Protein AF-C9SQ24-F1 (afdb_monomer_lite)

Organism: Verticillium alfalfae (strain VaMs.102 / ATCC MYA-4576 / FGSC 10136) (NCBI:txid526221)

InterPro domains:
  IPR013342 Mandelate racemase, C-terminal domain [PF13378] (121-315)
  IPR013342 Mandelate racemase, C-terminal domain [SM00922] (96-192)
  IPR036849 Enolase-like, C-terminal domain superfamily [G3DSA:3.20.20.120] (77-313)
  IPR036849 Enolase-like, C-terminal domain superfamily [SSF51604] (78-319)
  IPR046945 L-rhamnonate dehydratase-like [PTHR13794] (78-324)

Sequence (406 aa):
MASGVRQFPTIKAVRSYVIDGVGAGGDYHNVKGGHWLIDSPISTPSSRWEKYRKSRTSWGINVLGSFFVEIEATDDTLIGGATKDRMDFYCTGPNPPAAKAMGFWGAKVALPYCPDEGHIGLKKNVEYLRAMPESVGPDFPLMVDCYMSLNVSYIIELAKACEDININWWEECLSPDDTDGFEQIKRAHPTKKFTTGEHEYSRYGFRKLVEGRNLDIIQPDVMWLGGLTELLKVSAMAAAYDIPVVPHASGPYSYHFVLSQPNTPFQEYLANSPDGKSVLPVFGDLFLDEPIPNKGFLTAADLDKPGFGLTLNPAARSKLISADRWLNPAPVAALTPAAPEVEAPKAVEAPKEEAAPAAAVAAPAEEAKTNGVNGTTTNGVNGVVHDITAKVQELTTGSAEPVATN

Secondary structure (DSSP, 8-state):
---SSPPPPPEEEEEEEEEPSSSBSS-TT---TT-HHHHS----GGGGSHHHHS-GGGGTTTSS--EEEEEEESS-------S-SEEEEEEESS-HHHHHHTT-S-EEEE----GGGHHHHHHHHHHHHHHHHHHH-TTS-EEEE-TT---HHHHHHHHHHTGGG--SEEES-S-GGGTTHHHHHHHH-TTS-EEE-TT--HHHHHHHHHGGG--SEE---TTTTT-HHHHHHHHHHHHTTT--B---S-HHHHHHHHTT-TT---EEEE--STTSSS---TTBTSBS-----TTSEEEGGGG-SSTTS-PBPGGGGGGEEETHHHHSPPPPPPPPPPPPP-PPPPPPPPPP----------------------------TTSSHHHHHHHHHTTS--PPPPPPP-

pLDDT: mean 84.01, std 23.17, range [25.58, 98.94]

Radius of gyration: 32.52 Å; chains: 1; bounding box: 87×79×116 Å

Foldseek 3Di:
DDPPDDDDWDWDDKFKFAFPAALFAQLLQRHDPLFCSFQNQAFEQCCLDVQCRRTVPSVPSCVRHHMDMDTDIPDFDDDADFPFFKFFEEEEDCDQLLRVVLAHQAYEYGQRAACSCPVVSLVVSLVSLVVVCVRVPLPHAYAYERHQGYALVSCLVSCVSNVVNPHQAYENRHHLVVLVSLVSNCVSVVPHAYEYACPAAFLVSLVSNLPPVSHQEYAHAQVPRPHPVRVVVSLVSNVVVLRAYEYDARFLSRVSVLRGGPRNRHYYDYQSDRRSNAWAASRGLQFDQGDISSNRMDGSVSCPDRDSNTHGDPVSVVSTHTPVCVVPPDDDDPPDPPDPDDDDDDDDDDDDDDDDDDDDDDDDDDDDDDDDDDDDDDDDPPPPVVVVVVVVVVVPDDDDDDDDDD

Structure (mmCIF, N/CA/C/O backbone):
data_AF-C9SQ24-F1
#
_entry.id   AF-C9SQ24-F1
#
loop_
_atom_site.group_PDB
_atom_site.id
_atom_site.type_symbol
_atom_site.label_atom_id
_atom_site.label_alt_id
_atom_site.label_comp_id
_atom_site.label_asym_id
_atom_site.label_entity_id
_atom_site.label_seq_id
_atom_site.pdbx_PDB_ins_code
_atom_site.Cartn_x
_atom_site.Cartn_y
_atom_site.Cartn_z
_atom_site.occupancy
_atom_site.B_iso_or_equiv
_atom_site.auth_seq_id
_atom_site.auth_comp_id
_atom_site.auth_asym_id
_atom_site.auth_atom_id
_atom_site.pdbx_PDB_model_num
ATOM 1 N N . MET A 1 1 ? 1.053 -26.965 -43.795 1.00 50.19 1 MET A N 1
ATOM 2 C CA . MET A 1 1 ? 1.870 -26.983 -42.560 1.00 50.19 1 MET A CA 1
ATOM 3 C C . MET A 1 1 ? 1.632 -25.646 -41.866 1.00 50.19 1 MET A C 1
ATOM 5 O O . MET A 1 1 ? 1.726 -24.638 -42.548 1.00 50.19 1 MET A O 1
ATOM 9 N N . ALA A 1 2 ? 1.155 -25.664 -40.617 1.00 55.28 2 ALA A N 1
ATOM 10 C CA . ALA A 1 2 ? 0.346 -24.631 -39.942 1.00 55.28 2 ALA A CA 1
ATOM 11 C C . ALA A 1 2 ? 0.687 -23.153 -40.258 1.00 55.28 2 ALA A C 1
ATOM 13 O O . ALA A 1 2 ? 1.636 -22.606 -39.713 1.00 55.28 2 ALA A O 1
ATOM 14 N N . SER A 1 3 ? -0.127 -22.490 -41.092 1.00 63.72 3 SER A N 1
ATOM 15 C CA . SER A 1 3 ? 0.044 -21.074 -41.478 1.00 63.72 3 SER A CA 1
ATOM 16 C C . SER A 1 3 ? -1.097 -20.162 -40.996 1.00 63.72 3 SER A C 1
ATOM 18 O O . SER A 1 3 ? -1.329 -19.112 -41.586 1.00 63.72 3 SER A O 1
ATOM 20 N N . GLY A 1 4 ? -1.853 -20.584 -39.974 1.00 75.94 4 GLY A N 1
ATOM 21 C CA . GLY A 1 4 ? -3.041 -19.866 -39.484 1.00 75.94 4 GLY A CA 1
ATOM 22 C C . GLY A 1 4 ? -2.932 -19.285 -38.071 1.00 75.94 4 GLY A C 1
ATOM 23 O O . GLY A 1 4 ? -3.873 -18.643 -37.621 1.00 75.94 4 GLY A O 1
ATOM 24 N N . VAL A 1 5 ? -1.825 -19.512 -37.356 1.00 81.81 5 VAL A N 1
ATOM 25 C CA . VAL A 1 5 ? -1.645 -19.051 -35.968 1.00 81.81 5 VAL A CA 1
ATOM 26 C C . VAL A 1 5 ? -0.550 -17.989 -35.934 1.00 81.81 5 VAL A C 1
ATOM 28 O O . VAL A 1 5 ? 0.504 -18.182 -36.542 1.00 81.81 5 VAL A O 1
ATOM 31 N N . ARG A 1 6 ? -0.799 -16.872 -35.234 1.00 78.50 6 ARG A N 1
ATOM 32 C CA . ARG A 1 6 ? 0.205 -15.825 -34.989 1.00 78.50 6 ARG A CA 1
ATOM 33 C C . ARG A 1 6 ? 1.441 -16.467 -34.352 1.00 78.50 6 ARG A C 1
ATOM 35 O O . ARG A 1 6 ? 1.323 -17.105 -33.309 1.00 78.50 6 ARG A O 1
ATOM 42 N N . GLN A 1 7 ? 2.607 -16.303 -34.973 1.00 81.00 7 GLN A N 1
ATOM 43 C CA . GLN A 1 7 ? 3.867 -16.677 -34.332 1.00 81.00 7 GLN A CA 1
ATOM 44 C C . GLN A 1 7 ? 4.103 -15.739 -33.150 1.00 81.00 7 GLN A C 1
ATOM 46 O O . GLN A 1 7 ? 3.989 -14.525 -33.302 1.00 81.00 7 GLN A O 1
ATOM 51 N N . PHE A 1 8 ? 4.359 -16.314 -31.978 1.00 80.88 8 PHE A N 1
ATOM 52 C CA . PHE A 1 8 ? 4.601 -15.570 -30.748 1.00 80.88 8 PHE A CA 1
ATOM 53 C C . PHE A 1 8 ? 6.106 -15.550 -30.466 1.00 80.88 8 PHE A C 1
ATOM 55 O O . PHE A 1 8 ? 6.767 -16.570 -30.696 1.00 80.88 8 PHE A O 1
ATOM 62 N N . PRO A 1 9 ? 6.661 -14.432 -29.982 1.00 81.12 9 PRO A N 1
ATOM 63 C CA . PRO A 1 9 ? 8.087 -14.320 -29.754 1.00 81.12 9 PRO A CA 1
ATOM 64 C C . PRO A 1 9 ? 8.554 -15.236 -28.622 1.00 81.12 9 PRO A C 1
ATOM 66 O O . PRO A 1 9 ? 7.845 -15.482 -27.646 1.00 81.12 9 PRO A O 1
ATOM 69 N N . THR A 1 10 ? 9.798 -15.697 -28.715 1.00 83.50 10 THR A N 1
ATOM 70 C CA . THR A 1 10 ? 10.504 -16.345 -27.605 1.00 83.50 10 THR A CA 1
ATOM 71 C C . THR A 1 10 ? 11.306 -15.327 -26.797 1.00 83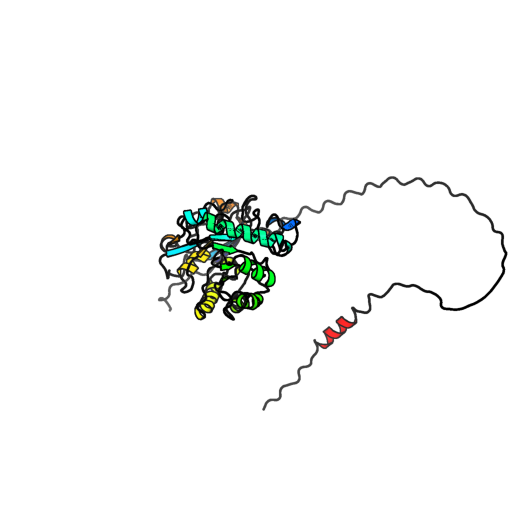.50 10 THR A C 1
ATOM 73 O O . THR A 1 10 ? 11.767 -14.320 -27.344 1.00 83.50 10 THR A O 1
ATOM 76 N N . ILE A 1 11 ? 11.527 -15.618 -25.511 1.00 86.00 11 ILE A N 1
ATOM 77 C CA . ILE A 1 11 ? 12.466 -14.870 -24.664 1.00 86.00 11 ILE A CA 1
ATOM 78 C C . ILE A 1 11 ? 13.880 -15.063 -25.215 1.00 86.00 11 ILE A C 1
ATOM 80 O O . ILE A 1 11 ? 14.323 -16.193 -25.422 1.00 86.00 11 ILE A O 1
ATOM 84 N N . LYS A 1 12 ? 14.581 -13.955 -25.445 1.00 83.00 12 LYS A N 1
ATOM 85 C CA . LYS A 1 12 ? 15.965 -13.929 -25.920 1.00 83.00 12 LYS A CA 1
ATOM 86 C C . LYS A 1 12 ? 16.955 -13.758 -24.772 1.00 83.00 12 LYS A C 1
ATOM 88 O O . LYS A 1 12 ? 17.992 -14.414 -24.767 1.00 83.00 12 LYS A O 1
ATOM 93 N N . ALA A 1 13 ? 16.653 -12.875 -23.821 1.00 83.75 13 ALA A N 1
ATOM 94 C CA . ALA A 1 13 ? 17.532 -12.578 -22.695 1.00 83.75 13 ALA A CA 1
ATOM 95 C C . ALA A 1 13 ? 16.751 -12.066 -21.480 1.00 83.75 13 ALA A C 1
ATOM 97 O O . ALA A 1 13 ? 15.683 -11.467 -21.620 1.00 83.75 13 ALA A O 1
ATOM 98 N N . VAL A 1 14 ? 17.337 -12.263 -20.298 1.00 89.19 14 VAL A N 1
ATOM 99 C CA . VAL A 1 14 ? 16.898 -11.664 -19.034 1.00 89.19 14 VAL A CA 1
ATOM 100 C C . VAL A 1 14 ? 18.089 -10.935 -18.430 1.00 89.19 14 VAL A C 1
ATOM 102 O O . VAL A 1 14 ? 19.184 -11.492 -18.365 1.00 89.19 14 VAL A O 1
ATOM 105 N N . ARG A 1 15 ? 17.885 -9.687 -18.013 1.00 89.38 15 ARG A N 1
ATOM 106 C CA . ARG A 1 15 ? 18.901 -8.853 -17.361 1.00 89.38 15 ARG A CA 1
ATOM 107 C C . ARG A 1 15 ? 18.354 -8.345 -16.041 1.00 89.38 15 ARG A C 1
ATOM 109 O O . ARG A 1 15 ? 17.161 -8.068 -15.937 1.00 89.38 15 ARG A O 1
ATOM 116 N N . SER A 1 16 ? 19.224 -8.212 -15.048 1.00 93.00 16 SER A N 1
ATOM 117 C CA . SER A 1 16 ? 18.855 -7.652 -13.752 1.00 93.00 16 SER A CA 1
ATOM 118 C C . SER A 1 16 ? 19.842 -6.581 -13.313 1.00 93.00 16 SER A C 1
ATOM 120 O O . SER A 1 16 ? 21.039 -6.642 -13.608 1.00 93.00 16 SER A O 1
ATOM 122 N N . TYR A 1 17 ? 19.302 -5.584 -12.627 1.00 92.75 17 TYR A N 1
ATOM 123 C CA . TYR A 1 17 ? 20.021 -4.408 -12.174 1.00 92.75 17 TYR A CA 1
ATOM 124 C C . TYR A 1 17 ? 19.615 -4.093 -10.742 1.00 92.75 17 TYR A C 1
ATOM 126 O O . TYR A 1 17 ? 18.440 -4.194 -10.408 1.00 92.75 17 TYR A O 1
ATOM 134 N N . VAL A 1 18 ? 20.559 -3.651 -9.921 1.00 96.00 18 VAL A N 1
ATOM 135 C CA . VAL A 1 18 ? 20.257 -2.946 -8.672 1.00 96.00 18 VAL A CA 1
ATOM 136 C C . VAL A 1 18 ? 20.185 -1.456 -8.986 1.00 96.00 18 VAL A C 1
ATOM 138 O O . VAL A 1 18 ? 20.986 -0.950 -9.775 1.00 96.00 18 VAL A O 1
ATOM 141 N N . ILE A 1 19 ? 19.218 -0.756 -8.406 1.00 94.69 19 ILE A N 1
ATOM 142 C CA . ILE A 1 19 ? 19.058 0.686 -8.592 1.00 94.69 19 ILE A CA 1
ATOM 143 C C . ILE A 1 19 ? 19.860 1.399 -7.504 1.00 94.69 19 ILE A C 1
ATOM 145 O O . ILE A 1 19 ? 19.602 1.218 -6.317 1.00 94.69 19 ILE A O 1
ATOM 149 N N . ASP A 1 20 ? 20.834 2.204 -7.919 1.00 93.94 20 ASP A N 1
ATOM 150 C CA . ASP A 1 20 ? 21.655 3.007 -7.018 1.00 93.94 20 ASP A CA 1
ATOM 151 C C . ASP A 1 20 ? 20.885 4.206 -6.442 1.00 93.94 20 ASP A C 1
ATOM 153 O O . ASP A 1 20 ? 20.058 4.833 -7.114 1.00 93.94 20 ASP A O 1
ATOM 157 N N . GLY A 1 21 ? 21.219 4.573 -5.207 1.00 93.12 21 GLY A N 1
ATOM 158 C CA . GLY A 1 21 ? 20.606 5.686 -4.487 1.00 93.12 21 GLY A CA 1
ATOM 159 C C . GLY A 1 21 ? 19.275 5.349 -3.804 1.00 93.12 21 GLY A C 1
ATOM 160 O O . GLY A 1 21 ? 19.031 4.224 -3.376 1.00 93.12 21 GLY A O 1
ATOM 161 N N . VAL A 1 22 ? 18.440 6.378 -3.628 1.00 95.94 22 VAL A N 1
ATOM 162 C CA . VAL A 1 22 ? 17.174 6.332 -2.875 1.00 95.94 22 VAL A CA 1
ATOM 163 C C . VAL A 1 22 ? 16.067 7.053 -3.643 1.00 95.94 22 VAL A C 1
ATOM 165 O O . VAL A 1 22 ? 16.350 7.937 -4.454 1.00 95.94 22 VAL A O 1
ATOM 168 N N . GLY A 1 23 ? 14.809 6.727 -3.347 1.00 93.94 23 GLY A N 1
ATOM 169 C CA . GLY A 1 23 ? 13.628 7.382 -3.912 1.00 93.94 23 GLY A CA 1
ATOM 170 C C . GLY A 1 23 ? 13.365 7.041 -5.378 1.00 93.94 23 GLY A C 1
ATOM 171 O O . GLY A 1 23 ? 12.733 7.837 -6.064 1.00 93.94 23 GLY A O 1
ATOM 172 N N . ALA A 1 24 ? 13.875 5.904 -5.860 1.00 94.50 24 ALA A N 1
ATOM 173 C CA . ALA A 1 24 ? 13.616 5.379 -7.196 1.00 94.50 24 ALA A CA 1
ATOM 174 C C . ALA A 1 24 ? 13.485 3.845 -7.168 1.00 94.50 24 ALA A C 1
ATOM 176 O O . ALA A 1 24 ? 14.257 3.147 -6.502 1.00 94.50 24 ALA A O 1
ATOM 177 N N . GLY A 1 25 ? 12.530 3.317 -7.935 1.00 95.50 25 GLY A N 1
ATOM 178 C CA . GLY A 1 25 ? 12.227 1.884 -8.000 1.00 95.50 25 GLY A CA 1
ATOM 179 C C . GLY A 1 25 ? 11.190 1.406 -6.984 1.00 95.50 25 GLY A C 1
ATOM 180 O O . GLY A 1 25 ? 10.468 2.209 -6.409 1.00 95.50 25 GLY A O 1
ATOM 181 N N . GLY A 1 26 ? 11.075 0.083 -6.841 1.00 95.75 26 GLY A N 1
ATOM 182 C CA . GLY A 1 26 ? 9.980 -0.570 -6.113 1.00 95.75 26 GLY A CA 1
ATOM 183 C C . GLY A 1 26 ? 10.116 -0.638 -4.587 1.00 95.75 26 GLY A C 1
ATOM 184 O O . GLY A 1 26 ? 9.156 -1.034 -3.936 1.00 95.75 26 GLY A O 1
ATOM 185 N N . ASP A 1 27 ? 11.263 -0.280 -4.001 1.00 98.06 27 ASP A N 1
ATOM 186 C CA . ASP A 1 27 ? 11.399 -0.177 -2.542 1.00 98.06 27 ASP A CA 1
ATOM 187 C C . ASP A 1 27 ? 10.879 1.183 -2.057 1.00 98.06 27 ASP A C 1
ATOM 189 O O . ASP A 1 27 ? 11.586 2.195 -2.089 1.00 98.06 27 ASP A O 1
ATOM 193 N N . TYR A 1 28 ? 9.632 1.188 -1.583 1.00 96.81 28 TYR A N 1
ATOM 194 C CA . TYR A 1 28 ? 8.946 2.376 -1.068 1.00 96.81 28 TYR A CA 1
ATOM 195 C C . TYR A 1 28 ? 9.664 3.027 0.120 1.00 96.81 28 TYR A C 1
ATOM 197 O O . TYR A 1 28 ? 9.505 4.221 0.371 1.00 96.81 28 TYR A O 1
ATOM 205 N N . HIS A 1 29 ? 10.425 2.246 0.886 1.00 98.12 29 HIS A N 1
ATOM 206 C CA . HIS A 1 29 ? 11.012 2.673 2.151 1.00 98.12 29 HIS A CA 1
ATOM 207 C C . HIS A 1 29 ? 12.462 3.127 1.996 1.00 98.12 29 HIS A C 1
ATOM 209 O O . HIS A 1 29 ? 12.985 3.824 2.870 1.00 98.12 29 HIS A O 1
ATOM 215 N N . ASN A 1 30 ? 13.112 2.792 0.879 1.00 97.94 30 ASN A N 1
ATOM 216 C CA . ASN A 1 30 ? 14.425 3.313 0.529 1.00 97.94 30 ASN A CA 1
ATOM 217 C C . ASN A 1 30 ? 14.335 4.743 -0.018 1.00 97.94 30 ASN A C 1
ATOM 219 O O . ASN A 1 30 ? 14.566 5.005 -1.198 1.00 97.94 30 ASN A O 1
ATOM 223 N N . VAL A 1 31 ? 13.994 5.682 0.865 1.00 97.38 31 VAL A N 1
ATOM 224 C CA . VAL A 1 31 ? 13.801 7.110 0.576 1.00 97.38 31 VAL A CA 1
ATOM 225 C C . VAL A 1 31 ? 14.775 7.983 1.367 1.00 97.38 31 VAL A C 1
ATOM 227 O O . VAL A 1 31 ? 15.448 7.542 2.298 1.00 97.38 31 VAL A O 1
ATOM 230 N N . LYS A 1 32 ? 14.875 9.261 0.990 1.00 97.31 32 LYS A N 1
ATOM 231 C CA . LYS A 1 32 ? 15.719 10.233 1.696 1.00 97.31 32 LYS A CA 1
ATOM 232 C C . LYS A 1 32 ? 15.184 10.500 3.112 1.00 97.31 32 LYS A C 1
ATOM 234 O O . LYS A 1 32 ? 13.977 10.625 3.302 1.00 97.31 32 LYS A O 1
ATOM 239 N N . GLY A 1 33 ? 16.093 10.686 4.073 1.00 97.19 33 GLY A N 1
ATOM 240 C CA . GLY A 1 33 ? 15.757 11.126 5.432 1.00 97.19 33 GLY A CA 1
ATOM 241 C C . GLY A 1 33 ? 14.917 12.412 5.464 1.00 97.19 33 GLY A C 1
ATOM 242 O O . GLY A 1 33 ? 15.066 13.297 4.615 1.00 97.19 33 GLY A O 1
ATOM 243 N N . GLY A 1 34 ? 14.037 12.502 6.456 1.00 96.94 34 GLY A N 1
ATOM 244 C CA . GLY A 1 34 ? 12.993 13.514 6.609 1.00 96.94 34 GLY A CA 1
ATOM 245 C C . GLY A 1 34 ? 11.651 13.130 5.977 1.00 96.94 34 GLY A C 1
ATOM 246 O O . GLY A 1 34 ? 10.680 13.863 6.143 1.00 96.94 34 GLY A O 1
ATOM 247 N N . HIS A 1 35 ? 11.575 12.004 5.263 1.00 98.44 35 HIS A N 1
ATOM 248 C CA . HIS A 1 35 ? 10.331 11.518 4.671 1.00 98.44 35 HIS A CA 1
ATOM 249 C C . HIS A 1 35 ? 9.452 10.827 5.722 1.00 98.44 35 HIS A C 1
ATOM 251 O O . HIS A 1 35 ? 9.935 9.999 6.498 1.00 98.44 35 HIS A O 1
ATOM 257 N N . TRP A 1 36 ? 8.142 11.106 5.718 1.00 98.56 36 TRP A N 1
ATOM 258 C CA . TRP A 1 36 ? 7.213 10.544 6.708 1.00 98.56 36 TRP A CA 1
ATOM 259 C C . TRP A 1 36 ? 7.219 9.006 6.762 1.00 98.56 36 TRP A C 1
ATOM 261 O O . TRP A 1 36 ? 7.174 8.452 7.856 1.00 98.56 36 TRP A O 1
ATOM 271 N N . LEU A 1 37 ? 7.359 8.332 5.612 1.00 97.50 37 LEU A N 1
ATOM 272 C CA . LEU A 1 37 ? 7.457 6.873 5.485 1.00 97.50 37 LEU A CA 1
ATOM 273 C C . LEU A 1 37 ? 8.505 6.230 6.391 1.00 97.50 37 LEU A C 1
ATOM 275 O O . LEU A 1 37 ? 8.353 5.057 6.721 1.00 97.50 37 LEU A O 1
ATOM 279 N N . ILE A 1 38 ? 9.557 6.962 6.768 1.00 98.06 38 ILE A N 1
ATOM 280 C CA . ILE A 1 38 ? 10.650 6.431 7.583 1.00 98.06 38 ILE A CA 1
ATOM 281 C C . ILE A 1 38 ? 10.886 7.191 8.884 1.00 98.06 38 ILE A C 1
ATOM 283 O O . ILE A 1 38 ? 11.288 6.546 9.843 1.00 98.06 38 ILE A O 1
ATOM 287 N N . ASP A 1 39 ? 10.629 8.501 8.942 1.00 97.50 39 ASP A N 1
ATOM 288 C CA . ASP A 1 39 ? 11.037 9.359 10.068 1.00 97.50 39 ASP A CA 1
ATOM 289 C C . ASP A 1 39 ? 9.864 10.002 10.828 1.00 97.50 39 ASP A C 1
ATOM 291 O O . ASP A 1 39 ? 10.079 10.791 11.753 1.00 97.50 39 ASP A O 1
ATOM 295 N N . SER A 1 40 ? 8.616 9.683 10.465 1.00 96.75 40 SER A N 1
ATOM 296 C CA . SER A 1 40 ? 7.456 10.027 11.297 1.00 96.75 40 SER A CA 1
ATOM 297 C C . SER A 1 40 ? 7.188 8.946 12.357 1.00 96.75 40 SER A C 1
ATOM 299 O O . SER A 1 40 ? 7.651 7.813 12.205 1.00 96.75 40 SER A O 1
ATOM 301 N N . PRO A 1 41 ? 6.459 9.262 13.447 1.00 97.25 41 PRO A N 1
ATOM 302 C CA . PRO A 1 41 ? 6.030 8.249 14.406 1.00 97.25 41 PRO A CA 1
ATOM 303 C C . PRO A 1 41 ? 5.136 7.204 13.728 1.00 97.25 41 PRO A C 1
ATOM 305 O O . PRO A 1 41 ? 4.005 7.505 13.356 1.00 97.25 41 PRO A O 1
ATOM 308 N N . ILE A 1 42 ? 5.660 5.988 13.574 1.00 98.56 42 ILE A N 1
ATOM 309 C CA . ILE A 1 42 ? 4.962 4.824 13.022 1.00 98.56 42 ILE A CA 1
ATOM 310 C C . ILE A 1 42 ? 5.231 3.645 13.960 1.00 98.56 42 ILE A C 1
ATOM 312 O O . ILE A 1 42 ? 6.379 3.327 14.286 1.00 98.56 42 ILE A O 1
ATOM 316 N N . SER A 1 43 ? 4.167 2.993 14.406 1.00 98.75 43 SER A N 1
ATOM 317 C CA . SER A 1 43 ? 4.230 1.763 15.178 1.00 98.75 43 SER A CA 1
ATOM 318 C C . SER A 1 43 ? 4.683 0.620 14.275 1.00 98.75 43 SER A C 1
ATOM 320 O O . SER A 1 43 ? 4.185 0.456 13.170 1.00 98.75 43 SER A O 1
ATOM 322 N N . THR A 1 44 ? 5.653 -0.166 14.737 1.00 98.75 44 THR A N 1
ATOM 323 C CA . THR A 1 44 ? 6.253 -1.281 13.991 1.00 98.75 44 THR A CA 1
ATOM 324 C C . THR A 1 44 ? 6.555 -2.440 14.943 1.00 98.75 44 THR A C 1
ATOM 326 O O . THR A 1 44 ? 6.641 -2.209 16.156 1.00 98.75 44 THR A O 1
ATOM 329 N N . PRO A 1 45 ? 6.828 -3.660 14.444 1.00 98.62 45 PRO A N 1
ATOM 330 C CA . PRO A 1 45 ? 7.295 -4.765 15.286 1.00 98.62 45 PRO A CA 1
ATOM 331 C C . PRO A 1 45 ? 8.576 -4.428 16.071 1.00 98.62 45 PRO A C 1
ATOM 333 O O . PRO A 1 45 ? 8.800 -4.928 17.174 1.00 98.62 45 PRO A O 1
ATOM 336 N N . SER A 1 46 ? 9.401 -3.523 15.533 1.00 98.38 46 SER A N 1
ATOM 337 C CA . SER A 1 46 ? 10.647 -3.065 16.153 1.00 98.38 46 SER A CA 1
ATOM 338 C C . SER A 1 46 ? 10.462 -1.929 17.165 1.00 98.38 46 SER A C 1
ATOM 340 O O . SER A 1 46 ? 11.390 -1.625 17.920 1.00 98.38 46 SER A O 1
ATOM 342 N N . SER A 1 47 ? 9.273 -1.322 17.253 1.00 98.31 47 SER A N 1
ATOM 343 C CA . SER A 1 47 ? 9.007 -0.169 18.128 1.00 98.31 47 SER A CA 1
ATOM 344 C C . SER A 1 47 ? 9.095 -0.501 19.623 1.00 98.31 47 SER A C 1
ATOM 346 O O . SER A 1 47 ? 9.249 0.400 20.453 1.00 98.31 47 SER A O 1
ATOM 348 N N . ARG A 1 48 ? 9.097 -1.787 19.990 1.00 97.50 48 ARG A N 1
ATOM 349 C CA . ARG A 1 48 ? 9.351 -2.237 21.367 1.00 97.50 48 ARG A CA 1
ATOM 350 C C . ARG A 1 48 ? 10.720 -1.844 21.908 1.00 97.50 48 ARG A C 1
ATOM 352 O O . ARG A 1 48 ? 10.881 -1.646 23.108 1.00 97.50 48 ARG A O 1
ATOM 359 N N . TRP A 1 49 ? 11.704 -1.681 21.028 1.00 98.00 49 TRP A N 1
ATOM 360 C CA . TRP A 1 49 ? 13.034 -1.226 21.401 1.00 98.00 49 TRP A CA 1
ATOM 361 C C . TRP A 1 49 ? 13.149 0.270 21.129 1.00 98.00 49 TRP A C 1
ATOM 363 O O . TRP A 1 49 ? 13.075 0.707 19.984 1.00 98.00 49 TRP A O 1
ATOM 373 N N . GLU A 1 50 ? 13.389 1.067 22.173 1.00 94.88 50 GLU A N 1
ATOM 374 C CA . GLU A 1 50 ? 13.437 2.535 22.074 1.00 94.88 50 GLU A CA 1
ATOM 375 C C . GLU A 1 50 ? 14.399 3.034 20.982 1.00 94.88 50 GLU A C 1
ATOM 377 O O . GLU A 1 50 ? 14.057 3.937 20.216 1.00 94.88 50 GLU A O 1
ATOM 382 N N . LYS A 1 51 ? 15.565 2.385 20.840 1.00 96.88 51 LYS A N 1
ATOM 383 C CA . LYS A 1 51 ? 16.558 2.704 19.799 1.00 96.88 51 LYS A CA 1
ATOM 384 C C . LYS A 1 51 ? 16.035 2.566 18.363 1.00 96.88 51 LYS A C 1
ATOM 386 O O . LYS A 1 51 ? 16.606 3.186 17.474 1.00 96.88 51 LYS A O 1
ATOM 391 N N . TYR A 1 52 ? 14.980 1.778 18.146 1.00 97.81 52 TYR A N 1
ATOM 392 C CA . TYR A 1 52 ? 14.415 1.488 16.828 1.00 97.81 52 TYR A CA 1
ATOM 393 C C . TYR A 1 52 ? 13.073 2.181 16.555 1.00 97.81 52 TYR A C 1
ATOM 395 O O . TYR A 1 52 ? 12.554 2.108 15.446 1.00 97.81 52 TYR A O 1
ATOM 403 N N . ARG A 1 53 ? 12.511 2.890 17.543 1.00 94.62 53 ARG A N 1
ATOM 404 C CA . ARG A 1 53 ? 11.170 3.490 17.446 1.00 94.62 53 ARG A CA 1
ATOM 405 C C . ARG A 1 53 ? 11.130 4.781 16.626 1.00 94.62 53 ARG A C 1
ATOM 407 O O . ARG A 1 53 ? 10.095 5.122 16.073 1.00 94.62 53 ARG A O 1
ATOM 414 N N . LYS A 1 54 ? 12.237 5.530 16.584 1.00 94.38 54 LYS A N 1
ATOM 415 C CA . LYS A 1 54 ? 12.267 6.873 15.975 1.00 94.38 54 LYS A CA 1
ATOM 416 C C . LYS A 1 54 ? 12.277 6.870 14.451 1.00 94.38 54 LYS A C 1
ATOM 418 O O . LYS A 1 54 ? 11.813 7.835 13.864 1.00 94.38 54 LYS A O 1
ATOM 423 N N . SER A 1 55 ? 12.870 5.850 13.835 1.00 97.50 55 SER A N 1
ATOM 424 C CA . SER A 1 55 ? 12.974 5.770 12.380 1.00 97.50 55 SER A CA 1
ATOM 425 C C . SER A 1 55 ? 12.956 4.325 11.921 1.00 97.50 55 SER A C 1
ATOM 427 O O . SER A 1 55 ? 13.646 3.484 12.501 1.00 97.50 55 SER A O 1
ATOM 429 N N . ARG A 1 56 ? 12.231 4.033 10.843 1.00 98.50 56 ARG A N 1
ATOM 430 C CA . ARG A 1 56 ? 12.151 2.678 10.280 1.00 98.50 56 ARG A CA 1
ATOM 431 C C . ARG A 1 56 ? 13.471 2.228 9.648 1.00 98.50 56 ARG A C 1
ATOM 433 O O . ARG A 1 56 ? 13.797 1.044 9.652 1.00 98.50 56 ARG A O 1
ATOM 440 N N . THR A 1 57 ? 14.300 3.175 9.207 1.00 98.12 57 THR A N 1
ATOM 441 C CA . THR A 1 57 ? 15.652 2.871 8.699 1.00 98.12 57 THR A CA 1
ATOM 442 C C . THR A 1 57 ? 16.599 2.383 9.794 1.00 98.12 57 THR A C 1
ATOM 444 O O . THR A 1 57 ? 17.526 1.630 9.512 1.00 98.12 57 THR A O 1
ATOM 447 N N . SER A 1 58 ? 16.348 2.730 11.062 1.00 98.00 58 SER A N 1
ATOM 448 C CA . SER A 1 58 ? 17.218 2.325 12.175 1.00 98.00 58 SER A CA 1
ATOM 449 C C . SER A 1 58 ? 17.250 0.810 12.412 1.00 98.00 58 SER A C 1
ATOM 451 O O . SER A 1 58 ? 18.240 0.299 12.937 1.00 98.00 58 SER A O 1
ATOM 453 N N . TRP A 1 59 ? 16.197 0.091 12.009 1.00 98.00 59 TRP A N 1
ATOM 454 C CA . TRP A 1 59 ? 16.126 -1.373 12.038 1.00 98.00 59 TRP A CA 1
ATOM 455 C C . TRP A 1 59 ? 16.264 -2.013 10.649 1.00 98.00 59 TRP A C 1
ATOM 457 O O . TRP A 1 59 ? 16.185 -3.233 10.533 1.00 98.00 59 TRP A O 1
ATOM 467 N N . GLY A 1 60 ? 16.540 -1.211 9.616 1.00 98.06 60 GLY A N 1
ATOM 468 C CA . GLY A 1 60 ? 16.894 -1.701 8.287 1.00 98.06 60 GLY A CA 1
ATOM 469 C C . GLY A 1 60 ? 15.718 -1.975 7.356 1.00 98.06 60 GLY A C 1
ATOM 470 O O . GLY A 1 60 ? 15.848 -2.834 6.493 1.00 98.06 60 GLY A O 1
ATOM 471 N N . ILE A 1 61 ? 14.595 -1.253 7.472 1.00 98.06 61 ILE A N 1
ATOM 472 C CA . ILE A 1 61 ? 13.475 -1.421 6.526 1.00 98.06 61 ILE A CA 1
ATOM 473 C C . ILE A 1 61 ? 13.890 -1.282 5.052 1.00 98.06 61 ILE A C 1
ATOM 475 O O . ILE A 1 61 ? 13.346 -1.947 4.182 1.00 98.06 61 ILE A O 1
ATOM 479 N N . ASN A 1 62 ? 14.877 -0.430 4.784 1.00 97.88 62 ASN A N 1
ATOM 480 C CA . ASN A 1 62 ? 15.380 -0.094 3.457 1.00 97.88 62 ASN A CA 1
ATOM 481 C C . ASN A 1 62 ? 16.665 -0.855 3.094 1.00 97.88 62 ASN A C 1
ATOM 483 O O . ASN A 1 62 ? 17.412 -0.424 2.219 1.00 97.88 62 ASN A O 1
ATOM 487 N N . VAL A 1 63 ? 16.987 -1.934 3.815 1.00 97.81 63 VAL A N 1
ATOM 488 C CA . VAL A 1 63 ? 18.271 -2.638 3.660 1.00 97.81 63 VAL A CA 1
ATOM 489 C C . VAL A 1 63 ? 18.435 -3.279 2.280 1.00 97.81 63 VAL A C 1
ATOM 491 O O . VAL A 1 63 ? 19.563 -3.477 1.833 1.00 97.81 63 VAL A O 1
ATOM 494 N N . LEU A 1 64 ? 17.326 -3.616 1.617 1.00 97.88 64 LEU A N 1
ATOM 495 C CA . LEU A 1 64 ? 17.334 -4.298 0.325 1.00 97.88 64 LEU A CA 1
ATOM 496 C C . LEU A 1 64 ? 17.553 -3.321 -0.834 1.00 97.88 64 LEU A C 1
ATOM 498 O O . LEU A 1 64 ? 18.364 -3.598 -1.719 1.00 97.88 64 LEU A O 1
ATOM 502 N N . GLY A 1 65 ? 16.847 -2.188 -0.823 1.00 96.50 65 GLY A N 1
ATOM 503 C CA . GLY A 1 65 ? 16.783 -1.286 -1.962 1.00 96.50 65 GLY A CA 1
ATOM 504 C C . GLY A 1 65 ? 15.962 -1.866 -3.117 1.00 96.50 65 GLY A C 1
ATOM 505 O O . GLY A 1 65 ? 15.282 -2.887 -3.000 1.00 96.50 65 GLY A O 1
ATOM 506 N N . SER A 1 66 ? 16.035 -1.200 -4.268 1.00 97.00 66 SER A N 1
ATOM 507 C CA . SER A 1 66 ? 15.263 -1.569 -5.456 1.00 97.00 66 SER A CA 1
ATOM 508 C C . SER A 1 66 ? 16.113 -2.353 -6.461 1.00 97.00 66 SER A C 1
ATOM 510 O O . SER A 1 66 ? 17.289 -2.050 -6.675 1.00 97.00 66 SER A O 1
ATOM 512 N N . PHE A 1 67 ? 15.494 -3.297 -7.171 1.00 94.88 67 PHE A N 1
ATOM 513 C CA . PHE A 1 67 ? 16.078 -3.942 -8.349 1.00 94.88 67 PHE A CA 1
ATOM 514 C C . PHE A 1 67 ? 15.131 -3.838 -9.551 1.00 94.88 67 PHE A C 1
ATOM 516 O O . PHE A 1 67 ? 13.926 -3.648 -9.399 1.00 94.88 67 PHE A O 1
ATOM 523 N N . PHE A 1 68 ? 15.683 -3.935 -10.756 1.00 92.75 68 PHE A N 1
ATOM 524 C CA . PHE A 1 68 ? 14.962 -3.846 -12.021 1.00 92.75 68 PHE A CA 1
ATOM 525 C C . PHE A 1 68 ? 15.294 -5.051 -12.898 1.00 92.75 68 PHE A C 1
ATOM 527 O O . PHE A 1 68 ? 16.457 -5.447 -12.998 1.00 92.75 68 PHE A O 1
ATOM 534 N N . VAL A 1 69 ? 14.278 -5.627 -13.541 1.00 91.50 69 VAL A N 1
ATOM 535 C CA . VAL A 1 69 ? 14.418 -6.783 -14.435 1.00 91.50 69 VAL A CA 1
ATOM 536 C C . VAL A 1 69 ? 13.958 -6.391 -15.832 1.00 91.50 69 VAL A C 1
ATOM 538 O O . VAL A 1 69 ? 12.825 -5.956 -16.016 1.00 91.50 69 VAL A O 1
ATOM 541 N N . GLU A 1 70 ? 14.824 -6.588 -16.825 1.00 86.25 70 GLU A N 1
ATOM 542 C CA . GLU A 1 70 ? 14.464 -6.486 -18.239 1.00 86.25 70 GLU A CA 1
ATOM 543 C C . GLU A 1 70 ? 14.338 -7.890 -18.838 1.00 86.25 70 GLU A C 1
ATOM 545 O O . GLU A 1 70 ? 15.255 -8.708 -18.725 1.00 86.25 70 GLU A O 1
ATOM 550 N N . ILE A 1 71 ? 13.226 -8.150 -19.525 1.00 83.06 71 ILE A N 1
ATOM 551 C CA . ILE A 1 71 ? 13.028 -9.350 -20.343 1.00 83.06 71 ILE A CA 1
ATOM 552 C C . ILE A 1 71 ? 12.924 -8.895 -21.797 1.00 83.06 71 ILE A C 1
ATOM 554 O O . ILE A 1 71 ? 12.032 -8.129 -22.149 1.00 83.06 71 ILE A O 1
ATOM 558 N N . GLU A 1 72 ? 13.841 -9.360 -22.643 1.00 76.94 72 GLU A N 1
ATOM 559 C CA . GLU A 1 72 ? 13.842 -9.065 -24.077 1.00 76.94 72 GLU A CA 1
ATOM 560 C C . GLU A 1 72 ? 13.205 -10.232 -24.834 1.00 76.94 72 GLU A C 1
ATOM 562 O O . GLU A 1 72 ? 13.711 -11.359 -24.802 1.00 76.94 72 GLU A O 1
ATOM 567 N N . ALA A 1 73 ? 12.092 -9.961 -25.509 1.00 74.19 73 ALA A N 1
ATOM 568 C CA . ALA A 1 73 ? 11.447 -10.885 -26.431 1.00 74.19 73 ALA A CA 1
ATOM 569 C C . ALA A 1 73 ? 11.950 -10.664 -27.871 1.00 74.19 73 ALA A C 1
ATOM 571 O O . ALA A 1 73 ? 12.739 -9.764 -28.151 1.00 74.19 73 ALA A O 1
ATOM 572 N N . THR A 1 74 ? 11.499 -11.510 -28.796 1.00 74.19 74 THR A N 1
ATOM 573 C CA . THR A 1 74 ? 11.741 -11.347 -30.242 1.00 74.19 74 THR A CA 1
ATOM 574 C C . THR A 1 74 ? 10.719 -10.430 -30.943 1.00 74.19 74 THR A C 1
ATOM 576 O O . THR A 1 74 ? 10.953 -10.087 -32.099 1.00 74.19 74 THR A O 1
ATOM 579 N N . ASP A 1 75 ? 9.643 -10.003 -30.258 1.00 65.50 75 ASP A N 1
ATOM 580 C CA . ASP A 1 75 ? 8.682 -8.955 -30.664 1.00 65.50 75 ASP A CA 1
ATOM 581 C C . ASP A 1 75 ? 7.938 -8.335 -29.446 1.00 65.50 75 ASP A C 1
ATOM 583 O O . ASP A 1 75 ? 8.108 -8.807 -28.319 1.00 65.50 75 ASP A O 1
ATOM 587 N N . ASP A 1 76 ? 7.127 -7.287 -29.669 1.00 46.97 76 ASP A N 1
ATOM 588 C CA . ASP A 1 76 ? 6.473 -6.450 -28.639 1.00 46.97 76 ASP A CA 1
ATOM 589 C C . ASP A 1 76 ? 4.967 -6.783 -28.415 1.00 46.97 76 ASP A C 1
ATOM 591 O O . ASP A 1 76 ? 4.092 -6.128 -28.989 1.00 46.97 76 ASP A O 1
ATOM 595 N N . THR A 1 77 ? 4.605 -7.767 -27.570 1.00 46.62 77 THR A N 1
ATOM 596 C CA . THR A 1 77 ? 3.181 -8.165 -27.356 1.00 46.62 77 THR A CA 1
ATOM 597 C C . THR A 1 77 ? 2.705 -8.169 -25.885 1.00 46.62 77 THR A C 1
ATOM 599 O O . THR A 1 77 ? 3.499 -8.387 -24.975 1.00 46.62 77 THR A O 1
ATOM 602 N N . LEU A 1 78 ? 1.393 -7.939 -25.648 1.00 50.56 78 LEU A N 1
ATOM 603 C CA . LEU A 1 78 ? 0.757 -7.632 -24.344 1.00 50.56 78 LEU A CA 1
ATOM 604 C C . LEU A 1 78 ? -0.619 -8.294 -24.117 1.00 50.56 78 LEU A C 1
ATOM 606 O O . LEU A 1 78 ? -1.233 -8.767 -25.074 1.00 50.56 78 LEU A O 1
ATOM 610 N N . ILE A 1 79 ? -1.115 -8.282 -22.864 1.00 44.09 79 ILE A N 1
ATOM 611 C CA . ILE A 1 79 ? -2.362 -8.934 -22.399 1.00 44.09 79 ILE A CA 1
ATOM 612 C C . ILE A 1 79 ? -3.262 -8.032 -21.523 1.00 44.09 79 ILE A C 1
ATOM 614 O O . ILE A 1 79 ? -2.759 -7.266 -20.709 1.00 44.09 79 ILE A O 1
ATOM 618 N N . GLY A 1 80 ? -4.585 -8.248 -21.617 1.00 44.88 80 GLY A N 1
ATOM 619 C CA . GLY A 1 80 ? -5.599 -7.892 -20.602 1.00 44.88 80 GLY A CA 1
ATOM 620 C C . GLY A 1 80 ? -6.357 -6.577 -20.839 1.00 44.88 80 GLY A C 1
ATOM 621 O O . GLY A 1 80 ? -5.766 -5.509 -20.785 1.00 44.88 80 GLY A O 1
ATOM 622 N N . GLY A 1 81 ? -7.671 -6.652 -21.091 1.00 52.50 81 GLY A N 1
ATOM 623 C CA . GLY A 1 81 ? -8.557 -5.482 -21.230 1.00 52.50 81 GLY A CA 1
ATOM 624 C C . GLY A 1 81 ? -9.079 -4.934 -19.891 1.00 52.50 81 GLY A C 1
ATOM 625 O O . GLY A 1 81 ? -8.859 -5.533 -18.840 1.00 52.50 81 GLY A O 1
ATOM 626 N N . ALA A 1 82 ? -9.800 -3.810 -19.931 1.00 57.38 82 ALA A N 1
ATOM 627 C CA . ALA A 1 82 ? -10.399 -3.159 -18.759 1.00 57.38 82 ALA A CA 1
ATOM 628 C C . ALA A 1 82 ? -11.838 -3.653 -18.483 1.00 57.38 82 ALA A C 1
ATOM 630 O O . ALA A 1 82 ? -12.599 -3.886 -19.421 1.00 57.38 82 ALA A O 1
ATOM 631 N N . THR A 1 83 ? -12.233 -3.792 -17.209 1.00 57.16 83 THR A N 1
ATOM 632 C CA . THR A 1 83 ? -13.616 -4.123 -16.781 1.00 57.16 83 THR A CA 1
ATOM 633 C C . THR A 1 83 ? -14.364 -2.952 -16.144 1.00 57.16 83 THR A C 1
ATOM 635 O O . THR A 1 83 ? -15.562 -3.056 -15.887 1.00 57.16 83 THR A O 1
ATOM 638 N N . LYS A 1 84 ? -13.681 -1.830 -15.910 1.00 77.19 84 LYS A N 1
ATOM 639 C CA . LYS A 1 84 ? -14.246 -0.556 -15.455 1.00 77.19 84 LYS A CA 1
ATOM 640 C C . LYS A 1 84 ? -13.501 0.601 -16.128 1.00 77.19 84 LYS A C 1
ATOM 642 O O . LYS A 1 84 ? -12.312 0.487 -16.411 1.00 77.19 84 LYS A O 1
ATOM 647 N N . ASP A 1 85 ? -14.197 1.711 -16.372 1.00 86.75 85 ASP A N 1
ATOM 648 C CA . ASP A 1 85 ? -13.632 2.871 -17.085 1.00 86.75 85 ASP A CA 1
ATOM 649 C C . ASP A 1 85 ? -12.867 3.832 -16.162 1.00 86.75 85 ASP A C 1
ATOM 651 O O . ASP A 1 85 ? -12.086 4.666 -16.626 1.00 86.75 85 ASP A O 1
ATOM 655 N N . ARG A 1 86 ? -13.095 3.722 -14.847 1.00 92.81 86 ARG A N 1
ATOM 656 C CA . ARG A 1 86 ? -12.531 4.576 -13.798 1.00 92.81 86 ARG A CA 1
ATOM 657 C C . ARG A 1 86 ? -12.150 3.747 -12.573 1.00 92.81 86 ARG A C 1
ATOM 659 O O . ARG A 1 86 ? -12.875 2.833 -12.185 1.00 92.81 86 ARG A O 1
ATOM 666 N N . MET A 1 87 ? -11.029 4.114 -11.964 1.00 95.19 87 MET A N 1
ATOM 667 C CA . MET A 1 87 ? -10.526 3.595 -10.698 1.00 95.19 87 MET A CA 1
ATOM 668 C C . MET A 1 87 ? -10.350 4.755 -9.724 1.00 95.19 87 MET A C 1
ATOM 670 O O . MET A 1 87 ? -9.556 5.663 -9.972 1.00 95.19 87 MET A O 1
ATOM 674 N N . ASP A 1 88 ? -11.101 4.719 -8.629 1.00 98.19 88 ASP A N 1
ATOM 675 C CA . ASP A 1 88 ? -11.001 5.690 -7.544 1.00 98.19 88 ASP A CA 1
ATOM 676 C C . ASP A 1 88 ? -9.946 5.259 -6.523 1.00 98.19 88 ASP A C 1
ATOM 678 O O . ASP A 1 88 ? -9.761 4.067 -6.264 1.00 98.19 88 ASP A O 1
ATOM 682 N N . PHE A 1 89 ? -9.262 6.241 -5.936 1.00 98.81 89 PHE A N 1
ATOM 683 C CA . PHE A 1 89 ? -8.170 6.017 -4.999 1.00 98.81 89 PHE A CA 1
ATOM 684 C C . PHE A 1 89 ? -8.494 6.559 -3.610 1.00 98.81 89 PHE A C 1
ATOM 686 O O . PHE A 1 89 ? -9.082 7.637 -3.470 1.00 98.81 89 PHE A O 1
ATOM 693 N N . TYR A 1 90 ? -8.030 5.850 -2.583 1.00 98.81 90 TYR A N 1
ATOM 694 C CA . TYR A 1 90 ? -7.761 6.457 -1.279 1.00 98.81 90 TYR A CA 1
ATOM 695 C C . TYR A 1 90 ? -6.264 6.758 -1.152 1.00 98.81 90 TYR A C 1
ATOM 697 O O . TYR A 1 90 ? -5.452 6.172 -1.866 1.00 98.81 90 TYR A O 1
ATOM 705 N N . CYS A 1 91 ? -5.895 7.683 -0.265 1.00 98.75 91 CYS A N 1
ATOM 706 C CA . CYS A 1 91 ? -4.501 8.091 -0.079 1.00 98.75 91 CYS A CA 1
ATOM 707 C C . CYS A 1 91 ? -3.974 7.689 1.302 1.00 98.75 91 CYS A C 1
ATOM 709 O O . CYS A 1 91 ? -4.565 8.041 2.323 1.00 98.75 91 CYS A O 1
ATOM 711 N N . THR A 1 92 ? -2.850 6.987 1.338 1.00 98.81 92 THR A N 1
ATOM 712 C CA . THR A 1 92 ? -2.149 6.594 2.560 1.00 98.81 92 THR A CA 1
ATOM 713 C C . THR A 1 92 ? -1.063 7.607 2.871 1.00 98.81 92 THR A C 1
ATOM 715 O O . THR A 1 92 ? -0.127 7.781 2.095 1.00 98.81 92 THR A O 1
ATOM 718 N N . GLY A 1 93 ? -1.176 8.297 4.002 1.00 98.25 93 GLY A N 1
ATOM 719 C CA . GLY A 1 93 ? -0.216 9.314 4.406 1.00 98.25 93 GLY A CA 1
ATOM 720 C C . GLY A 1 93 ? -0.642 10.096 5.647 1.00 98.25 93 GLY A C 1
ATOM 721 O O . GLY A 1 93 ? -1.765 9.966 6.133 1.00 98.25 93 GLY A O 1
ATOM 722 N N . PRO A 1 94 ? 0.239 10.962 6.171 1.00 97.56 94 PRO A N 1
ATOM 723 C CA . PRO A 1 94 ? 0.017 11.672 7.426 1.00 97.56 94 PRO A CA 1
ATOM 724 C C . PRO A 1 94 ? -0.957 12.853 7.302 1.00 97.56 94 PRO A C 1
ATOM 726 O O . PRO A 1 94 ? -1.224 13.519 8.302 1.00 97.56 94 PRO A O 1
ATOM 729 N N . ASN A 1 95 ? -1.456 13.170 6.098 1.00 97.75 95 ASN A N 1
ATOM 730 C CA . ASN A 1 95 ? -2.246 14.376 5.845 1.00 97.75 95 ASN A CA 1
ATOM 731 C C . ASN A 1 95 ? -3.616 14.091 5.187 1.00 97.75 95 ASN A C 1
ATOM 733 O O . ASN A 1 95 ? -3.807 14.370 3.999 1.00 97.75 95 ASN A O 1
ATOM 737 N N . PRO A 1 96 ? -4.607 13.594 5.953 1.00 97.75 96 PRO A N 1
ATOM 738 C CA . PRO A 1 96 ? -5.972 13.402 5.458 1.00 97.75 96 PRO A CA 1
ATOM 739 C C . PRO A 1 96 ? -6.616 14.649 4.816 1.00 97.75 96 PRO A C 1
ATOM 741 O O . PRO A 1 96 ? -7.283 14.494 3.791 1.00 97.75 96 PRO A O 1
ATOM 744 N N . PRO A 1 97 ? -6.407 15.889 5.316 1.00 98.06 97 PRO A N 1
ATOM 745 C CA . PRO A 1 97 ? -6.925 17.087 4.651 1.00 98.06 97 PRO A CA 1
ATOM 746 C C . PRO A 1 97 ? -6.389 17.280 3.231 1.00 98.06 97 PRO A C 1
ATOM 748 O O . PRO A 1 97 ? -7.160 17.622 2.334 1.00 98.06 97 PRO A O 1
ATOM 751 N N . ALA A 1 98 ? -5.094 17.031 3.005 1.00 98.12 98 ALA A N 1
ATOM 752 C CA . ALA A 1 98 ? -4.510 17.093 1.669 1.00 98.12 98 ALA A CA 1
ATOM 753 C C . ALA A 1 98 ? -5.099 16.011 0.755 1.00 98.12 98 ALA A C 1
ATOM 755 O O . ALA A 1 98 ? -5.493 16.320 -0.368 1.00 98.12 98 ALA A O 1
ATOM 756 N N . ALA A 1 99 ? -5.240 14.775 1.245 1.00 98.44 99 ALA A N 1
ATOM 757 C CA . ALA A 1 99 ? -5.896 13.697 0.503 1.00 98.44 99 ALA A CA 1
ATOM 758 C C . ALA A 1 99 ? -7.320 14.087 0.069 1.00 98.44 99 ALA A C 1
ATOM 760 O O . ALA A 1 99 ? -7.653 14.018 -1.115 1.00 98.44 99 ALA A O 1
ATOM 761 N N . LYS A 1 100 ? -8.135 14.592 1.005 1.00 98.31 100 LYS A N 1
ATOM 762 C CA . LYS A 1 100 ? -9.490 15.072 0.712 1.00 98.31 100 LYS A CA 1
ATOM 763 C C . LYS A 1 100 ? -9.487 16.193 -0.330 1.00 98.31 100 LYS A C 1
ATOM 765 O O . LYS A 1 100 ? -10.278 16.163 -1.270 1.00 98.31 100 LYS A O 1
ATOM 770 N N . ALA A 1 101 ? -8.595 17.174 -0.187 1.00 98.12 101 ALA A N 1
ATOM 771 C CA . ALA A 1 101 ? -8.490 18.304 -1.110 1.00 98.12 101 ALA A CA 1
ATOM 772 C C . ALA A 1 101 ? -8.055 17.886 -2.527 1.00 98.12 101 ALA A C 1
ATOM 774 O O . ALA A 1 101 ? -8.478 18.506 -3.501 1.00 98.12 101 ALA A O 1
ATOM 775 N N . MET A 1 102 ? -7.248 16.827 -2.649 1.00 98.31 102 MET A N 1
ATOM 776 C CA . MET A 1 102 ? -6.804 16.262 -3.929 1.00 98.31 102 MET A CA 1
ATOM 777 C C . MET A 1 102 ? -7.841 15.329 -4.581 1.00 98.31 102 MET A C 1
ATOM 779 O O . MET A 1 102 ? -7.611 14.845 -5.685 1.00 98.31 102 MET A O 1
ATOM 783 N N . GLY A 1 103 ? -8.993 15.102 -3.941 1.00 98.31 103 GLY A N 1
ATOM 784 C CA . GLY A 1 103 ? -10.106 14.335 -4.508 1.00 98.31 103 GLY A CA 1
ATOM 785 C C . GLY A 1 103 ? -10.064 12.832 -4.238 1.00 98.31 103 GLY A C 1
ATOM 786 O O . GLY A 1 103 ? -10.892 12.107 -4.786 1.00 98.31 103 GLY A O 1
ATOM 787 N N . PHE A 1 104 ? -9.139 12.353 -3.398 1.00 98.75 104 PHE A N 1
ATOM 788 C CA . PHE A 1 104 ? -9.163 10.968 -2.923 1.00 98.75 104 PHE A CA 1
ATOM 789 C C . PHE A 1 104 ? -10.432 10.722 -2.106 1.00 98.75 104 PHE A C 1
ATOM 791 O O . PHE A 1 104 ? -10.872 11.599 -1.360 1.00 98.75 104 PHE A O 1
ATOM 798 N N . TRP A 1 105 ? -11.023 9.532 -2.229 1.00 98.62 105 TRP A N 1
ATOM 799 C CA . TRP A 1 105 ? -12.306 9.246 -1.577 1.00 98.62 105 TRP A CA 1
ATOM 800 C C . TRP A 1 105 ? -12.171 9.016 -0.066 1.00 98.62 105 TRP A C 1
ATOM 802 O O . TRP A 1 105 ? -13.162 9.143 0.644 1.00 98.62 105 TRP A O 1
ATOM 812 N N . GLY A 1 106 ? -10.965 8.709 0.420 1.00 98.62 106 GLY A N 1
ATOM 813 C CA . GLY A 1 106 ? -10.640 8.489 1.829 1.00 98.62 106 GLY A CA 1
ATOM 814 C C . GLY A 1 106 ? -9.141 8.637 2.096 1.00 98.62 106 GLY A C 1
ATOM 815 O O . GLY A 1 106 ? -8.348 8.805 1.160 1.00 98.62 106 GLY A O 1
ATOM 816 N N . ALA A 1 107 ? -8.744 8.556 3.367 1.00 98.56 107 ALA A N 1
ATOM 817 C CA . ALA A 1 107 ? -7.339 8.573 3.766 1.00 98.56 107 ALA A CA 1
ATOM 818 C C . ALA A 1 107 ? -7.000 7.486 4.789 1.00 98.56 107 ALA A C 1
ATOM 820 O O . ALA A 1 107 ? -7.751 7.269 5.739 1.00 98.56 107 ALA A O 1
ATOM 821 N N . LYS A 1 108 ? -5.838 6.848 4.624 1.00 98.88 108 LYS A N 1
ATOM 822 C CA . LYS A 1 108 ? -5.266 5.915 5.600 1.00 98.88 108 LYS A CA 1
ATOM 823 C C . LYS A 1 108 ? -4.075 6.560 6.302 1.00 98.88 108 LYS A C 1
ATOM 825 O O . LYS A 1 108 ? -3.187 7.107 5.655 1.00 98.88 108 LYS A O 1
ATOM 830 N N . VAL A 1 109 ? -4.062 6.506 7.625 1.00 98.62 109 VAL A N 1
ATOM 831 C CA . VAL A 1 109 ? -3.021 7.085 8.486 1.00 98.62 109 VAL A CA 1
ATOM 832 C C . VAL A 1 109 ? -2.223 5.985 9.173 1.00 98.62 109 VAL A C 1
ATOM 834 O O . VAL A 1 109 ? -2.778 4.942 9.504 1.00 98.62 109 VAL A O 1
ATOM 837 N N . ALA A 1 110 ? -0.939 6.220 9.429 1.00 98.50 110 ALA A N 1
ATOM 838 C CA . ALA A 1 110 ? -0.113 5.283 10.182 1.00 98.50 110 ALA A CA 1
ATOM 839 C C . ALA A 1 110 ? -0.309 5.475 11.692 1.00 98.50 110 ALA A C 1
ATOM 841 O O . ALA A 1 110 ? -0.231 6.594 12.204 1.00 98.50 110 ALA A O 1
ATOM 842 N N . LEU A 1 111 ? -0.555 4.384 12.414 1.00 98.75 111 LEU A N 1
ATOM 843 C CA . LEU A 1 111 ? -0.689 4.384 13.863 1.00 98.75 111 LEU A CA 1
ATOM 844 C C . LEU A 1 111 ? 0.669 4.714 14.510 1.00 98.75 111 LEU A C 1
ATOM 846 O O . LEU A 1 111 ? 1.648 4.034 14.212 1.00 98.75 111 LEU A O 1
ATOM 850 N N . PRO A 1 112 ? 0.766 5.708 15.407 1.00 98.50 112 PRO A N 1
ATOM 851 C CA . PRO A 1 112 ? 2.067 6.192 15.868 1.00 98.50 112 PRO A CA 1
ATOM 852 C C . PRO A 1 112 ? 2.710 5.389 17.005 1.00 98.50 112 PRO A C 1
ATOM 854 O O . PRO A 1 112 ? 3.939 5.361 17.088 1.00 98.50 112 PRO A O 1
ATOM 857 N N . TYR A 1 113 ? 1.924 4.762 17.889 1.00 98.69 113 TYR A N 1
ATOM 858 C CA . TYR A 1 113 ? 2.438 4.138 19.119 1.00 98.69 113 TYR A CA 1
ATOM 859 C C . TYR A 1 113 ? 2.124 2.642 19.210 1.00 98.69 113 TYR A C 1
ATOM 861 O O . TYR A 1 113 ? 1.036 2.205 18.832 1.00 98.69 113 TYR A O 1
ATOM 869 N N . CYS A 1 114 ? 3.063 1.874 19.769 1.00 98.50 114 CYS A N 1
ATOM 870 C CA . CYS A 1 114 ? 2.996 0.408 19.852 1.00 98.50 114 CYS A CA 1
ATOM 871 C C . CYS A 1 114 ? 2.491 -0.106 21.218 1.00 98.50 114 CYS A C 1
ATOM 873 O O . CYS A 1 114 ? 2.445 0.658 22.190 1.00 98.50 114 CYS A O 1
ATOM 875 N N . PRO A 1 115 ? 2.155 -1.407 21.354 1.00 98.69 115 PRO A N 1
ATOM 876 C CA . PRO A 1 115 ? 1.665 -1.970 22.615 1.00 98.69 115 PRO A CA 1
ATOM 877 C C . PRO A 1 115 ? 2.647 -1.852 23.786 1.00 98.69 115 PRO A C 1
ATOM 879 O O . PRO A 1 115 ? 2.223 -1.655 24.923 1.00 98.69 115 PRO A O 1
ATOM 882 N N . ASP A 1 116 ? 3.955 -1.917 23.516 1.00 98.50 116 ASP A N 1
ATOM 883 C CA . ASP A 1 116 ? 5.017 -1.777 24.523 1.00 98.50 116 ASP A CA 1
ATOM 884 C C . ASP A 1 116 ? 5.088 -0.353 25.131 1.00 98.50 116 ASP A C 1
ATOM 886 O O . ASP A 1 116 ? 5.791 -0.120 26.114 1.00 98.50 116 ASP A O 1
ATOM 890 N N . GLU A 1 117 ? 4.323 0.610 24.603 1.00 98.12 117 GLU A N 1
ATOM 891 C CA . GLU A 1 117 ? 4.122 1.944 25.196 1.00 98.12 117 GLU A CA 1
ATOM 892 C C . GLU A 1 117 ? 2.919 2.003 26.161 1.00 98.12 117 GLU A C 1
ATOM 894 O O . GLU A 1 117 ? 2.609 3.056 26.733 1.00 98.12 117 GLU A O 1
ATOM 899 N N . GLY A 1 118 ? 2.253 0.862 26.372 1.00 98.06 118 GLY A N 1
ATOM 900 C CA . GLY A 1 118 ? 1.193 0.650 27.352 1.00 98.06 118 GLY A CA 1
ATOM 901 C C . GLY A 1 118 ? -0.021 1.564 27.168 1.00 98.06 118 GLY A C 1
ATOM 902 O O . GLY A 1 118 ? -0.283 2.108 26.092 1.00 98.06 118 GLY A O 1
ATOM 903 N N . HIS A 1 119 ? -0.765 1.783 28.255 1.00 98.50 119 HIS A N 1
ATOM 904 C CA . HIS A 1 119 ? -1.957 2.641 28.231 1.00 98.50 119 HIS A CA 1
ATOM 905 C C . HIS A 1 119 ? -1.643 4.113 27.915 1.00 98.50 119 HIS A C 1
ATOM 907 O O . HIS A 1 119 ? -2.531 4.845 27.483 1.00 98.50 119 HIS A O 1
ATOM 913 N N . ILE A 1 120 ? -0.400 4.567 28.120 1.00 98.38 120 ILE A N 1
ATOM 914 C CA . ILE A 1 120 ? 0.019 5.915 27.710 1.00 98.38 120 ILE A CA 1
ATOM 915 C C . ILE A 1 120 ? 0.065 5.991 26.182 1.00 98.38 120 ILE A C 1
ATOM 917 O O . ILE A 1 120 ? -0.525 6.905 25.612 1.00 98.38 120 ILE A O 1
ATOM 921 N N . GLY A 1 121 ? 0.707 5.021 25.521 1.00 98.50 121 GLY A N 1
ATOM 922 C CA . GLY A 1 121 ? 0.708 4.915 24.060 1.00 98.50 121 GLY A CA 1
ATOM 923 C C . GLY A 1 121 ? -0.703 4.777 23.489 1.00 98.50 121 GLY A C 1
ATOM 924 O O . GLY A 1 121 ? -1.052 5.483 22.548 1.00 98.50 121 GLY A O 1
ATOM 925 N N . LEU A 1 122 ? -1.554 3.958 24.120 1.00 98.81 122 LEU A N 1
ATOM 926 C CA . LEU A 1 122 ? -2.954 3.800 23.707 1.00 98.81 122 LEU A CA 1
ATOM 927 C C . LEU A 1 122 ? -3.722 5.122 23.755 1.00 98.81 122 LEU A C 1
ATOM 929 O O . LEU A 1 122 ? -4.362 5.488 22.775 1.00 98.81 122 LEU A O 1
ATOM 933 N N . LYS A 1 123 ? -3.634 5.874 24.859 1.00 98.69 123 LYS A N 1
ATOM 934 C CA . LYS A 1 123 ? -4.300 7.182 24.968 1.00 98.69 123 LYS A CA 1
ATOM 935 C C . LYS A 1 123 ? -3.821 8.154 23.895 1.00 98.69 123 LYS A C 1
ATOM 937 O O . LYS A 1 123 ? -4.651 8.810 23.278 1.00 98.69 123 LYS A O 1
ATOM 942 N N . LYS A 1 124 ? -2.515 8.188 23.618 1.00 98.62 124 LYS A N 1
ATOM 943 C CA . LYS A 1 124 ? -1.959 9.033 22.555 1.00 98.62 124 LYS A CA 1
ATOM 944 C C . LYS A 1 124 ? -2.419 8.608 21.159 1.00 98.62 124 LYS A C 1
ATOM 946 O O . LYS A 1 124 ? -2.691 9.474 20.337 1.00 98.62 124 LYS A O 1
ATOM 951 N N . ASN A 1 125 ? -2.544 7.306 20.891 1.00 98.69 125 ASN A N 1
ATOM 952 C CA . ASN A 1 125 ? -3.142 6.802 19.650 1.00 98.69 125 ASN A CA 1
ATOM 953 C C . ASN A 1 125 ? -4.598 7.269 19.517 1.00 98.69 125 ASN A C 1
ATOM 955 O O . ASN A 1 125 ? -4.990 7.774 18.471 1.00 98.69 125 ASN A O 1
ATOM 959 N N . VAL A 1 126 ? -5.391 7.154 20.583 1.00 98.38 126 VAL A N 1
ATOM 960 C CA . VAL A 1 126 ? -6.790 7.606 20.586 1.00 98.38 126 VAL A CA 1
ATOM 961 C C . VAL A 1 126 ? -6.884 9.119 20.361 1.00 98.38 126 VAL A C 1
ATOM 963 O O . VAL A 1 126 ? -7.690 9.558 19.549 1.00 98.38 126 VAL A O 1
ATOM 966 N N . GLU A 1 127 ? -6.056 9.920 21.037 1.00 97.62 127 GLU A N 1
ATOM 967 C CA . GLU A 1 127 ? -5.976 11.376 20.835 1.00 97.62 127 GLU A CA 1
ATOM 968 C C . GLU A 1 127 ? -5.594 11.728 19.391 1.00 97.62 127 GLU A C 1
ATOM 970 O O . GLU A 1 127 ? -6.247 12.562 18.765 1.00 97.62 127 GLU A O 1
ATOM 975 N N . TYR A 1 128 ? -4.584 11.048 18.841 1.00 97.62 128 TYR A N 1
ATOM 976 C CA . TYR A 1 128 ? -4.148 11.206 17.455 1.00 97.62 128 TYR A CA 1
ATOM 977 C C . TYR A 1 128 ? -5.282 10.926 16.460 1.00 97.62 128 TYR A C 1
ATOM 979 O O . TYR A 1 128 ? -5.528 11.736 15.568 1.00 97.62 128 TYR A O 1
ATOM 987 N N . LEU A 1 129 ? -6.010 9.821 16.639 1.00 97.06 129 LEU A N 1
ATOM 988 C CA . LEU A 1 129 ? -7.121 9.448 15.762 1.00 97.06 129 LEU A CA 1
ATOM 989 C C . LEU A 1 129 ? -8.333 10.380 15.930 1.00 97.06 129 LEU A C 1
ATOM 991 O O . LEU A 1 129 ? -8.980 10.715 14.941 1.00 97.06 129 LEU A O 1
ATOM 995 N N . ARG A 1 130 ? -8.626 10.857 17.150 1.00 95.50 130 ARG A N 1
ATOM 996 C CA . ARG A 1 130 ? -9.747 11.787 17.410 1.00 95.50 130 ARG A CA 1
ATOM 997 C C . ARG A 1 130 ? -9.550 13.153 16.764 1.00 95.50 130 ARG A C 1
ATOM 999 O O . ARG A 1 130 ? -10.530 13.781 16.381 1.00 95.50 130 ARG A O 1
ATOM 1006 N N . ALA A 1 131 ? -8.306 13.588 16.593 1.00 93.81 131 ALA A N 1
ATOM 1007 C CA . ALA A 1 131 ? -8.002 14.837 15.903 1.00 93.81 131 ALA A CA 1
ATOM 1008 C C . ALA A 1 131 ? -8.293 14.776 14.388 1.00 93.81 131 ALA A C 1
ATOM 1010 O O . ALA A 1 131 ? -8.374 15.811 13.726 1.00 93.81 131 A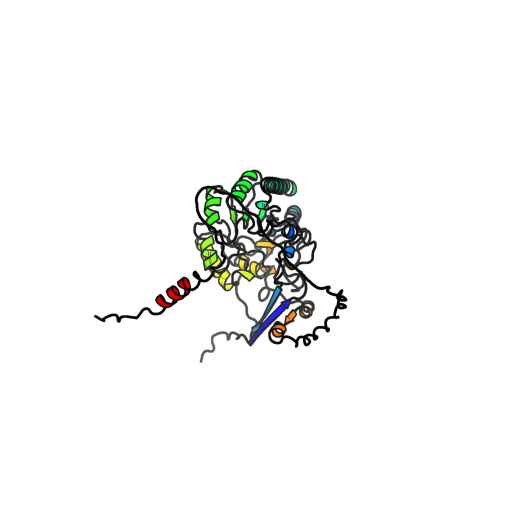LA A O 1
ATOM 1011 N N . MET A 1 132 ? -8.450 13.581 13.803 1.00 90.38 132 MET A N 1
ATOM 1012 C CA . MET A 1 132 ? -8.597 13.446 12.352 1.00 90.38 132 MET A CA 1
ATOM 1013 C C . MET A 1 132 ? -9.971 13.875 11.841 1.00 90.38 132 MET A C 1
ATOM 1015 O O . MET A 1 132 ? -9.980 14.730 10.952 1.00 90.38 132 MET A O 1
ATOM 1019 N N . PRO A 1 133 ? -11.118 13.393 12.372 1.00 89.25 133 PRO A N 1
ATOM 1020 C CA . PRO A 1 133 ? -12.430 13.865 11.928 1.00 89.25 133 PRO A CA 1
ATOM 1021 C C . PRO A 1 133 ? -12.613 15.380 12.061 1.00 89.25 133 PRO A C 1
ATOM 1023 O O . PRO A 1 133 ? -13.290 15.980 11.231 1.00 89.25 133 PRO A O 1
ATOM 1026 N N . GLU A 1 134 ? -11.967 16.029 13.038 1.00 89.69 134 GLU A N 1
ATOM 1027 C CA . GLU A 1 134 ? -11.968 17.497 13.154 1.00 89.69 134 GLU A CA 1
ATOM 1028 C C . GLU A 1 134 ? -11.346 18.177 11.921 1.00 89.69 134 GLU A C 1
ATOM 1030 O O . GLU A 1 134 ? -11.772 19.258 11.517 1.00 89.69 134 GLU A O 1
ATOM 1035 N N . SER A 1 135 ? -10.368 17.526 11.284 1.00 91.38 135 SER A N 1
ATOM 1036 C CA . SER A 1 135 ? -9.633 18.056 10.131 1.00 91.38 135 SER A CA 1
ATOM 1037 C C . SER A 1 135 ? -10.293 17.779 8.772 1.00 91.38 135 SER A C 1
ATOM 1039 O O . SER A 1 135 ? -10.076 18.532 7.821 1.00 91.38 135 SER A O 1
ATOM 1041 N N . VAL A 1 136 ? -11.103 16.718 8.659 1.00 95.25 136 VAL A N 1
ATOM 1042 C CA . VAL A 1 136 ? -11.712 16.275 7.386 1.00 95.25 136 VAL A CA 1
ATOM 1043 C C . VAL A 1 136 ? -13.239 16.205 7.406 1.00 95.25 136 VAL A C 1
ATOM 1045 O O . VAL A 1 136 ? -13.849 15.994 6.357 1.00 95.25 136 VAL A O 1
ATOM 1048 N N . GLY A 1 137 ? -13.878 16.456 8.545 1.00 92.88 137 GLY A N 1
ATOM 1049 C CA . GLY A 1 137 ? -15.316 16.289 8.747 1.00 92.88 137 GLY A CA 1
ATOM 1050 C C . GLY A 1 137 ? -15.719 14.833 9.037 1.00 92.88 137 GLY A C 1
ATOM 1051 O O . GLY A 1 137 ? -14.928 13.917 8.820 1.00 92.88 137 GLY A O 1
ATOM 1052 N N . PRO A 1 138 ? -16.959 14.610 9.508 1.00 92.06 138 PRO A N 1
ATOM 1053 C CA . PRO A 1 138 ? -17.408 13.310 10.020 1.00 92.06 138 PRO A CA 1
ATOM 1054 C C . PRO A 1 138 ? -17.636 12.242 8.938 1.00 92.06 138 PRO A C 1
ATOM 1056 O O . PRO A 1 138 ? -17.634 11.054 9.248 1.00 92.06 138 PRO A O 1
ATOM 1059 N N . ASP A 1 139 ? -17.831 12.654 7.682 1.00 94.75 139 ASP A N 1
ATOM 1060 C CA . ASP A 1 139 ? -18.202 11.749 6.585 1.00 94.75 139 ASP A CA 1
ATOM 1061 C C . ASP A 1 139 ? -17.009 11.290 5.739 1.00 94.75 139 ASP A C 1
ATOM 1063 O O . ASP A 1 139 ? -17.163 10.412 4.892 1.00 94.75 139 ASP A O 1
ATOM 1067 N N . PHE A 1 140 ? -15.829 11.901 5.909 1.00 97.88 140 PHE A N 1
ATOM 1068 C CA . PHE A 1 140 ? -14.655 11.525 5.125 1.00 97.88 140 PHE A CA 1
ATOM 1069 C C . PHE A 1 140 ? -14.060 10.220 5.676 1.00 97.88 140 PHE A C 1
ATOM 1071 O O . PHE A 1 140 ? -13.649 10.200 6.837 1.00 97.88 140 PHE A O 1
ATOM 1078 N N . PRO A 1 141 ? -13.988 9.137 4.882 1.00 98.44 141 PRO A N 1
ATOM 1079 C CA . PRO A 1 141 ? -13.478 7.854 5.345 1.00 98.44 141 PRO A CA 1
ATOM 1080 C C . PRO A 1 141 ? -12.028 7.937 5.822 1.00 98.44 141 PRO A C 1
ATOM 1082 O O . PRO A 1 141 ? -11.137 8.380 5.092 1.00 98.44 141 PRO A O 1
ATOM 1085 N N . LEU A 1 142 ? -11.813 7.466 7.048 1.00 98.25 142 LEU A N 1
ATOM 1086 C CA . LEU A 1 142 ? -10.507 7.365 7.687 1.00 98.25 142 LEU A CA 1
ATOM 1087 C C . LEU A 1 142 ? -10.191 5.906 7.992 1.00 98.25 142 LEU A C 1
ATOM 1089 O O . LEU A 1 142 ? -11.013 5.186 8.558 1.00 98.25 142 LEU A O 1
ATOM 1093 N N . MET A 1 143 ? -8.991 5.482 7.629 1.00 98.81 143 MET A N 1
ATOM 1094 C CA . MET A 1 143 ? -8.478 4.133 7.840 1.00 98.81 143 MET A CA 1
ATOM 1095 C C . MET A 1 143 ? -7.202 4.204 8.671 1.00 98.81 143 MET A C 1
ATOM 1097 O O . MET A 1 143 ? -6.510 5.223 8.648 1.00 98.81 143 MET A O 1
ATOM 1101 N N . VAL A 1 144 ? -6.879 3.137 9.399 1.00 98.88 144 VAL A N 1
ATOM 1102 C CA . VAL A 1 144 ? -5.711 3.113 10.291 1.00 98.88 144 VAL A CA 1
ATOM 1103 C C . VAL A 1 144 ? -4.805 1.946 9.946 1.00 98.88 144 VAL A C 1
ATOM 1105 O O . VAL A 1 144 ? -5.193 0.796 10.120 1.00 98.88 144 VAL A O 1
ATOM 1108 N N . ASP A 1 145 ? -3.595 2.258 9.502 1.00 98.94 145 ASP A N 1
ATOM 1109 C CA . ASP A 1 145 ? -2.515 1.314 9.245 1.00 98.94 145 ASP A CA 1
ATOM 1110 C C . ASP A 1 145 ? -1.712 1.055 10.519 1.00 98.94 145 ASP A C 1
ATOM 1112 O O . ASP A 1 145 ? -1.258 1.994 11.177 1.00 98.94 145 ASP A O 1
ATOM 1116 N N . CYS A 1 146 ? -1.561 -0.212 10.895 1.00 98.94 146 CYS A N 1
ATOM 1117 C CA . CYS A 1 146 ? -0.869 -0.607 12.115 1.00 98.94 146 CYS A CA 1
ATOM 1118 C C . CYS A 1 146 ? 0.480 -1.289 11.857 1.00 98.94 146 CYS A C 1
ATOM 1120 O O . CYS A 1 146 ? 1.130 -1.653 12.841 1.00 98.94 146 CYS A O 1
ATOM 1122 N N . TYR A 1 147 ? 0.882 -1.483 10.596 1.00 98.81 147 TYR A N 1
ATOM 1123 C CA . TYR A 1 147 ? 2.127 -2.125 10.162 1.00 98.81 147 TYR A CA 1
ATOM 1124 C C . TYR A 1 147 ? 2.567 -3.294 11.057 1.00 98.81 147 TYR A C 1
ATOM 1126 O O . TYR A 1 147 ? 3.595 -3.232 11.741 1.00 98.81 147 TYR A O 1
ATOM 1134 N N . MET A 1 148 ? 1.727 -4.329 11.131 1.00 98.69 148 MET A N 1
ATOM 1135 C CA . MET A 1 148 ? 1.933 -5.595 11.850 1.00 98.69 148 MET A CA 1
ATOM 1136 C C . MET A 1 148 ? 2.401 -5.472 13.316 1.00 98.69 148 MET A C 1
ATOM 1138 O O . MET A 1 148 ? 3.028 -6.376 13.870 1.00 98.69 148 MET A O 1
ATOM 1142 N N . SER A 1 149 ? 2.129 -4.338 13.969 1.00 98.81 149 SER A N 1
ATOM 1143 C CA . SER A 1 149 ? 2.792 -3.971 15.230 1.00 98.81 149 SER A CA 1
ATOM 1144 C C . SER A 1 149 ? 2.014 -4.297 16.503 1.00 98.81 149 SER A C 1
ATOM 1146 O O . SER A 1 149 ? 2.563 -4.163 17.603 1.00 98.81 149 SER A O 1
ATOM 1148 N N . LEU A 1 150 ? 0.737 -4.671 16.395 1.00 98.88 150 LEU A N 1
ATOM 1149 C CA . LEU A 1 150 ? -0.130 -4.871 17.553 1.00 98.88 150 LEU A CA 1
ATOM 1150 C C . LEU A 1 150 ? -0.264 -6.353 17.912 1.00 98.88 150 LEU A C 1
ATOM 1152 O O . LEU A 1 150 ? 0.308 -7.253 17.303 1.00 98.88 150 LEU A O 1
ATOM 1156 N N . ASN A 1 151 ? -1.034 -6.594 18.966 1.00 98.94 151 ASN A N 1
ATOM 1157 C CA . ASN A 1 151 ? -1.495 -7.911 19.375 1.00 98.94 151 ASN A CA 1
ATOM 1158 C C . ASN A 1 151 ? -3.013 -7.868 19.580 1.00 98.94 151 ASN A C 1
ATOM 1160 O O . ASN A 1 151 ? -3.588 -6.785 19.724 1.00 98.94 151 ASN A O 1
ATOM 1164 N N . VAL A 1 152 ? -3.642 -9.046 19.639 1.00 98.94 152 VAL A N 1
ATOM 1165 C CA . VAL A 1 152 ? -5.101 -9.217 19.753 1.00 98.94 152 VAL A CA 1
ATOM 1166 C C . VAL A 1 152 ? -5.701 -8.372 20.883 1.00 98.94 152 VAL A C 1
ATOM 1168 O O . VAL A 1 152 ? -6.659 -7.634 20.660 1.00 98.94 152 VAL A O 1
ATOM 1171 N N . SER A 1 153 ? -5.128 -8.424 22.088 1.00 98.88 153 SER A N 1
ATOM 1172 C CA . SER A 1 153 ? -5.654 -7.684 23.243 1.00 98.88 153 SER A CA 1
ATOM 1173 C C . SER A 1 153 ? -5.612 -6.170 23.029 1.00 98.88 153 SER A C 1
ATOM 1175 O O . SER A 1 153 ? -6.595 -5.480 23.302 1.00 98.88 153 SER A O 1
ATOM 1177 N N . TYR A 1 154 ? -4.495 -5.653 22.510 1.00 98.88 154 TYR A N 1
ATOM 1178 C CA . TYR A 1 154 ? -4.301 -4.218 22.314 1.00 98.88 154 TYR A CA 1
ATOM 1179 C C . TYR A 1 154 ? -5.225 -3.652 21.232 1.00 98.88 154 TYR A C 1
ATOM 1181 O O . TYR A 1 154 ? -5.850 -2.619 21.459 1.00 98.88 154 TYR A O 1
ATOM 1189 N N . ILE A 1 155 ? -5.368 -4.325 20.081 1.00 98.88 155 ILE A N 1
ATOM 1190 C CA . ILE A 1 155 ? -6.287 -3.854 19.030 1.00 98.88 155 ILE A CA 1
ATOM 1191 C C . ILE A 1 155 ? -7.749 -3.916 19.486 1.00 98.88 155 ILE A C 1
ATOM 1193 O O . ILE A 1 155 ? -8.524 -3.021 19.156 1.00 98.88 155 ILE A O 1
ATOM 1197 N N . ILE A 1 156 ? -8.134 -4.902 20.306 1.00 98.88 156 ILE A N 1
ATOM 1198 C CA . ILE A 1 156 ? -9.480 -4.951 20.896 1.00 98.88 156 ILE A CA 1
ATOM 1199 C C . ILE A 1 156 ? -9.730 -3.735 21.800 1.00 98.88 156 ILE A C 1
ATOM 1201 O O . ILE A 1 156 ? -10.797 -3.121 21.701 1.00 98.88 156 ILE A O 1
ATOM 1205 N N . GLU A 1 157 ? -8.774 -3.369 22.660 1.00 98.88 157 GLU A N 1
ATOM 1206 C CA . GLU A 1 157 ? -8.890 -2.196 23.540 1.00 98.88 157 GLU A CA 1
ATOM 1207 C C . GLU A 1 157 ? -8.891 -0.886 22.738 1.00 98.88 157 GLU A C 1
ATOM 1209 O O . GLU A 1 157 ? -9.756 -0.035 22.953 1.00 98.88 157 GLU A O 1
ATOM 1214 N N . LEU A 1 158 ? -7.981 -0.748 21.770 1.00 98.81 158 LEU A N 1
ATOM 1215 C CA . LEU A 1 158 ? -7.857 0.437 20.922 1.00 98.81 158 LEU A CA 1
ATOM 1216 C C . LEU A 1 158 ? -9.111 0.661 20.067 1.00 98.81 158 LEU A C 1
ATOM 1218 O O . LEU A 1 158 ? -9.687 1.747 20.096 1.00 98.81 158 LEU A O 1
ATOM 1222 N N . ALA A 1 159 ? -9.589 -0.370 19.364 1.00 98.50 159 ALA A N 1
ATOM 1223 C CA . ALA A 1 159 ? -10.782 -0.265 18.528 1.00 98.50 159 ALA A CA 1
ATOM 1224 C C . ALA A 1 159 ? -12.038 0.062 19.351 1.00 98.50 159 ALA A C 1
ATOM 1226 O O . ALA A 1 159 ? -12.918 0.769 18.863 1.00 98.50 159 ALA A O 1
ATOM 1227 N N . LYS A 1 160 ? -12.113 -0.406 20.607 1.00 98.56 160 LYS A N 1
ATOM 1228 C CA . LYS A 1 160 ? -13.170 -0.022 21.553 1.00 98.56 160 LYS A CA 1
ATOM 1229 C C . LYS A 1 160 ? -13.046 1.443 21.980 1.00 98.56 160 LYS A C 1
ATOM 1231 O O . LYS A 1 160 ? -14.042 2.152 22.057 1.00 98.56 160 LYS A O 1
ATOM 1236 N N . ALA A 1 161 ? -11.831 1.906 22.264 1.00 98.38 161 ALA A N 1
ATOM 1237 C CA . ALA A 1 161 ? -11.580 3.281 22.690 1.00 98.38 161 ALA A CA 1
ATOM 1238 C C . ALA A 1 161 ? -11.821 4.325 21.581 1.00 98.38 161 ALA A C 1
ATOM 1240 O O . ALA A 1 161 ? -11.982 5.503 21.902 1.00 98.38 161 ALA A O 1
ATOM 1241 N N . CYS A 1 162 ? -11.856 3.888 20.318 1.00 97.56 162 CYS A N 1
ATOM 1242 C CA . CYS A 1 162 ? -12.092 4.697 19.121 1.00 97.56 162 CYS A CA 1
ATOM 1243 C C . CYS A 1 162 ? -13.494 4.505 18.503 1.00 97.56 162 CYS A C 1
ATOM 1245 O O . CYS A 1 162 ? -13.692 4.847 17.337 1.00 97.56 162 CYS A O 1
ATOM 1247 N N . GLU A 1 163 ? -14.469 3.950 19.234 1.00 94.69 163 GLU A N 1
ATOM 1248 C CA . GLU A 1 163 ? -15.828 3.711 18.710 1.00 94.69 163 GLU A CA 1
ATOM 1249 C C . GLU A 1 163 ? -16.544 4.979 18.233 1.00 94.69 163 GLU A C 1
ATOM 1251 O O . GLU A 1 163 ? -17.385 4.913 17.341 1.00 94.69 163 GLU A O 1
ATOM 1256 N N . ASP A 1 164 ? -16.172 6.132 18.780 1.00 93.19 164 ASP A N 1
ATOM 1257 C CA . ASP A 1 164 ? -16.698 7.443 18.415 1.00 93.19 164 ASP A CA 1
ATOM 1258 C C . ASP A 1 164 ? -16.126 8.015 17.102 1.00 93.19 164 ASP A C 1
ATOM 1260 O O . ASP A 1 164 ? -16.682 8.969 16.568 1.00 93.19 164 ASP A O 1
ATOM 1264 N N . ILE A 1 165 ? -15.047 7.438 16.556 1.00 89.75 165 ILE A N 1
ATOM 1265 C CA . ILE A 1 165 ? -14.256 8.019 15.447 1.00 89.75 165 ILE A CA 1
ATOM 1266 C C . ILE A 1 165 ? -14.700 7.479 14.069 1.00 89.75 165 ILE A C 1
ATOM 1268 O O . ILE A 1 165 ? -14.199 7.915 13.040 1.00 89.75 165 ILE A O 1
ATOM 1272 N N . ASN A 1 166 ? -15.659 6.545 14.021 1.00 91.56 166 ASN A N 1
ATOM 1273 C CA . ASN A 1 166 ? -16.151 5.898 12.791 1.00 91.56 166 ASN A CA 1
ATOM 1274 C C . ASN A 1 166 ? -15.028 5.497 11.805 1.00 91.56 166 ASN A C 1
ATOM 1276 O O . ASN A 1 166 ? -15.096 5.767 10.605 1.00 91.56 166 ASN A O 1
ATOM 1280 N N . ILE A 1 167 ? -13.972 4.860 12.327 1.00 97.94 167 ILE A N 1
ATOM 1281 C CA . ILE A 1 167 ? -12.870 4.331 11.516 1.00 97.94 167 ILE A CA 1
ATOM 1282 C C . ILE A 1 167 ? -13.423 3.318 10.507 1.00 97.94 167 ILE A C 1
ATOM 1284 O O . ILE A 1 167 ? -14.090 2.351 10.881 1.00 97.94 167 ILE A O 1
ATOM 1288 N N . ASN A 1 168 ? -13.132 3.532 9.224 1.00 98.62 168 ASN A N 1
ATOM 1289 C CA . ASN A 1 168 ? -13.659 2.724 8.132 1.00 98.62 168 ASN A CA 1
ATOM 1290 C C . ASN A 1 168 ? -13.094 1.295 8.158 1.00 98.62 168 ASN A C 1
ATOM 1292 O O . ASN A 1 168 ? -13.874 0.344 8.040 1.00 98.62 168 ASN A O 1
ATOM 1296 N N . TRP A 1 169 ? -11.777 1.147 8.358 1.00 98.94 169 TRP A N 1
ATOM 1297 C CA . TRP A 1 169 ? -11.122 -0.131 8.658 1.00 98.94 169 TRP A CA 1
ATOM 1298 C C . TRP A 1 169 ? -9.820 0.035 9.451 1.00 98.94 169 TRP A C 1
ATOM 1300 O O . TRP A 1 169 ? -9.198 1.101 9.443 1.00 98.94 169 TRP A O 1
ATOM 1310 N N . TRP A 1 170 ? -9.414 -1.056 10.100 1.00 98.94 170 TRP A N 1
ATOM 1311 C CA . TRP A 1 170 ? -8.100 -1.228 10.717 1.00 98.94 170 TRP A CA 1
ATOM 1312 C C . TRP A 1 170 ? -7.265 -2.192 9.877 1.00 98.94 170 TRP A C 1
ATOM 1314 O O . TRP A 1 170 ? -7.736 -3.265 9.493 1.00 98.94 170 TRP A O 1
ATOM 1324 N N . GLU A 1 171 ? -6.045 -1.794 9.563 1.00 98.94 171 GLU A N 1
ATOM 1325 C CA . GLU A 1 171 ? -5.171 -2.490 8.631 1.00 98.94 171 GLU A CA 1
ATOM 1326 C C . GLU A 1 171 ? -3.937 -3.041 9.320 1.00 98.94 171 GLU A C 1
ATOM 1328 O O . GLU A 1 171 ? -3.343 -2.384 10.175 1.00 98.94 171 GLU A O 1
ATOM 1333 N N . GLU A 1 172 ? -3.616 -4.281 8.958 1.00 98.88 172 GLU A N 1
ATOM 1334 C CA . GLU A 1 172 ? -2.441 -5.031 9.383 1.00 98.88 172 GLU A CA 1
ATOM 1335 C C . GLU A 1 172 ? -2.159 -4.901 10.886 1.00 98.88 172 GLU A C 1
ATOM 1337 O O . GLU A 1 172 ? -1.072 -4.558 11.338 1.00 98.88 172 GLU A O 1
ATOM 1342 N N . CYS A 1 173 ? -3.194 -5.133 11.697 1.00 98.94 173 CYS A N 1
ATOM 1343 C CA . CYS A 1 173 ? -3.089 -4.991 13.147 1.00 98.94 173 CYS A CA 1
ATOM 1344 C C . CYS A 1 173 ? -2.116 -5.997 13.764 1.00 98.94 173 CYS A C 1
ATOM 1346 O O . CYS A 1 173 ? -1.439 -5.669 14.732 1.00 98.94 173 CYS A O 1
ATOM 1348 N N . LEU A 1 174 ? -2.074 -7.219 13.240 1.00 98.94 174 LEU A N 1
ATOM 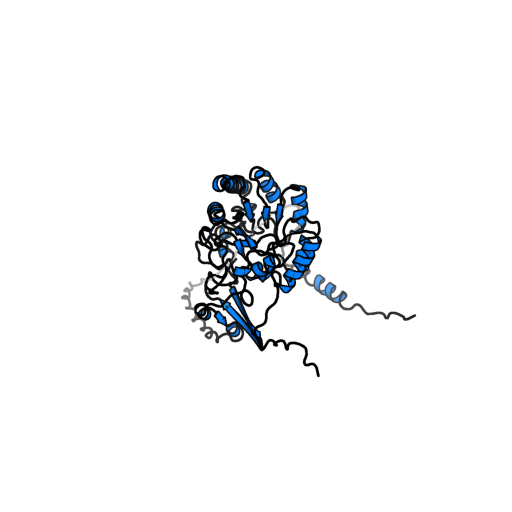1349 C CA . LEU A 1 174 ? -1.291 -8.324 13.786 1.00 98.94 174 LEU A CA 1
ATOM 1350 C C . LEU A 1 174 ? -0.092 -8.637 12.892 1.00 98.94 174 LEU A C 1
ATOM 1352 O O . LEU A 1 174 ? -0.083 -8.280 11.716 1.00 98.94 174 LEU A O 1
ATOM 1356 N N . SER A 1 175 ? 0.884 -9.355 13.452 1.00 98.88 175 SER A N 1
ATOM 1357 C CA . SER A 1 175 ? 1.909 -10.037 12.654 1.00 98.88 175 SER A CA 1
ATOM 1358 C C . SER A 1 175 ? 1.254 -10.907 11.570 1.00 98.88 175 SER A C 1
ATOM 1360 O O . SER A 1 175 ? 0.252 -11.560 11.883 1.00 98.88 175 SER A O 1
ATOM 1362 N N . PRO A 1 176 ? 1.818 -11.004 10.349 1.00 98.81 176 PRO A N 1
ATOM 1363 C CA . PRO A 1 176 ? 1.337 -11.934 9.321 1.00 98.81 176 PRO A CA 1
ATOM 1364 C C . PRO A 1 176 ? 1.287 -13.391 9.807 1.00 98.81 176 PRO A C 1
ATOM 1366 O O . PRO A 1 176 ? 0.455 -14.173 9.354 1.00 98.81 176 PRO A O 1
ATOM 1369 N N . ASP A 1 177 ? 2.120 -13.734 10.795 1.00 98.81 177 ASP A N 1
ATOM 1370 C CA . ASP A 1 177 ? 2.152 -15.059 11.423 1.00 98.81 177 ASP A CA 1
ATOM 1371 C C . ASP A 1 177 ? 0.927 -15.372 12.309 1.00 98.81 177 ASP A C 1
ATOM 1373 O O . ASP A 1 177 ? 0.716 -16.531 12.660 1.00 98.81 177 ASP A O 1
ATOM 1377 N N . ASP A 1 178 ? 0.129 -14.372 12.703 1.00 98.81 178 ASP A N 1
ATOM 1378 C CA . ASP A 1 178 ? -1.027 -14.527 13.605 1.00 98.81 178 ASP A CA 1
ATOM 1379 C C . ASP A 1 178 ? -2.341 -14.095 12.933 1.00 98.81 178 ASP A C 1
ATOM 1381 O O . ASP A 1 178 ? -3.171 -13.383 13.503 1.00 98.81 178 ASP A O 1
ATOM 1385 N N . THR A 1 179 ? -2.557 -14.526 11.689 1.00 98.75 179 THR A N 1
ATOM 1386 C CA . THR A 1 179 ? -3.835 -14.282 10.997 1.00 98.75 179 THR A CA 1
ATOM 1387 C C . THR A 1 179 ? -5.013 -15.010 11.656 1.00 98.75 179 THR A C 1
ATOM 1389 O O . THR A 1 179 ? -6.140 -14.511 11.617 1.00 98.75 179 THR A O 1
ATOM 1392 N N . ASP A 1 180 ? -4.763 -16.116 12.362 1.00 98.81 180 ASP A N 1
ATOM 1393 C CA . ASP A 1 180 ? -5.764 -16.804 13.191 1.00 98.81 180 ASP A CA 1
ATOM 1394 C C . ASP A 1 180 ? -6.310 -15.887 14.314 1.00 98.81 180 ASP A C 1
ATOM 1396 O O . ASP A 1 180 ? -7.483 -15.972 14.695 1.00 98.81 180 ASP A O 1
ATOM 1400 N N . GLY A 1 181 ? -5.506 -14.934 14.803 1.00 98.88 181 GLY A N 1
ATOM 1401 C CA . GLY A 1 181 ? -5.911 -13.932 15.789 1.00 98.88 181 GLY A CA 1
ATOM 1402 C C . GLY A 1 181 ? -7.093 -13.053 15.355 1.00 98.88 181 GLY A C 1
ATOM 1403 O O . GLY A 1 181 ? -7.846 -12.575 16.214 1.00 98.88 181 GLY A O 1
ATOM 1404 N N . PHE A 1 182 ? -7.342 -12.889 14.048 1.00 98.94 182 PHE A N 1
ATOM 1405 C CA . PHE A 1 182 ? -8.490 -12.120 13.552 1.00 98.94 182 PHE A CA 1
ATOM 1406 C C . PHE A 1 182 ? -9.843 -12.736 13.930 1.00 98.94 182 PHE A C 1
ATOM 1408 O O . PHE A 1 182 ? -10.810 -11.989 14.081 1.00 98.94 182 PHE A O 1
ATOM 1415 N N . GLU A 1 183 ? -9.932 -14.046 14.188 1.00 98.88 183 GLU A N 1
ATOM 1416 C CA . GLU A 1 183 ? -11.160 -14.655 14.724 1.00 98.88 183 GLU A CA 1
ATOM 1417 C C . GLU A 1 183 ? -11.508 -14.073 16.107 1.00 98.88 183 GLU A C 1
ATOM 1419 O O . GLU A 1 183 ? -12.661 -13.748 16.406 1.00 98.88 183 GLU A O 1
ATOM 1424 N N . GLN A 1 184 ? -10.498 -13.879 16.959 1.00 98.88 184 GLN A N 1
ATOM 1425 C CA . GLN A 1 184 ? -10.683 -13.301 18.291 1.00 98.88 184 GLN A CA 1
ATOM 1426 C C . GLN A 1 184 ? -11.070 -11.822 18.208 1.00 98.88 184 GLN A C 1
ATOM 1428 O O . GLN A 1 184 ? -11.946 -11.369 18.950 1.00 98.88 184 GLN A O 1
ATOM 1433 N N . ILE A 1 185 ? -10.452 -11.087 17.278 1.00 98.88 185 ILE A N 1
ATOM 1434 C CA . ILE A 1 185 ? -10.762 -9.679 17.016 1.00 98.88 185 ILE A CA 1
ATOM 1435 C C . ILE A 1 185 ? -12.204 -9.538 16.521 1.00 98.88 185 ILE A C 1
ATOM 1437 O O . ILE A 1 185 ? -12.962 -8.746 17.081 1.00 98.88 185 ILE A O 1
ATOM 1441 N N . LYS A 1 186 ? -12.622 -10.336 15.530 1.00 98.75 186 LYS A N 1
ATOM 1442 C CA . LYS A 1 186 ? -13.995 -10.327 15.004 1.00 98.75 186 LYS A CA 1
ATOM 1443 C C . LYS A 1 186 ? -15.022 -10.753 16.045 1.00 98.75 186 LYS A C 1
ATOM 1445 O O . LYS A 1 186 ? -16.109 -10.188 16.073 1.00 98.75 186 LYS A O 1
ATOM 1450 N N . ARG A 1 187 ? -14.686 -11.669 16.959 1.00 98.81 187 ARG A N 1
ATOM 1451 C CA . ARG A 1 187 ? -15.560 -12.005 18.095 1.00 98.81 187 ARG A CA 1
ATOM 1452 C C . ARG A 1 187 ? -15.797 -10.810 19.025 1.00 98.81 187 ARG A C 1
ATOM 1454 O O . ARG A 1 187 ? -16.900 -10.662 19.542 1.00 98.81 187 ARG A O 1
ATOM 1461 N N . ALA A 1 188 ? -14.787 -9.968 19.244 1.00 98.75 188 ALA A N 1
ATOM 1462 C CA . ALA A 1 188 ? -14.914 -8.767 20.071 1.00 98.75 188 ALA A CA 1
ATOM 1463 C C . ALA A 1 188 ? -15.565 -7.588 19.325 1.00 98.75 188 ALA A C 1
ATOM 1465 O O . ALA A 1 188 ? -16.338 -6.839 19.920 1.00 98.75 188 ALA A O 1
ATOM 1466 N N . HIS A 1 189 ? -15.273 -7.435 18.031 1.00 98.69 189 HIS A N 1
ATOM 1467 C CA . HIS A 1 189 ? -15.695 -6.312 17.188 1.00 98.69 189 HIS A CA 1
ATOM 1468 C C . HIS A 1 189 ? -16.298 -6.784 15.852 1.00 98.69 189 HIS A C 1
ATOM 1470 O O . HIS A 1 189 ? -15.757 -6.471 14.789 1.00 98.69 189 HIS A O 1
ATOM 1476 N N . PRO A 1 190 ? -17.437 -7.502 15.862 1.00 98.50 190 PRO A N 1
ATOM 1477 C CA . PRO A 1 190 ? -17.987 -8.138 14.658 1.00 98.50 190 PRO A CA 1
ATOM 1478 C C . PRO A 1 190 ? -18.481 -7.145 13.599 1.00 98.50 190 PRO A C 1
ATOM 1480 O O . PRO A 1 190 ? -18.636 -7.506 12.438 1.00 98.50 190 PRO A O 1
ATOM 1483 N N . THR A 1 191 ? -18.735 -5.893 13.986 1.00 98.38 191 THR A N 1
ATOM 1484 C CA . THR A 1 191 ? -19.235 -4.830 13.102 1.00 98.38 191 THR A CA 1
ATOM 1485 C C . THR A 1 191 ? -18.135 -3.941 12.523 1.00 98.38 191 THR A C 1
ATOM 1487 O O . THR A 1 191 ? -18.425 -3.095 11.678 1.00 98.38 191 THR A O 1
ATOM 1490 N N . LYS A 1 192 ? -16.883 -4.093 12.975 1.00 98.56 192 LYS A N 1
ATOM 1491 C CA . LYS A 1 192 ? -15.743 -3.301 12.494 1.00 98.56 192 LYS A CA 1
ATOM 1492 C C . LYS A 1 192 ? -15.023 -4.044 11.372 1.00 98.56 192 LYS A C 1
ATOM 1494 O O . LYS A 1 192 ? -14.987 -5.279 11.364 1.00 98.56 192 LYS A O 1
ATOM 1499 N N . LYS A 1 193 ? -14.445 -3.287 10.436 1.00 98.88 193 LYS A N 1
ATOM 1500 C CA . LYS A 1 193 ? -13.679 -3.858 9.325 1.00 98.88 193 LYS A CA 1
ATOM 1501 C C . LYS A 1 193 ? -12.209 -4.022 9.692 1.00 98.88 193 LYS A C 1
ATOM 1503 O O . LYS A 1 193 ? -11.616 -3.107 10.267 1.00 98.88 193 LYS A O 1
ATOM 1508 N N . PHE A 1 194 ? -11.643 -5.161 9.321 1.00 98.94 194 PHE A N 1
ATOM 1509 C CA . PHE A 1 194 ? -10.242 -5.516 9.492 1.00 98.94 194 PHE A CA 1
ATOM 1510 C C . PHE A 1 194 ? -9.677 -6.027 8.170 1.00 98.94 194 PHE A C 1
ATOM 1512 O O . PHE A 1 194 ? -10.353 -6.738 7.425 1.00 98.94 194 PHE A O 1
ATOM 1519 N N . THR A 1 195 ? -8.446 -5.630 7.875 1.00 98.94 195 THR A N 1
ATOM 1520 C CA . THR A 1 195 ? -7.793 -5.852 6.579 1.00 98.94 195 THR A CA 1
ATOM 1521 C C . THR A 1 195 ? -6.318 -6.192 6.801 1.00 98.94 195 THR A C 1
ATOM 1523 O O . THR A 1 195 ? -5.750 -5.809 7.827 1.00 98.94 195 THR A O 1
ATOM 1526 N N . THR A 1 196 ? -5.718 -6.982 5.912 1.00 98.94 196 THR A N 1
ATOM 1527 C CA . THR A 1 196 ? -4.290 -7.353 5.953 1.00 98.94 196 THR A CA 1
ATOM 1528 C C . THR A 1 196 ? -3.884 -8.021 4.633 1.00 98.94 196 THR A C 1
ATOM 1530 O O . THR A 1 196 ? -4.732 -8.302 3.776 1.00 98.94 196 THR A O 1
ATOM 1533 N N . GLY A 1 197 ? -2.597 -8.324 4.479 1.00 98.88 197 GLY A N 1
ATOM 1534 C CA . GLY A 1 197 ? -2.091 -9.205 3.432 1.00 98.88 197 GLY A CA 1
ATOM 1535 C C . GLY A 1 197 ? -0.908 -8.658 2.647 1.00 98.88 197 GLY A C 1
ATOM 1536 O O . GLY A 1 197 ? -0.412 -9.382 1.794 1.00 98.88 197 GLY A O 1
ATOM 1537 N N . GLU A 1 198 ? -0.429 -7.438 2.905 1.00 98.75 198 GLU A N 1
ATOM 1538 C CA . GLU A 1 198 ? 0.724 -6.910 2.161 1.00 98.75 198 GLU A CA 1
ATOM 1539 C C . GLU A 1 198 ? 1.965 -7.795 2.373 1.00 98.75 198 GLU A C 1
ATOM 1541 O O . GLU A 1 198 ? 2.635 -8.141 1.404 1.00 98.75 198 GLU A O 1
ATOM 1546 N N . HIS A 1 199 ? 2.182 -8.295 3.595 1.00 98.88 199 HIS A N 1
ATOM 1547 C CA . HIS A 1 199 ? 3.258 -9.234 3.932 1.00 98.88 199 HIS A CA 1
ATOM 1548 C C . HIS A 1 199 ? 2.839 -10.721 3.884 1.00 98.88 199 HIS A C 1
ATOM 1550 O O . HIS A 1 199 ? 3.452 -11.550 4.558 1.00 98.88 199 HIS A O 1
ATOM 1556 N N . GLU A 1 200 ? 1.808 -11.079 3.111 1.00 98.94 200 GLU A N 1
ATOM 1557 C CA . GLU A 1 200 ? 1.426 -12.474 2.842 1.00 98.94 200 GLU A CA 1
ATOM 1558 C C . GLU A 1 200 ? 1.759 -12.866 1.391 1.00 98.94 200 GLU A C 1
ATOM 1560 O O . GLU A 1 200 ? 1.764 -12.040 0.475 1.00 98.94 200 GLU A O 1
ATOM 1565 N N . TYR A 1 201 ? 2.039 -14.150 1.153 1.00 98.88 201 TYR A N 1
ATOM 1566 C CA . TYR A 1 201 ? 2.596 -14.635 -0.107 1.00 98.88 201 TYR A CA 1
ATOM 1567 C C . TYR A 1 201 ? 1.867 -15.867 -0.638 1.00 98.88 201 TYR A C 1
ATOM 1569 O O . TYR A 1 201 ? 1.457 -16.767 0.098 1.00 98.88 201 TYR A O 1
ATOM 1577 N N . SER A 1 202 ? 1.822 -15.978 -1.969 1.00 98.81 202 SER A N 1
ATOM 1578 C CA . SER A 1 202 ? 1.226 -17.084 -2.730 1.00 98.81 202 SER A CA 1
ATOM 1579 C C . SER A 1 202 ? -0.274 -17.308 -2.496 1.00 98.81 202 SER A C 1
ATOM 1581 O O . SER A 1 202 ? -0.859 -16.919 -1.490 1.00 98.81 202 SER A O 1
ATOM 1583 N N . ARG A 1 203 ? -0.928 -18.053 -3.393 1.00 98.81 203 ARG A N 1
ATOM 1584 C CA . ARG A 1 203 ? -2.331 -18.453 -3.179 1.00 98.81 203 ARG A CA 1
ATOM 1585 C C . ARG A 1 203 ? -2.566 -19.282 -1.911 1.00 98.81 203 ARG A C 1
ATOM 1587 O O . ARG A 1 203 ? -3.700 -19.350 -1.451 1.00 98.81 203 ARG A O 1
ATOM 1594 N N . TYR A 1 204 ? -1.538 -19.948 -1.381 1.00 98.88 204 TYR A N 1
ATOM 1595 C CA . TYR A 1 204 ? -1.675 -20.797 -0.197 1.00 98.88 204 TYR A CA 1
ATOM 1596 C C . TYR A 1 204 ? -1.750 -19.975 1.088 1.00 98.88 204 TYR A C 1
ATOM 1598 O O . TYR A 1 204 ? -2.581 -20.295 1.933 1.00 98.88 204 TYR A O 1
ATOM 1606 N N . GLY A 1 205 ? -0.953 -18.906 1.191 1.00 98.88 205 GLY A N 1
ATOM 1607 C CA . GLY A 1 205 ? -1.044 -17.937 2.282 1.00 98.88 205 GLY A CA 1
ATOM 1608 C C . GLY A 1 205 ? -2.387 -17.215 2.244 1.00 98.88 205 GLY A C 1
ATOM 1609 O O . GLY A 1 205 ? -3.211 -17.364 3.142 1.00 98.88 205 GLY A O 1
ATOM 1610 N N . PHE A 1 206 ? -2.723 -16.591 1.110 1.00 98.94 206 PHE A N 1
ATOM 1611 C CA . PHE A 1 206 ? -4.006 -15.885 0.961 1.00 98.94 206 PHE A CA 1
ATOM 1612 C C . PHE A 1 206 ? -5.247 -16.761 1.153 1.00 98.94 206 PHE A C 1
ATOM 1614 O O . PHE A 1 206 ? -6.304 -16.251 1.523 1.00 98.94 206 PHE A O 1
ATOM 1621 N N . ARG A 1 207 ? -5.156 -18.080 0.937 1.00 98.94 207 ARG A N 1
ATOM 1622 C CA . ARG A 1 207 ? -6.265 -18.991 1.241 1.00 98.94 207 ARG A CA 1
ATOM 1623 C C . ARG A 1 207 ? -6.627 -18.928 2.725 1.00 98.94 207 ARG A C 1
ATOM 1625 O O . ARG A 1 207 ? -7.812 -18.932 3.042 1.00 98.94 207 ARG A O 1
ATOM 1632 N N . LYS A 1 208 ? -5.635 -18.837 3.615 1.00 98.88 208 LYS A N 1
ATOM 1633 C CA . LYS A 1 208 ? -5.843 -18.728 5.065 1.00 98.88 208 LYS A CA 1
ATOM 1634 C C . LYS A 1 208 ? -6.588 -17.451 5.447 1.00 98.88 208 LYS A C 1
ATOM 1636 O O . LYS A 1 208 ? -7.460 -17.513 6.302 1.00 98.88 208 LYS A O 1
ATOM 1641 N N . LEU A 1 209 ? -6.321 -16.340 4.759 1.00 98.88 209 LEU A N 1
ATOM 1642 C CA . LEU A 1 209 ? -7.003 -15.060 4.991 1.00 98.88 209 LEU A CA 1
ATOM 1643 C C . LEU A 1 209 ? -8.472 -15.079 4.522 1.00 98.88 209 LEU A C 1
ATOM 1645 O O . LEU A 1 209 ? -9.312 -14.384 5.090 1.00 98.88 209 LEU A O 1
ATOM 1649 N N . VAL A 1 210 ? -8.792 -15.866 3.487 1.00 98.88 210 VAL A N 1
ATOM 1650 C CA . VAL A 1 210 ? -10.165 -16.026 2.966 1.00 98.88 210 VAL A CA 1
ATOM 1651 C C . VAL A 1 210 ? -10.988 -16.995 3.825 1.00 98.88 210 VAL A C 1
ATOM 1653 O O . VAL A 1 210 ? -12.190 -16.789 4.020 1.00 98.88 210 VAL A O 1
ATOM 1656 N N . GLU A 1 211 ? -10.361 -18.054 4.345 1.00 98.81 211 GLU A N 1
ATOM 1657 C CA . GLU A 1 211 ? -11.001 -19.020 5.243 1.00 98.81 211 GLU A CA 1
ATOM 1658 C C . GLU A 1 211 ? -11.616 -18.312 6.469 1.00 98.81 211 GLU A C 1
ATOM 1660 O O . GLU A 1 211 ? -11.020 -17.441 7.092 1.00 98.81 211 GLU A O 1
ATOM 1665 N N . GLY A 1 212 ? -12.866 -18.647 6.804 1.00 98.44 212 GLY A N 1
ATOM 1666 C CA . GLY A 1 212 ? -13.586 -18.040 7.933 1.00 98.44 212 GLY A CA 1
ATOM 1667 C C . GLY A 1 212 ? -14.115 -16.617 7.701 1.00 98.44 212 GLY A C 1
ATOM 1668 O O . GLY A 1 212 ? -14.979 -16.188 8.461 1.00 98.44 212 GLY A O 1
ATOM 1669 N N . ARG A 1 213 ? -13.685 -15.913 6.638 1.00 98.81 213 ARG A N 1
ATOM 1670 C CA . ARG A 1 213 ? -14.145 -14.551 6.275 1.00 98.81 213 ARG A CA 1
ATOM 1671 C C . ARG A 1 213 ? -13.993 -13.537 7.423 1.00 98.81 213 ARG A C 1
ATOM 1673 O O . ARG A 1 213 ? -14.835 -12.660 7.606 1.00 98.81 213 ARG A O 1
ATOM 1680 N N . ASN A 1 214 ? -12.918 -13.666 8.204 1.00 98.88 214 ASN A N 1
ATOM 1681 C CA . ASN A 1 214 ? -12.613 -12.761 9.320 1.00 98.88 214 ASN A CA 1
ATOM 1682 C C . ASN A 1 214 ? -11.945 -11.446 8.877 1.00 98.88 214 ASN A C 1
ATOM 1684 O O . ASN A 1 214 ? -11.771 -10.542 9.693 1.00 98.88 214 ASN A O 1
ATOM 1688 N N . LEU A 1 215 ? -11.598 -11.333 7.595 1.00 98.94 215 LEU A N 1
ATOM 1689 C CA . LEU A 1 215 ? -11.023 -10.149 6.967 1.00 98.94 215 LEU A CA 1
ATOM 1690 C C . LEU A 1 215 ? -11.975 -9.630 5.892 1.00 98.94 215 LEU A C 1
ATOM 1692 O O . LEU A 1 215 ? -12.481 -10.399 5.074 1.00 98.94 215 LEU A O 1
ATOM 1696 N N . ASP A 1 216 ? -12.226 -8.325 5.907 1.00 98.94 216 ASP A N 1
ATOM 1697 C CA . ASP A 1 216 ? -13.192 -7.677 5.018 1.00 98.94 216 ASP A CA 1
ATOM 1698 C C . ASP A 1 216 ? -12.580 -7.329 3.659 1.00 98.94 216 ASP A C 1
ATOM 1700 O O . ASP A 1 216 ? -13.310 -7.192 2.684 1.00 98.94 216 ASP A O 1
ATOM 1704 N N . ILE A 1 217 ? -11.255 -7.164 3.601 1.00 98.94 217 ILE A N 1
ATOM 1705 C CA . ILE A 1 217 ? -10.459 -6.895 2.397 1.00 98.94 217 ILE A CA 1
ATOM 1706 C C . ILE A 1 217 ? -9.111 -7.605 2.569 1.00 98.94 217 ILE A C 1
ATOM 1708 O O . ILE A 1 217 ? -8.541 -7.578 3.662 1.00 98.94 217 ILE A O 1
ATOM 1712 N N . ILE A 1 218 ? -8.594 -8.208 1.495 1.00 98.94 218 ILE A N 1
ATOM 1713 C CA . ILE A 1 218 ? -7.211 -8.709 1.438 1.00 98.94 218 ILE A CA 1
ATOM 1714 C C . ILE A 1 218 ? -6.348 -7.816 0.539 1.00 98.94 218 ILE A C 1
ATOM 1716 O O . ILE A 1 218 ? -6.812 -7.359 -0.511 1.00 98.94 218 ILE A O 1
ATOM 1720 N N . GLN A 1 219 ? -5.103 -7.564 0.954 1.00 98.94 219 GLN A N 1
ATOM 1721 C CA . GLN A 1 219 ? -4.282 -6.469 0.411 1.00 98.94 219 GLN A CA 1
ATOM 1722 C C . GLN A 1 219 ? -2.889 -6.905 -0.077 1.00 98.94 219 GLN A C 1
ATOM 1724 O O . GLN A 1 219 ? -1.880 -6.397 0.396 1.00 98.94 219 GLN A O 1
ATOM 1729 N N . PRO A 1 220 ? -2.797 -7.850 -1.027 1.00 98.94 220 PRO A N 1
ATOM 1730 C CA . PRO A 1 220 ? -1.510 -8.289 -1.567 1.00 98.94 220 PRO A CA 1
ATOM 1731 C C . PRO A 1 220 ? -0.723 -7.155 -2.229 1.00 98.94 220 PRO A C 1
ATOM 1733 O O . PRO A 1 220 ? -1.287 -6.419 -3.036 1.00 98.94 220 PRO A O 1
ATOM 1736 N N . ASP A 1 221 ? 0.592 -7.095 -2.028 1.00 98.88 221 ASP A N 1
ATOM 1737 C CA . ASP A 1 221 ? 1.471 -6.338 -2.927 1.00 98.88 221 ASP A CA 1
ATOM 1738 C C . ASP A 1 221 ? 1.830 -7.200 -4.150 1.00 98.88 221 ASP A C 1
ATOM 1740 O O . ASP A 1 221 ? 2.371 -8.302 -4.014 1.00 98.88 221 ASP A O 1
ATOM 1744 N N . VAL A 1 222 ? 1.543 -6.709 -5.364 1.00 98.38 222 VAL A N 1
ATOM 1745 C CA . VAL A 1 222 ? 1.757 -7.466 -6.616 1.00 98.38 222 VAL A CA 1
ATOM 1746 C C . VAL A 1 222 ? 3.231 -7.777 -6.889 1.00 98.38 222 VAL A C 1
ATOM 1748 O O . VAL A 1 222 ? 3.533 -8.794 -7.519 1.00 98.38 222 VAL A O 1
ATOM 1751 N N . MET A 1 223 ? 4.148 -6.934 -6.413 1.00 98.44 223 MET A N 1
ATOM 1752 C CA . MET A 1 223 ? 5.590 -7.129 -6.547 1.00 98.44 223 MET A CA 1
ATOM 1753 C C . MET A 1 223 ? 6.133 -8.125 -5.518 1.00 98.44 223 MET A C 1
ATOM 1755 O O . MET A 1 223 ? 7.249 -8.612 -5.696 1.00 98.44 223 MET A O 1
ATOM 1759 N N . TRP A 1 224 ? 5.367 -8.453 -4.471 1.00 98.81 224 TRP A N 1
ATOM 1760 C CA . TRP A 1 224 ? 5.832 -9.294 -3.364 1.00 98.81 224 TRP A CA 1
ATOM 1761 C C . TRP A 1 224 ? 5.181 -10.677 -3.350 1.00 98.81 224 TRP A C 1
ATOM 1763 O O . TRP A 1 224 ? 5.893 -11.678 -3.279 1.00 98.81 224 TRP A O 1
ATOM 1773 N N . LEU A 1 225 ? 3.852 -10.780 -3.496 1.00 98.81 225 LEU A N 1
ATOM 1774 C CA . LEU A 1 225 ? 3.139 -12.047 -3.257 1.00 98.81 225 LEU A CA 1
ATOM 1775 C C . LEU A 1 225 ? 3.512 -13.200 -4.211 1.00 98.81 225 LEU A C 1
ATOM 1777 O O . LEU A 1 225 ? 3.160 -14.353 -3.950 1.00 98.81 225 LEU A O 1
ATOM 1781 N N . GLY A 1 226 ? 4.113 -12.884 -5.365 1.00 98.44 226 GLY A N 1
ATOM 1782 C CA . GLY A 1 226 ? 4.376 -13.834 -6.454 1.00 98.44 226 GLY A CA 1
ATOM 1783 C C . GLY A 1 226 ? 4.034 -13.338 -7.866 1.00 98.44 226 GLY A C 1
ATOM 1784 O O . GLY A 1 226 ? 4.075 -14.130 -8.810 1.00 98.44 226 GLY A O 1
ATOM 1785 N N . GLY A 1 227 ? 3.696 -12.055 -8.040 1.00 97.06 227 GLY A N 1
ATOM 1786 C CA . GLY A 1 227 ? 3.426 -11.446 -9.346 1.00 97.06 227 GLY A CA 1
ATOM 1787 C C . GLY A 1 227 ? 1.969 -11.543 -9.812 1.00 97.06 227 GLY A C 1
ATOM 1788 O O . GLY A 1 227 ? 1.135 -12.239 -9.229 1.00 97.06 227 GLY A O 1
ATOM 1789 N N . LEU A 1 228 ? 1.667 -10.871 -10.930 1.00 95.50 228 LEU A N 1
ATOM 1790 C CA . LEU A 1 228 ? 0.313 -10.777 -11.496 1.00 95.50 228 LEU A CA 1
ATOM 1791 C C . LEU A 1 228 ? -0.320 -12.153 -11.775 1.00 95.50 228 LEU A C 1
ATOM 1793 O O . LEU A 1 228 ? -1.499 -12.368 -11.504 1.00 95.50 228 LEU A O 1
ATOM 1797 N N . THR A 1 229 ? 0.470 -13.113 -12.261 1.00 96.12 229 THR A N 1
ATOM 1798 C CA . THR A 1 229 ? 0.015 -14.488 -12.527 1.00 96.12 229 THR A CA 1
ATOM 1799 C C . THR A 1 229 ? -0.523 -15.183 -11.276 1.00 96.12 229 THR A C 1
ATOM 1801 O O . THR A 1 229 ? -1.440 -16.005 -11.370 1.00 96.12 229 THR A O 1
ATOM 1804 N N . GLU A 1 230 ? 0.055 -14.913 -10.107 1.00 98.75 230 GLU A N 1
ATOM 1805 C CA . GLU A 1 230 ? -0.410 -15.485 -8.844 1.00 98.75 230 GLU A CA 1
ATOM 1806 C C . GLU A 1 230 ? -1.552 -14.662 -8.244 1.00 98.75 230 GLU A C 1
ATOM 1808 O O . GLU A 1 230 ? -2.540 -15.240 -7.789 1.00 98.75 230 GLU A O 1
ATOM 1813 N N . LEU A 1 231 ? -1.488 -13.333 -8.365 1.00 98.75 231 LEU A N 1
ATOM 1814 C CA . LEU A 1 231 ? -2.540 -12.419 -7.926 1.00 98.75 231 LEU A CA 1
ATOM 1815 C C . LEU A 1 231 ? -3.893 -12.689 -8.599 1.00 98.75 231 LEU A C 1
ATOM 1817 O O . LEU A 1 231 ? -4.922 -12.674 -7.926 1.00 98.75 231 LEU A O 1
ATOM 1821 N N . LEU A 1 232 ? -3.906 -13.030 -9.892 1.00 98.00 232 LEU A N 1
ATOM 1822 C CA . LEU A 1 232 ? -5.128 -13.445 -10.593 1.00 98.00 232 LEU A CA 1
ATOM 1823 C C . LEU A 1 232 ? -5.799 -14.661 -9.927 1.00 98.00 232 LEU A C 1
ATOM 1825 O O . LEU A 1 232 ? -7.023 -14.726 -9.849 1.00 98.00 232 LEU A O 1
ATOM 1829 N N . LYS A 1 233 ? -5.017 -15.616 -9.402 1.00 98.69 233 LYS A N 1
ATOM 1830 C CA . LYS A 1 233 ? -5.563 -16.791 -8.699 1.00 98.69 233 LYS A CA 1
ATOM 1831 C C . LYS A 1 233 ? -6.065 -16.430 -7.306 1.00 98.69 233 LYS A C 1
ATOM 1833 O O . LYS A 1 233 ? -7.123 -16.910 -6.906 1.00 98.69 233 LYS A O 1
ATOM 1838 N N . VAL A 1 234 ? -5.325 -15.583 -6.588 1.00 98.88 234 VAL A N 1
ATOM 1839 C CA . VAL A 1 234 ? -5.741 -15.052 -5.280 1.00 98.88 234 VAL A CA 1
ATOM 1840 C C . VAL A 1 234 ? -7.075 -14.320 -5.404 1.00 98.88 234 VAL A C 1
ATOM 1842 O O . VAL A 1 234 ? -8.001 -14.598 -4.645 1.00 98.88 234 VAL A O 1
ATOM 1845 N N . SER A 1 235 ? -7.216 -13.453 -6.406 1.00 98.62 235 SER A N 1
ATOM 1846 C CA . SER A 1 235 ? -8.459 -12.717 -6.637 1.00 98.62 235 SER A CA 1
ATOM 1847 C C . SER A 1 235 ? -9.606 -13.601 -7.081 1.00 98.62 235 SER A C 1
ATOM 1849 O O . SER A 1 235 ? -10.691 -13.441 -6.531 1.00 98.62 235 SER A O 1
ATOM 1851 N N . ALA A 1 236 ? -9.382 -14.581 -7.959 1.00 98.62 236 ALA A N 1
ATOM 1852 C CA . ALA A 1 236 ? -10.419 -15.550 -8.312 1.00 98.62 236 ALA A CA 1
ATOM 1853 C C . ALA A 1 236 ? -10.928 -16.330 -7.085 1.00 98.62 236 ALA A C 1
ATOM 1855 O O . ALA A 1 236 ? -12.131 -16.542 -6.939 1.00 98.62 236 ALA A O 1
ATOM 1856 N N . MET A 1 237 ? -10.028 -16.722 -6.177 1.00 98.88 237 MET A N 1
ATOM 1857 C CA . MET A 1 237 ? -10.396 -17.381 -4.923 1.00 98.88 237 MET A CA 1
ATOM 1858 C C . MET A 1 237 ? -11.194 -16.452 -4.000 1.00 98.88 237 MET A C 1
ATOM 1860 O O . MET A 1 237 ? -12.237 -16.861 -3.501 1.00 98.88 237 MET A O 1
ATOM 1864 N N . ALA A 1 238 ? -10.749 -15.211 -3.795 1.00 98.88 238 ALA A N 1
ATOM 1865 C CA . ALA A 1 238 ? -11.459 -14.235 -2.967 1.00 98.88 238 ALA A CA 1
ATOM 1866 C C . ALA A 1 238 ? -12.827 -13.845 -3.556 1.00 98.88 238 ALA A C 1
ATOM 1868 O O . ALA A 1 238 ? -13.803 -13.703 -2.820 1.00 98.88 238 ALA A O 1
ATOM 1869 N N . ALA A 1 239 ? -12.925 -13.753 -4.886 1.00 98.69 239 ALA A N 1
ATOM 1870 C CA . ALA A 1 239 ? -14.160 -13.446 -5.601 1.00 98.69 239 ALA A CA 1
ATOM 1871 C C . ALA A 1 239 ? -15.238 -14.512 -5.371 1.00 98.69 239 ALA A C 1
ATOM 1873 O O . ALA A 1 239 ? -16.409 -14.171 -5.268 1.00 98.69 239 ALA A O 1
ATOM 1874 N N . ALA A 1 240 ? -14.859 -15.785 -5.210 1.00 98.81 240 ALA A N 1
ATOM 1875 C CA . ALA A 1 240 ? -15.803 -16.854 -4.871 1.00 98.81 240 ALA A CA 1
ATOM 1876 C C . ALA A 1 240 ? -16.445 -16.698 -3.474 1.00 98.81 240 ALA A C 1
ATOM 1878 O O . ALA A 1 240 ? -17.424 -17.379 -3.175 1.00 98.81 240 ALA A O 1
ATOM 1879 N N . TYR A 1 241 ? -15.900 -15.818 -2.627 1.00 98.88 241 TYR A N 1
ATOM 1880 C CA . TYR A 1 241 ? -16.402 -15.492 -1.288 1.00 98.88 241 TYR A CA 1
ATOM 1881 C C . TYR A 1 241 ? -16.891 -14.039 -1.173 1.00 98.88 241 TYR A C 1
ATOM 1883 O O . TYR A 1 241 ? -17.147 -13.566 -0.060 1.00 98.88 241 TYR A O 1
ATOM 1891 N N . ASP A 1 242 ? -17.001 -13.334 -2.304 1.00 98.81 242 ASP A N 1
ATOM 1892 C CA . ASP A 1 242 ? -17.326 -11.907 -2.384 1.00 98.81 242 ASP A CA 1
ATOM 1893 C C . ASP A 1 242 ? -16.384 -11.020 -1.550 1.00 98.81 242 ASP A C 1
ATOM 1895 O O . ASP A 1 242 ? -16.784 -9.963 -1.063 1.00 98.81 242 ASP A O 1
ATOM 1899 N N . ILE A 1 243 ? -15.131 -11.450 -1.358 1.00 98.88 243 ILE A N 1
ATOM 1900 C CA . ILE A 1 243 ? -14.123 -10.681 -0.624 1.00 98.88 243 ILE A CA 1
ATOM 1901 C C . ILE A 1 243 ? -13.392 -9.760 -1.609 1.00 98.88 243 ILE A C 1
ATOM 1903 O O . ILE A 1 243 ? -12.813 -10.249 -2.592 1.00 98.88 243 ILE A O 1
ATOM 1907 N N . PRO A 1 244 ? -13.392 -8.437 -1.370 1.00 98.88 244 PRO A N 1
ATOM 1908 C CA . PRO A 1 244 ? -12.602 -7.497 -2.140 1.00 98.88 244 PRO A CA 1
ATOM 1909 C C . PRO A 1 244 ? -11.096 -7.746 -2.033 1.00 98.88 244 PRO A C 1
ATOM 1911 O O . PRO A 1 244 ? -10.563 -8.030 -0.959 1.00 98.88 244 PRO A O 1
ATOM 1914 N N . VAL A 1 245 ? -10.406 -7.558 -3.154 1.00 98.94 245 VAL A N 1
ATOM 1915 C CA . VAL A 1 245 ? -8.946 -7.475 -3.223 1.00 98.94 245 VAL A CA 1
ATOM 1916 C C . VAL A 1 245 ? -8.584 -6.030 -3.519 1.00 98.94 245 VAL A C 1
ATOM 1918 O O . VAL A 1 245 ? -9.004 -5.486 -4.538 1.00 98.94 245 VAL A O 1
ATOM 1921 N N . VAL A 1 246 ? -7.808 -5.405 -2.642 1.00 98.94 246 VAL A N 1
ATOM 1922 C CA . VAL A 1 246 ? -7.314 -4.036 -2.836 1.00 98.94 246 VAL A CA 1
ATOM 1923 C C . VAL A 1 246 ? -5.808 -4.084 -2.633 1.00 98.94 246 VAL A C 1
ATOM 1925 O O . VAL A 1 246 ? -5.368 -4.064 -1.489 1.00 98.94 246 VAL A O 1
ATOM 1928 N N . PRO A 1 247 ? -5.021 -4.250 -3.709 1.00 98.88 247 PRO A N 1
ATOM 1929 C CA . PRO A 1 247 ? -3.582 -4.407 -3.584 1.00 98.88 247 PRO A CA 1
ATOM 1930 C C . PRO A 1 247 ? -2.927 -3.244 -2.837 1.00 98.88 247 PRO A C 1
ATOM 1932 O O . PRO A 1 247 ? -3.304 -2.088 -3.054 1.00 98.88 247 PRO A O 1
ATOM 1935 N N . HIS A 1 248 ? -1.914 -3.561 -2.029 1.00 98.88 248 HIS A N 1
ATOM 1936 C CA . HIS A 1 248 ? -0.990 -2.560 -1.495 1.00 98.88 248 HIS A CA 1
ATOM 1937 C C . HIS A 1 248 ? -0.377 -1.751 -2.655 1.00 98.88 248 HIS A C 1
ATOM 1939 O O . HIS A 1 248 ? -0.221 -2.269 -3.766 1.00 98.88 248 HIS A O 1
ATOM 1945 N N . ALA A 1 249 ? -0.107 -0.463 -2.439 1.00 97.69 249 ALA A N 1
ATOM 1946 C CA . ALA A 1 249 ? 0.173 0.522 -3.488 1.00 97.69 249 ALA A CA 1
ATOM 1947 C C . ALA A 1 249 ? 1.397 0.227 -4.386 1.00 97.69 249 ALA A C 1
ATOM 1949 O O . ALA A 1 249 ? 2.464 0.813 -4.223 1.00 97.69 249 ALA A O 1
ATOM 1950 N N . SER A 1 250 ? 1.212 -0.579 -5.436 1.00 98.50 250 SER A N 1
ATOM 1951 C CA . SER A 1 250 ? 2.285 -0.999 -6.352 1.00 98.50 250 SER A CA 1
ATOM 1952 C C . SER A 1 250 ? 2.274 -0.301 -7.720 1.00 98.50 250 SER A C 1
ATOM 1954 O O . SER A 1 250 ? 2.600 -0.919 -8.739 1.00 98.50 250 SER A O 1
ATOM 1956 N N . GLY A 1 251 ? 1.852 0.963 -7.792 1.00 97.81 251 GLY A N 1
ATOM 1957 C CA . GLY A 1 251 ? 1.855 1.727 -9.047 1.00 97.81 251 GLY A CA 1
ATOM 1958 C C . GLY A 1 251 ? 1.066 1.044 -10.184 1.00 97.81 251 GLY A C 1
ATOM 1959 O O . GLY A 1 251 ? 0.158 0.243 -9.923 1.00 97.81 251 GLY A O 1
ATOM 1960 N N . PRO A 1 252 ? 1.429 1.279 -11.460 1.00 96.56 252 PRO A N 1
ATOM 1961 C CA . PRO A 1 252 ? 0.770 0.659 -12.614 1.00 96.56 252 PRO A CA 1
ATOM 1962 C C . PRO A 1 252 ? 0.617 -0.865 -12.568 1.00 96.56 252 PRO A C 1
ATOM 1964 O O . PRO A 1 252 ? -0.353 -1.386 -13.119 1.00 96.56 252 PRO A O 1
ATOM 1967 N N . TYR A 1 253 ? 1.494 -1.588 -11.862 1.00 96.12 253 TYR A N 1
ATOM 1968 C CA . TYR A 1 253 ? 1.351 -3.038 -11.693 1.00 96.12 253 TYR A CA 1
ATOM 1969 C C . TYR A 1 253 ? 0.033 -3.414 -10.999 1.00 96.12 253 TYR A C 1
ATOM 1971 O O . TYR A 1 253 ? -0.629 -4.373 -11.397 1.00 96.12 253 TYR A O 1
ATOM 1979 N N . SER A 1 254 ? -0.374 -2.631 -9.998 1.00 97.94 254 SER A N 1
ATOM 1980 C CA . SER A 1 254 ? -1.668 -2.775 -9.324 1.00 97.94 254 SER A CA 1
ATOM 1981 C C . SER A 1 254 ? -2.818 -2.139 -10.115 1.00 97.94 254 SER A C 1
ATOM 1983 O O . SER A 1 254 ? -3.914 -2.693 -10.146 1.00 97.94 254 SER A O 1
ATOM 1985 N N . TYR A 1 255 ? -2.579 -1.033 -10.831 1.00 96.56 255 TYR A N 1
ATOM 1986 C CA . TYR A 1 255 ? -3.634 -0.281 -11.526 1.00 96.56 255 TYR A CA 1
ATOM 1987 C C . TYR A 1 255 ? -4.301 -1.097 -12.639 1.00 96.56 255 TYR A C 1
ATOM 1989 O O . TYR A 1 255 ? -5.528 -1.200 -12.689 1.00 96.56 255 TYR A O 1
ATOM 1997 N N . HIS A 1 256 ? -3.496 -1.733 -13.500 1.00 95.06 256 HIS A N 1
ATOM 1998 C CA . HIS A 1 256 ? -4.008 -2.607 -14.563 1.00 95.06 256 HIS A CA 1
ATOM 1999 C C . HIS A 1 256 ? -4.802 -3.792 -13.991 1.00 95.06 256 HIS A C 1
ATOM 2001 O O . HIS A 1 256 ? -5.815 -4.221 -14.552 1.00 95.06 256 HIS A O 1
ATOM 2007 N N . PHE A 1 257 ? -4.366 -4.318 -12.847 1.00 95.75 257 PHE A N 1
ATOM 2008 C CA . PHE A 1 257 ? -5.063 -5.397 -12.164 1.00 95.75 257 PHE A CA 1
ATOM 2009 C C . PHE A 1 257 ? -6.407 -4.926 -11.587 1.00 95.75 257 PHE A C 1
ATOM 2011 O O . PHE A 1 257 ? -7.448 -5.509 -11.889 1.00 95.75 257 PHE A O 1
ATOM 2018 N N . VAL A 1 258 ? -6.429 -3.831 -10.826 1.00 96.88 258 VAL A N 1
ATOM 2019 C CA . VAL A 1 258 ? -7.658 -3.320 -10.206 1.00 96.88 258 VAL A CA 1
ATOM 2020 C C . VAL A 1 258 ? -8.695 -2.913 -11.251 1.00 96.88 258 VAL A C 1
ATOM 2022 O O . VAL A 1 258 ? -9.879 -3.198 -11.062 1.00 96.88 258 VAL A O 1
ATOM 2025 N N . LEU A 1 259 ? -8.286 -2.342 -12.387 1.00 92.50 259 LEU A N 1
ATOM 2026 C CA . LEU A 1 259 ? -9.209 -2.027 -13.481 1.00 92.50 259 LEU A CA 1
ATOM 2027 C C . LEU A 1 259 ? -9.811 -3.256 -14.172 1.00 92.50 259 LEU A C 1
ATOM 2029 O O . LEU A 1 259 ? -10.804 -3.095 -14.874 1.00 92.50 259 LEU A O 1
ATOM 2033 N N . SER A 1 260 ? -9.246 -4.455 -14.008 1.00 90.62 260 SER A N 1
ATOM 2034 C CA . SER A 1 260 ? -9.659 -5.650 -14.758 1.00 90.62 260 SER A CA 1
ATOM 2035 C C . SER A 1 260 ? -10.437 -6.685 -13.942 1.00 90.62 260 SER A C 1
ATOM 2037 O O . SER A 1 260 ? -11.154 -7.486 -14.538 1.00 90.62 260 SER A O 1
ATOM 2039 N N . GLN A 1 261 ? -10.392 -6.675 -12.606 1.00 94.81 261 GLN A N 1
ATOM 2040 C CA . GLN A 1 261 ? -11.077 -7.704 -11.805 1.00 94.81 261 GLN A CA 1
ATOM 2041 C C . GLN A 1 261 ? -12.485 -7.291 -11.317 1.00 94.81 261 GLN A C 1
ATOM 2043 O O . GLN A 1 261 ? -12.774 -6.099 -11.156 1.00 94.81 261 GLN A O 1
ATOM 2048 N N . PRO A 1 262 ? -13.385 -8.265 -11.058 1.00 94.19 262 PRO A N 1
ATOM 2049 C CA . PRO A 1 262 ? -14.742 -7.991 -10.575 1.00 94.19 262 PRO A CA 1
ATOM 2050 C C . PRO A 1 262 ? -14.805 -7.616 -9.086 1.00 94.19 262 PRO A C 1
ATOM 2052 O O . PRO A 1 262 ? -15.723 -6.911 -8.681 1.00 94.19 262 PRO A O 1
ATOM 2055 N N . ASN A 1 263 ? -13.842 -8.058 -8.271 1.00 98.25 263 ASN A N 1
ATOM 2056 C CA . ASN A 1 263 ? -13.798 -7.830 -6.821 1.00 98.25 263 ASN A CA 1
ATOM 2057 C C . ASN A 1 263 ? -12.702 -6.837 -6.397 1.00 98.25 263 ASN A C 1
ATOM 2059 O O . ASN A 1 263 ? -12.200 -6.908 -5.282 1.00 98.25 263 ASN A O 1
ATOM 2063 N N . THR A 1 264 ? -12.316 -5.913 -7.274 1.00 98.19 264 THR A N 1
ATOM 2064 C CA . THR A 1 264 ? -11.324 -4.860 -6.998 1.00 98.19 264 THR A CA 1
ATOM 2065 C C . THR A 1 264 ? -12.004 -3.484 -7.083 1.00 98.19 264 THR A C 1
ATOM 2067 O O . THR A 1 264 ? -12.078 -2.889 -8.165 1.00 98.19 264 THR A O 1
ATOM 2070 N N . PRO A 1 265 ? -12.600 -2.995 -5.979 1.00 98.00 265 PRO A N 1
ATOM 2071 C CA . PRO A 1 265 ? -13.512 -1.847 -6.015 1.00 98.00 265 PRO A CA 1
ATOM 2072 C C . PRO A 1 265 ? -12.810 -0.488 -6.151 1.00 98.00 265 PRO A C 1
ATOM 2074 O O . PRO A 1 265 ? -13.385 0.439 -6.713 1.00 98.00 265 PRO A O 1
ATOM 2077 N N . PHE A 1 266 ? -11.591 -0.360 -5.631 1.00 98.75 266 PHE A N 1
ATOM 2078 C CA . PHE A 1 266 ? -10.798 0.870 -5.597 1.00 98.75 266 PHE A CA 1
ATOM 2079 C C . PHE A 1 266 ? -9.314 0.519 -5.437 1.00 98.75 266 PHE A C 1
ATOM 2081 O O . PHE A 1 266 ? -8.973 -0.657 -5.300 1.00 98.75 266 PHE A O 1
ATOM 2088 N N . GLN A 1 267 ? -8.447 1.532 -5.451 1.00 98.75 267 GLN A N 1
ATOM 2089 C CA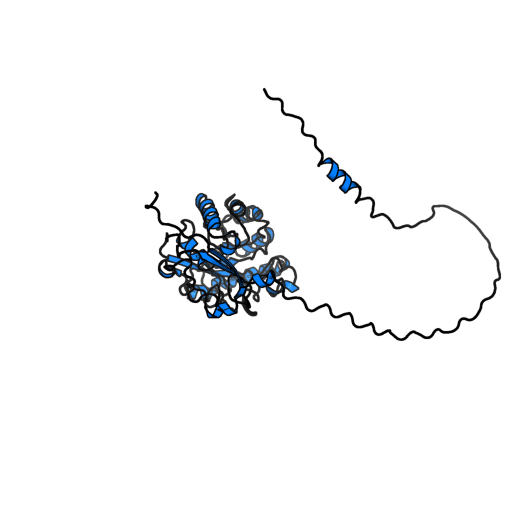 . GLN A 1 267 ? -6.998 1.374 -5.336 1.00 98.75 267 GLN A CA 1
ATOM 2090 C C . GLN A 1 267 ? -6.396 2.231 -4.215 1.00 98.75 267 GLN A C 1
ATOM 2092 O O . GLN A 1 267 ? -6.907 3.298 -3.876 1.00 98.75 267 GLN A O 1
ATOM 2097 N N . GLU A 1 268 ? -5.286 1.768 -3.646 1.00 98.88 268 GLU A N 1
ATOM 2098 C CA . GLU A 1 268 ? -4.447 2.561 -2.752 1.00 98.88 268 GLU A CA 1
ATOM 2099 C C . GLU A 1 268 ? -3.471 3.465 -3.517 1.00 98.88 268 GLU A C 1
ATOM 2101 O O . GLU A 1 268 ? -2.834 3.048 -4.490 1.00 98.88 268 GLU A O 1
ATOM 2106 N N . TYR A 1 269 ? -3.286 4.687 -3.021 1.00 98.81 269 TYR A N 1
ATOM 2107 C CA . TYR A 1 269 ? -2.125 5.509 -3.331 1.00 98.81 269 TYR A CA 1
ATOM 2108 C C . TYR A 1 269 ? -1.283 5.775 -2.085 1.00 98.81 269 TYR A C 1
ATOM 2110 O O . TYR A 1 269 ? -1.769 6.405 -1.148 1.00 98.81 269 TYR A O 1
ATOM 2118 N N . LEU A 1 270 ? -0.012 5.376 -2.077 1.00 98.44 270 LEU A N 1
ATOM 2119 C CA . LEU A 1 270 ? 0.909 5.717 -0.994 1.00 98.44 270 LEU A CA 1
ATOM 2120 C C . LEU A 1 270 ? 1.502 7.109 -1.235 1.00 98.44 270 LEU A C 1
ATOM 2122 O O . LEU A 1 270 ? 2.241 7.318 -2.196 1.00 98.44 270 LEU A O 1
ATOM 2126 N N . ALA A 1 271 ? 1.180 8.076 -0.372 1.00 97.81 271 ALA A N 1
ATOM 2127 C CA . ALA A 1 271 ? 1.679 9.440 -0.483 1.00 97.81 271 ALA A CA 1
ATOM 2128 C C . ALA A 1 271 ? 3.205 9.452 -0.364 1.00 97.81 271 ALA A C 1
ATOM 2130 O O . ALA A 1 271 ? 3.778 9.315 0.709 1.00 97.81 271 ALA A O 1
ATOM 2131 N N . ASN A 1 272 ? 3.881 9.659 -1.474 1.00 94.56 272 ASN A N 1
ATOM 2132 C CA . ASN A 1 272 ? 5.334 9.618 -1.582 1.00 94.56 272 ASN A CA 1
ATOM 2133 C C . ASN A 1 272 ? 5.963 11.018 -1.668 1.00 94.56 272 ASN A C 1
ATOM 2135 O O . ASN A 1 272 ? 7.149 11.163 -1.964 1.00 94.56 272 ASN A O 1
ATOM 2139 N N . SER A 1 273 ? 5.182 12.072 -1.407 1.00 97.81 273 SER A N 1
ATOM 2140 C CA . SER A 1 273 ? 5.762 13.354 -1.024 1.00 97.81 273 SER A CA 1
ATOM 2141 C C . SER A 1 273 ? 6.272 13.263 0.422 1.00 97.81 273 SER A C 1
ATOM 2143 O O . SER A 1 273 ? 5.590 12.680 1.272 1.00 97.81 273 SER A O 1
ATOM 2145 N N . PRO A 1 274 ? 7.432 13.862 0.755 1.00 98.00 274 PRO A N 1
ATOM 2146 C CA . PRO A 1 274 ? 8.008 13.753 2.097 1.00 98.00 274 PRO A CA 1
ATOM 2147 C C . PRO A 1 274 ? 7.075 14.165 3.241 1.00 98.00 274 PRO A C 1
ATOM 2149 O O . PRO A 1 274 ? 7.160 13.599 4.329 1.00 98.00 274 PRO A O 1
ATOM 2152 N N . ASP A 1 275 ? 6.174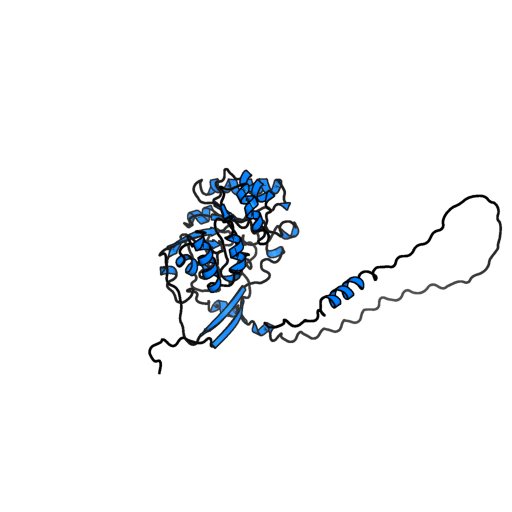 15.117 2.991 1.00 97.81 275 ASP A N 1
ATOM 2153 C CA . ASP A 1 275 ? 5.196 15.646 3.946 1.00 97.81 275 ASP A CA 1
ATOM 2154 C C . ASP A 1 275 ? 3.775 15.070 3.788 1.00 97.81 275 ASP A C 1
ATOM 2156 O O . ASP A 1 275 ? 2.875 15.449 4.542 1.00 97.81 275 ASP A O 1
ATOM 2160 N N . GLY A 1 276 ? 3.560 14.187 2.808 1.00 97.69 276 GLY A N 1
ATOM 2161 C CA . GLY A 1 276 ? 2.264 13.590 2.492 1.00 97.69 276 GLY A CA 1
ATOM 2162 C C . GLY A 1 276 ? 1.211 14.557 1.939 1.00 97.69 276 GLY A C 1
ATOM 2163 O O . GLY A 1 276 ? 0.022 14.272 2.061 1.00 97.69 276 GLY A O 1
ATOM 2164 N N . LYS A 1 277 ? 1.601 15.719 1.395 1.00 97.94 277 LYS A N 1
ATOM 2165 C CA . LYS A 1 277 ? 0.672 16.754 0.897 1.00 97.94 277 LYS A CA 1
ATOM 2166 C C . LYS A 1 277 ? 0.533 16.831 -0.621 1.00 97.94 277 LYS A C 1
ATOM 2168 O O . LYS A 1 277 ? -0.278 17.621 -1.101 1.00 97.94 277 LYS A O 1
ATOM 2173 N N . SER A 1 278 ? 1.309 16.060 -1.375 1.00 97.69 278 SER A N 1
ATOM 2174 C CA . SER A 1 278 ? 1.218 16.012 -2.834 1.00 97.69 278 SER A CA 1
ATOM 2175 C C . SER A 1 278 ? 1.387 14.594 -3.370 1.00 97.69 278 SER A C 1
ATOM 2177 O O . SER A 1 278 ? 1.790 13.676 -2.656 1.00 97.69 278 SER A O 1
ATOM 2179 N N . VAL A 1 279 ? 1.043 14.424 -4.644 1.00 97.12 279 VAL A N 1
ATOM 2180 C CA . VAL A 1 279 ? 1.104 13.153 -5.363 1.00 97.12 279 VAL A CA 1
ATOM 2181 C C . VAL A 1 279 ? 2.336 13.182 -6.280 1.00 97.12 279 VAL A C 1
ATOM 2183 O O . VAL A 1 279 ? 2.432 14.057 -7.139 1.00 97.12 279 VAL A O 1
ATOM 2186 N N . LEU A 1 280 ? 3.308 12.286 -6.079 1.00 98.06 280 LEU A N 1
ATOM 2187 C CA . LEU A 1 280 ? 4.539 12.168 -6.887 1.00 98.06 280 LEU A CA 1
ATOM 2188 C C . LEU A 1 280 ? 4.640 10.749 -7.476 1.00 98.06 280 LEU A C 1
ATOM 2190 O O . LEU A 1 280 ? 4.032 9.864 -6.907 1.00 98.06 280 LEU A O 1
ATOM 2194 N N . PRO A 1 281 ? 5.412 10.441 -8.531 1.00 98.06 281 PRO A N 1
ATOM 2195 C CA . PRO A 1 281 ? 5.487 9.069 -9.071 1.00 98.06 281 PRO A CA 1
ATOM 2196 C C . PRO A 1 281 ? 5.931 8.033 -8.024 1.00 98.06 281 PRO A C 1
ATOM 2198 O O . PRO A 1 281 ? 6.966 8.239 -7.387 1.00 98.06 281 PRO A O 1
ATOM 2201 N N . VAL A 1 282 ? 5.187 6.936 -7.843 1.00 97.31 282 VAL A N 1
ATOM 2202 C CA . VAL A 1 282 ? 5.462 5.880 -6.848 1.00 97.31 282 VAL A CA 1
ATOM 2203 C C . VAL A 1 282 ? 6.889 5.357 -6.997 1.00 97.31 282 VAL A C 1
ATOM 2205 O O . VAL A 1 282 ? 7.584 5.186 -5.999 1.00 97.31 282 VAL A O 1
ATOM 2208 N N . PHE A 1 283 ? 7.364 5.192 -8.235 1.00 97.81 283 PHE A N 1
ATOM 2209 C CA . PHE A 1 283 ? 8.707 4.681 -8.524 1.00 97.81 283 PHE A CA 1
ATOM 2210 C C . PHE A 1 283 ? 9.760 5.777 -8.740 1.00 97.81 283 PHE A C 1
ATOM 2212 O O . PHE A 1 283 ? 10.856 5.503 -9.247 1.00 97.81 283 PHE A O 1
ATOM 2219 N N . GLY A 1 284 ? 9.451 7.013 -8.340 1.00 97.31 284 GLY A N 1
ATOM 2220 C CA . GLY A 1 284 ? 10.357 8.152 -8.396 1.00 97.31 284 GLY A CA 1
ATOM 2221 C C . GLY A 1 284 ? 10.758 8.527 -9.817 1.00 97.31 284 GLY A C 1
ATOM 2222 O O . GLY A 1 284 ? 9.922 8.629 -10.710 1.00 97.31 284 GLY A O 1
ATOM 2223 N N . ASP A 1 285 ? 12.054 8.745 -10.038 1.00 96.44 285 ASP A N 1
ATOM 2224 C CA . ASP A 1 285 ? 12.586 9.127 -11.351 1.00 96.44 285 ASP A CA 1
ATOM 2225 C C . ASP A 1 285 ? 13.001 7.938 -12.236 1.00 96.44 285 ASP A C 1
ATOM 2227 O O . ASP A 1 285 ? 13.638 8.147 -13.275 1.00 96.44 285 ASP A O 1
ATOM 2231 N N . LEU A 1 286 ? 12.630 6.704 -11.858 1.00 95.50 286 LEU A N 1
ATOM 2232 C CA . LEU A 1 286 ? 12.933 5.502 -12.640 1.00 95.50 286 LEU A CA 1
ATOM 2233 C C . LEU A 1 286 ? 12.216 5.505 -13.997 1.00 95.50 286 LEU A C 1
ATOM 2235 O O . LEU A 1 286 ? 12.808 5.103 -14.998 1.00 95.50 286 LEU A O 1
ATOM 2239 N N . PHE A 1 287 ? 10.974 5.985 -14.050 1.00 96.06 287 PHE A N 1
ATOM 2240 C CA . PHE A 1 287 ? 10.160 6.032 -15.266 1.00 96.06 287 PHE A CA 1
ATOM 2241 C C . PHE A 1 287 ? 9.780 7.472 -15.629 1.00 96.06 287 PHE A C 1
ATOM 2243 O O . PHE A 1 287 ? 9.731 8.346 -14.768 1.00 96.06 287 PHE A O 1
ATOM 2250 N N . LEU A 1 288 ? 9.540 7.737 -16.916 1.00 94.81 288 LEU A N 1
ATOM 2251 C CA . LEU A 1 288 ? 9.207 9.085 -17.408 1.00 94.81 288 LEU A CA 1
ATOM 2252 C C . LEU A 1 288 ? 7.725 9.436 -17.282 1.00 94.81 288 LEU A C 1
ATOM 2254 O O . LEU A 1 288 ? 7.366 10.610 -17.247 1.00 94.81 288 LEU A O 1
ATOM 2258 N N . ASP A 1 289 ? 6.871 8.424 -17.322 1.00 93.31 289 ASP A N 1
ATOM 2259 C CA . ASP A 1 289 ? 5.483 8.567 -17.741 1.00 93.31 289 ASP A CA 1
ATOM 2260 C C . ASP A 1 289 ? 4.520 7.730 -16.897 1.00 93.31 289 ASP A C 1
ATOM 2262 O O . ASP A 1 289 ? 3.469 7.308 -17.384 1.00 93.31 289 ASP A O 1
ATOM 2266 N N . GLU A 1 290 ? 4.881 7.528 -15.626 1.00 97.56 290 GLU A N 1
ATOM 2267 C CA . GLU A 1 290 ? 4.019 6.900 -14.632 1.00 97.56 290 GLU A CA 1
ATOM 2268 C C . GLU A 1 290 ? 2.713 7.707 -14.463 1.00 97.56 290 GLU A C 1
ATOM 2270 O O . GLU A 1 290 ? 2.768 8.909 -14.182 1.00 97.56 290 GLU A O 1
ATOM 2275 N N . PRO A 1 291 ? 1.532 7.083 -14.634 1.00 97.06 291 PRO A N 1
ATOM 2276 C CA . PRO A 1 291 ? 0.253 7.744 -14.407 1.00 97.06 291 PRO A CA 1
ATOM 2277 C C . PRO A 1 291 ? 0.008 7.954 -12.906 1.00 97.06 291 PRO A C 1
ATOM 2279 O O . PRO A 1 291 ? 0.144 7.034 -12.101 1.00 97.06 291 PRO A O 1
ATOM 2282 N N . ILE A 1 292 ? -0.393 9.172 -12.533 1.00 97.56 292 ILE A N 1
ATOM 2283 C CA . ILE A 1 292 ? -0.530 9.607 -11.135 1.00 97.56 292 ILE A CA 1
ATOM 2284 C C . ILE A 1 292 ? -1.951 10.144 -10.884 1.00 97.56 292 ILE A C 1
ATOM 2286 O O . ILE A 1 292 ? -2.409 11.009 -11.641 1.00 97.56 292 ILE A O 1
ATOM 2290 N N . PRO A 1 293 ? -2.645 9.725 -9.806 1.00 97.75 293 PRO A N 1
ATOM 2291 C CA . PRO A 1 293 ? -4.015 10.138 -9.498 1.00 97.75 293 PRO A CA 1
ATOM 2292 C C . PRO A 1 293 ? -4.072 11.534 -8.852 1.00 97.75 293 PRO A C 1
ATOM 2294 O O . PRO A 1 293 ? -4.554 11.706 -7.736 1.00 97.75 293 PRO A O 1
ATOM 2297 N N . ASN A 1 294 ? -3.637 12.576 -9.568 1.00 94.94 294 ASN A N 1
ATOM 2298 C CA . ASN A 1 294 ? -3.651 13.971 -9.084 1.00 94.94 294 ASN A CA 1
ATOM 2299 C C . ASN A 1 294 ? -5.049 14.498 -8.697 1.00 94.94 294 ASN A C 1
ATOM 2301 O O . ASN A 1 294 ? -5.162 15.560 -8.089 1.00 94.94 294 ASN A O 1
ATOM 2305 N N . LYS A 1 295 ? -6.109 13.790 -9.105 1.00 97.31 295 LYS A N 1
ATOM 2306 C CA . LYS A 1 295 ? -7.516 14.104 -8.817 1.00 97.31 295 LYS A CA 1
ATOM 2307 C C . LYS A 1 295 ? -8.208 13.007 -7.994 1.00 97.31 295 LYS A C 1
ATOM 2309 O O . LYS A 1 295 ? -9.434 12.933 -8.005 1.00 97.31 295 LYS A O 1
ATOM 2314 N N . GLY A 1 296 ? -7.436 12.113 -7.371 1.00 98.06 296 GLY A N 1
ATOM 2315 C CA . GLY A 1 296 ? -7.945 10.970 -6.609 1.00 98.06 296 GLY A CA 1
ATOM 2316 C C . GLY A 1 296 ? -8.519 9.828 -7.453 1.00 98.06 296 GLY A C 1
ATOM 2317 O O . GLY A 1 296 ? -9.120 8.911 -6.903 1.00 98.06 296 GLY A O 1
ATOM 2318 N N . PHE A 1 297 ? -8.351 9.863 -8.777 1.00 98.56 297 PHE A N 1
ATOM 2319 C CA . PHE A 1 297 ? -8.762 8.792 -9.685 1.00 98.56 297 PHE A CA 1
ATOM 2320 C C . PHE A 1 297 ? -7.840 8.693 -10.906 1.00 98.56 297 PHE A C 1
ATOM 2322 O O . PHE A 1 297 ? -7.155 9.659 -11.252 1.00 98.56 297 PHE A O 1
ATOM 2329 N N . LEU A 1 298 ? -7.880 7.536 -11.568 1.00 98.00 298 LEU A N 1
ATOM 2330 C CA . LEU A 1 298 ? -7.393 7.308 -12.933 1.00 98.00 298 LEU A CA 1
ATOM 2331 C C . LEU A 1 298 ? -8.507 6.673 -13.773 1.00 98.00 298 LEU A C 1
ATOM 2333 O O . LEU A 1 298 ? -9.466 6.105 -13.244 1.00 98.00 298 LEU A O 1
ATOM 2337 N N . THR A 1 299 ? -8.385 6.765 -15.088 1.00 96.12 299 THR A N 1
ATOM 2338 C CA . THR A 1 299 ? -9.293 6.167 -16.069 1.00 96.12 299 THR A CA 1
ATOM 2339 C C . THR A 1 299 ? -8.586 5.103 -16.898 1.00 96.12 299 THR A C 1
ATOM 2341 O O . THR A 1 299 ? -7.358 5.050 -16.941 1.00 96.12 29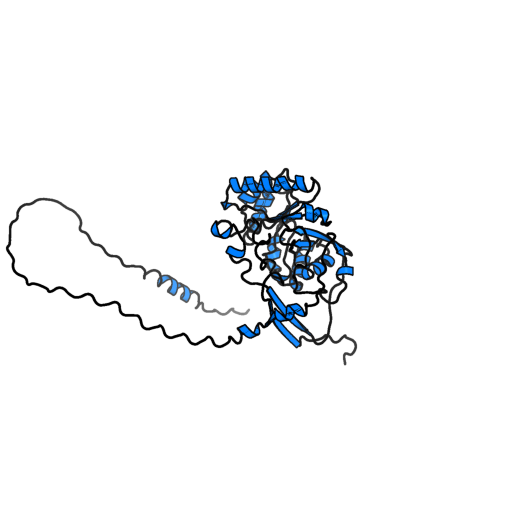9 THR A O 1
ATOM 2344 N N . ALA A 1 300 ? -9.352 4.270 -17.603 1.00 90.44 300 ALA A N 1
ATOM 2345 C CA . ALA A 1 300 ? -8.786 3.302 -18.543 1.00 90.44 300 ALA A CA 1
ATOM 2346 C C . ALA A 1 300 ? -7.916 3.976 -19.624 1.00 90.44 300 ALA A C 1
ATOM 2348 O O . ALA A 1 300 ? -6.898 3.418 -20.020 1.00 90.44 300 ALA A O 1
ATOM 2349 N N . ALA A 1 301 ? -8.264 5.200 -20.041 1.00 92.00 301 ALA A N 1
ATOM 2350 C CA . ALA A 1 301 ? -7.489 5.972 -21.011 1.00 92.00 301 ALA A CA 1
ATOM 2351 C C . ALA A 1 301 ? -6.101 6.380 -20.484 1.00 92.00 301 ALA A C 1
ATOM 2353 O O . ALA A 1 301 ? -5.154 6.464 -21.260 1.00 92.00 301 ALA A O 1
ATOM 2354 N N . ASP A 1 302 ? -5.955 6.586 -19.171 1.00 94.69 302 ASP A N 1
ATOM 2355 C CA . ASP A 1 302 ? -4.658 6.906 -18.561 1.00 94.69 302 ASP A CA 1
ATOM 2356 C C . ASP A 1 302 ? -3.693 5.705 -18.589 1.00 94.69 302 ASP A C 1
ATOM 2358 O O . ASP A 1 302 ? -2.483 5.885 -18.446 1.00 94.69 302 ASP A O 1
ATOM 2362 N N . LEU A 1 303 ? -4.221 4.489 -18.791 1.00 90.75 303 LEU A N 1
ATOM 2363 C CA . LEU A 1 303 ? -3.462 3.239 -18.886 1.00 90.75 303 LEU A CA 1
ATOM 2364 C C . LEU A 1 303 ? -3.414 2.667 -20.315 1.00 90.75 303 LEU A C 1
ATOM 2366 O O . LEU A 1 303 ? -2.943 1.545 -20.504 1.00 90.75 303 LEU A O 1
ATOM 2370 N N . ASP A 1 304 ? -3.888 3.410 -21.323 1.00 88.06 304 ASP A N 1
ATOM 2371 C CA . ASP A 1 304 ? -3.929 2.966 -22.724 1.00 88.06 304 ASP A CA 1
ATOM 2372 C C . ASP A 1 304 ? -2.554 3.104 -23.396 1.00 88.06 304 ASP A C 1
ATOM 2374 O O . ASP A 1 304 ? -2.319 3.896 -24.312 1.00 88.06 304 ASP A O 1
ATOM 2378 N N . LYS A 1 305 ? -1.593 2.351 -22.863 1.00 87.31 305 LYS A N 1
ATOM 2379 C CA . LYS A 1 305 ? -0.235 2.236 -23.379 1.00 87.31 305 LYS A CA 1
ATOM 2380 C C . LYS A 1 305 ? 0.205 0.780 -23.390 1.00 87.31 305 LYS A C 1
ATOM 2382 O O . LYS A 1 305 ? -0.274 -0.027 -22.595 1.00 87.31 305 LYS A O 1
ATOM 2387 N N . PRO A 1 306 ? 1.184 0.440 -24.240 1.00 82.81 306 PRO A N 1
ATOM 2388 C CA . PRO A 1 306 ? 1.786 -0.872 -24.205 1.00 82.81 306 PRO A CA 1
ATOM 2389 C C . PRO A 1 306 ? 2.337 -1.253 -22.809 1.00 82.81 306 PRO A C 1
ATOM 2391 O O . PRO A 1 306 ? 3.122 -0.520 -22.213 1.00 82.81 306 PRO A O 1
ATOM 2394 N N . GLY A 1 307 ? 1.974 -2.430 -22.297 1.00 85.19 307 GLY A N 1
ATOM 2395 C CA . GLY A 1 307 ? 2.530 -3.030 -21.093 1.00 85.19 307 GLY A CA 1
ATOM 2396 C C . GLY A 1 307 ? 1.874 -2.484 -19.857 1.00 85.19 307 GLY A C 1
ATOM 2397 O O . GLY A 1 307 ? 0.661 -2.329 -19.805 1.00 85.19 307 GLY A O 1
ATOM 2398 N N . PHE A 1 308 ? 2.714 -2.190 -18.876 1.00 89.94 308 PHE A N 1
ATOM 2399 C CA . PHE A 1 308 ? 2.330 -1.379 -17.730 1.00 89.94 308 PHE A CA 1
ATOM 2400 C C . PHE A 1 308 ? 2.427 0.126 -18.034 1.00 89.94 308 PHE A C 1
ATOM 2402 O O . PHE A 1 308 ? 2.352 0.933 -17.115 1.00 89.94 308 PHE A O 1
ATOM 2409 N N . GLY A 1 309 ? 2.651 0.513 -19.299 1.00 89.81 309 GLY A N 1
ATOM 2410 C CA . GLY A 1 309 ? 2.699 1.913 -19.722 1.00 89.81 309 GLY A CA 1
ATOM 2411 C C . GLY A 1 309 ? 3.860 2.723 -19.143 1.00 89.81 309 GLY A C 1
ATOM 2412 O O . GLY A 1 309 ? 3.758 3.944 -19.077 1.00 89.81 309 GLY A O 1
ATOM 2413 N N . LEU A 1 310 ? 4.933 2.046 -18.718 1.00 91.81 310 LEU A N 1
ATOM 2414 C CA . LEU A 1 310 ? 6.098 2.634 -18.059 1.00 91.81 310 LEU A CA 1
ATOM 2415 C C . LEU A 1 310 ? 7.327 2.605 -18.968 1.00 91.81 310 LEU A C 1
ATOM 2417 O O . LEU A 1 310 ? 7.846 1.544 -19.317 1.00 91.81 310 LEU A O 1
ATOM 2421 N N . THR A 1 311 ? 7.832 3.787 -19.297 1.00 91.12 311 THR A N 1
ATOM 2422 C CA . THR A 1 311 ? 9.047 3.990 -20.082 1.00 91.12 311 THR A CA 1
ATOM 2423 C C . THR A 1 311 ? 10.214 4.282 -19.149 1.00 91.12 311 THR A C 1
ATOM 2425 O O . THR A 1 311 ? 10.222 5.303 -18.457 1.00 91.12 311 THR A O 1
ATOM 2428 N N . LEU A 1 312 ? 11.227 3.406 -19.140 1.00 91.25 312 LEU A N 1
ATOM 2429 C CA . LEU A 1 312 ? 12.447 3.611 -18.354 1.00 91.25 312 LEU A CA 1
ATOM 2430 C C . LEU A 1 312 ? 13.093 4.953 -18.718 1.00 91.25 312 LEU A C 1
ATOM 2432 O O . LEU A 1 312 ? 13.389 5.219 -19.885 1.00 91.25 312 LEU A O 1
ATOM 2436 N N . ASN A 1 313 ? 13.354 5.778 -17.708 1.00 92.69 313 ASN A N 1
ATOM 2437 C CA . ASN A 1 313 ? 14.010 7.062 -17.874 1.00 92.69 313 ASN A CA 1
ATOM 2438 C C . ASN A 1 313 ? 15.455 6.862 -18.369 1.00 92.69 313 ASN A C 1
ATOM 2440 O O . ASN A 1 313 ? 16.257 6.235 -17.672 1.00 92.69 313 ASN A O 1
ATOM 2444 N N . PRO A 1 314 ? 15.846 7.417 -19.535 1.00 92.94 314 PRO A N 1
ATOM 2445 C CA . PRO A 1 314 ? 17.219 7.324 -20.024 1.00 92.94 314 PRO A CA 1
ATOM 2446 C C . PRO A 1 314 ? 18.251 7.850 -19.020 1.00 92.94 314 PRO A C 1
ATOM 2448 O O . PRO A 1 314 ? 19.340 7.289 -18.923 1.00 92.94 314 PRO A O 1
ATOM 2451 N N . ALA A 1 315 ? 17.900 8.873 -18.232 1.00 94.12 315 ALA A N 1
ATOM 2452 C CA . ALA A 1 315 ? 18.763 9.399 -17.177 1.00 94.12 315 ALA A CA 1
ATOM 2453 C C . ALA A 1 315 ? 18.898 8.436 -15.984 1.00 94.12 315 ALA A C 1
ATOM 2455 O O . ALA A 1 315 ? 19.929 8.434 -15.318 1.00 94.12 315 ALA A O 1
ATOM 2456 N N . ALA A 1 316 ? 17.906 7.576 -15.731 1.00 91.94 316 ALA A N 1
ATOM 2457 C CA . ALA A 1 316 ? 17.986 6.561 -14.682 1.00 91.94 316 ALA A CA 1
ATOM 2458 C C . ALA A 1 316 ? 18.911 5.394 -15.061 1.00 91.94 316 ALA A C 1
ATOM 2460 O O . ALA A 1 316 ? 19.396 4.698 -14.171 1.00 91.94 316 ALA A O 1
ATOM 2461 N N . ARG A 1 317 ? 19.241 5.199 -16.352 1.00 90.06 317 ARG A N 1
ATOM 2462 C CA . ARG A 1 317 ? 20.158 4.124 -16.781 1.00 90.06 317 ARG A CA 1
ATOM 2463 C C . ARG A 1 317 ? 21.538 4.215 -16.131 1.00 90.06 317 ARG A C 1
ATOM 2465 O O . ARG A 1 317 ? 22.137 3.177 -15.880 1.00 90.06 317 ARG A O 1
ATOM 2472 N N . SER A 1 318 ? 22.030 5.414 -15.807 1.00 93.50 318 SER A N 1
ATOM 2473 C CA . SER A 1 318 ? 23.308 5.565 -15.095 1.00 93.50 318 SER A CA 1
ATOM 2474 C C . SER A 1 318 ? 23.255 5.094 -13.638 1.00 93.50 318 SER A C 1
ATOM 2476 O O . SER A 1 318 ? 24.308 4.891 -13.043 1.00 93.50 318 SER A O 1
ATOM 2478 N N . LYS A 1 319 ? 22.055 4.925 -13.067 1.00 93.19 319 LYS A N 1
ATOM 2479 C CA . LYS A 1 319 ? 21.831 4.374 -11.722 1.00 93.19 319 LYS A CA 1
ATOM 2480 C C . LYS A 1 319 ? 21.625 2.854 -11.734 1.00 93.19 319 LYS A C 1
ATOM 2482 O O . LYS A 1 319 ? 21.553 2.251 -10.672 1.00 93.19 319 LYS A O 1
ATOM 2487 N N . LEU A 1 320 ? 21.503 2.225 -12.907 1.00 92.81 320 LEU A N 1
ATOM 2488 C CA . LEU A 1 320 ? 21.292 0.781 -13.026 1.00 92.81 320 LEU A CA 1
ATOM 2489 C C . LEU A 1 320 ? 22.628 0.036 -12.950 1.00 92.81 320 LEU A C 1
ATOM 2491 O O . LEU A 1 320 ? 23.361 -0.080 -13.933 1.00 92.81 320 LEU A O 1
ATOM 2495 N N . ILE A 1 321 ? 22.938 -0.499 -11.773 1.00 93.69 321 ILE A N 1
ATOM 2496 C CA . ILE A 1 321 ? 24.128 -1.315 -11.534 1.00 93.69 321 ILE A CA 1
ATOM 2497 C C . ILE A 1 321 ? 23.830 -2.743 -11.998 1.00 93.69 321 ILE A C 1
ATOM 2499 O O . ILE A 1 321 ? 22.992 -3.414 -11.401 1.00 93.69 321 ILE A O 1
ATOM 2503 N N . SER A 1 322 ? 24.517 -3.229 -13.039 1.00 93.31 322 SER A N 1
ATOM 2504 C CA . SER A 1 322 ? 24.339 -4.616 -13.506 1.00 93.31 322 SER A CA 1
ATOM 2505 C C . SER A 1 322 ? 24.617 -5.624 -12.388 1.00 93.31 322 SER A C 1
ATOM 2507 O O . SER A 1 322 ? 25.664 -5.561 -11.729 1.00 93.31 322 SER A O 1
ATOM 2509 N N . ALA A 1 323 ? 23.712 -6.594 -12.232 1.00 90.94 323 ALA A N 1
ATOM 2510 C CA . ALA A 1 323 ? 23.864 -7.705 -11.298 1.00 90.94 323 ALA A CA 1
ATOM 2511 C C . ALA A 1 323 ? 25.079 -8.607 -11.612 1.00 90.94 323 ALA A C 1
ATOM 2513 O O . ALA A 1 323 ? 25.573 -9.314 -10.732 1.00 90.94 323 ALA A O 1
ATOM 2514 N N . ASP A 1 324 ? 25.639 -8.533 -12.826 1.00 88.19 324 ASP A N 1
ATOM 2515 C CA . ASP A 1 324 ? 26.843 -9.285 -13.214 1.00 88.19 324 ASP A CA 1
ATOM 2516 C C . ASP A 1 324 ? 28.049 -8.973 -12.314 1.00 88.19 324 ASP A C 1
ATOM 2518 O O . ASP A 1 324 ? 28.953 -9.798 -12.150 1.00 88.19 324 ASP A O 1
ATOM 2522 N N . ARG A 1 325 ? 28.055 -7.794 -11.677 1.00 84.94 325 ARG A N 1
ATOM 2523 C CA . ARG A 1 325 ? 29.104 -7.380 -10.739 1.00 84.94 325 ARG A CA 1
ATOM 2524 C C . ARG A 1 325 ? 29.225 -8.312 -9.526 1.00 84.94 325 ARG A C 1
ATOM 2526 O O . ARG A 1 325 ? 30.306 -8.410 -8.953 1.00 84.94 325 ARG A O 1
ATOM 2533 N N . TRP A 1 326 ? 28.149 -9.000 -9.142 1.00 82.38 326 TRP A N 1
ATOM 2534 C CA . TRP A 1 326 ? 28.156 -9.957 -8.029 1.00 82.38 326 TRP A CA 1
ATOM 2535 C C . TRP A 1 326 ? 28.610 -11.358 -8.446 1.00 82.38 326 TRP A C 1
ATOM 2537 O O . TRP A 1 326 ? 29.047 -12.132 -7.599 1.00 82.38 326 TRP A O 1
ATOM 2547 N N . LEU A 1 327 ? 28.558 -11.670 -9.743 1.00 79.81 327 LEU A N 1
ATOM 2548 C CA . LEU A 1 327 ? 29.076 -12.924 -10.294 1.00 79.81 327 LEU A CA 1
ATOM 2549 C C . LEU A 1 327 ? 30.582 -12.840 -10.591 1.00 79.81 327 LEU A C 1
ATOM 2551 O O . LEU A 1 327 ? 31.261 -13.862 -10.589 1.00 79.81 327 LEU A O 1
ATOM 2555 N N . ASN A 1 328 ? 31.109 -11.627 -10.790 1.00 73.31 328 ASN A N 1
ATOM 2556 C CA . ASN A 1 328 ? 32.534 -11.340 -10.962 1.00 73.31 328 ASN A CA 1
ATOM 2557 C C . ASN A 1 328 ? 32.981 -10.235 -9.989 1.00 73.31 328 ASN A C 1
ATOM 2559 O O . ASN A 1 328 ? 33.155 -9.085 -10.410 1.00 73.31 328 ASN A O 1
ATOM 2563 N N . PRO A 1 329 ? 33.164 -10.541 -8.690 1.00 64.12 329 PRO A N 1
ATOM 2564 C CA . PRO A 1 329 ? 33.678 -9.552 -7.756 1.00 64.12 329 PRO A CA 1
ATOM 2565 C C . PRO A 1 329 ? 35.055 -9.085 -8.242 1.00 64.12 329 PRO A C 1
ATOM 2567 O O . PRO A 1 329 ? 35.937 -9.900 -8.518 1.00 64.12 329 PRO A O 1
ATOM 2570 N N . ALA A 1 330 ? 35.248 -7.769 -8.368 1.00 62.50 330 ALA A N 1
ATOM 2571 C CA . ALA A 1 330 ? 36.577 -7.216 -8.615 1.00 62.50 330 ALA A CA 1
ATOM 2572 C C . ALA A 1 330 ? 37.542 -7.762 -7.543 1.00 62.50 330 ALA A C 1
ATOM 2574 O O . ALA A 1 330 ? 37.134 -7.852 -6.380 1.00 62.50 330 ALA A O 1
ATOM 2575 N N . PRO A 1 331 ? 38.784 -8.148 -7.893 1.00 69.50 331 PRO A N 1
ATOM 2576 C CA . PRO A 1 331 ? 39.712 -8.705 -6.919 1.00 69.50 331 PRO A CA 1
ATOM 2577 C C . PRO A 1 331 ? 39.861 -7.738 -5.743 1.00 69.50 331 PRO A C 1
ATOM 2579 O O . PRO A 1 331 ? 40.220 -6.572 -5.918 1.00 69.50 331 PRO A O 1
ATOM 2582 N N . VAL A 1 332 ? 39.535 -8.228 -4.547 1.00 63.44 332 VAL A N 1
ATOM 2583 C CA . VAL A 1 332 ? 39.728 -7.496 -3.295 1.00 63.44 332 VAL A CA 1
ATOM 2584 C C . VAL A 1 332 ? 41.224 -7.216 -3.177 1.00 63.44 332 VAL A C 1
ATOM 2586 O O . VAL A 1 332 ? 42.034 -8.115 -3.416 1.00 63.44 332 VAL A O 1
ATOM 2589 N N . ALA A 1 333 ? 41.602 -5.977 -2.849 1.00 60.69 333 ALA A N 1
ATOM 2590 C CA . ALA A 1 333 ? 42.988 -5.656 -2.528 1.00 60.69 333 ALA A CA 1
ATOM 2591 C C . ALA A 1 333 ? 43.526 -6.705 -1.541 1.00 60.69 333 ALA A C 1
ATOM 2593 O O . ALA A 1 333 ? 42.839 -7.046 -0.575 1.00 60.69 333 ALA A O 1
ATOM 2594 N N . ALA A 1 334 ? 44.713 -7.255 -1.819 1.00 60.50 334 ALA A N 1
ATOM 2595 C CA . ALA A 1 334 ? 45.334 -8.239 -0.942 1.00 60.50 334 ALA A CA 1
ATOM 2596 C C . ALA A 1 334 ? 45.357 -7.697 0.493 1.00 60.50 334 ALA A C 1
ATOM 2598 O O . ALA A 1 334 ? 45.666 -6.520 0.695 1.00 60.50 334 ALA A O 1
ATOM 2599 N N . LEU A 1 335 ? 45.015 -8.546 1.469 1.00 58.06 335 LEU A N 1
ATOM 2600 C CA . LEU A 1 335 ? 45.102 -8.202 2.886 1.00 58.06 335 LEU A CA 1
ATOM 2601 C C . LEU A 1 335 ? 46.483 -7.599 3.154 1.00 58.06 335 LEU A C 1
ATOM 2603 O O . LEU A 1 335 ? 47.503 -8.256 2.935 1.00 58.06 335 LEU A O 1
ATOM 2607 N N . THR A 1 336 ? 46.518 -6.345 3.598 1.00 59.41 336 THR A N 1
ATOM 2608 C CA . THR A 1 336 ? 47.752 -5.725 4.069 1.00 59.41 336 THR A CA 1
ATOM 2609 C C . THR A 1 336 ? 48.265 -6.583 5.227 1.00 59.41 336 THR A C 1
ATOM 2611 O O . THR A 1 336 ? 47.493 -6.835 6.158 1.00 59.41 336 THR A O 1
ATOM 2614 N N . PRO A 1 337 ? 49.521 -7.068 5.200 1.00 58.91 337 PRO A N 1
ATOM 2615 C CA . PRO A 1 337 ? 50.081 -7.779 6.339 1.00 58.91 337 PRO A CA 1
ATOM 2616 C C . PRO A 1 337 ? 49.938 -6.909 7.586 1.00 58.91 337 PRO A C 1
ATOM 2618 O O . PRO A 1 337 ? 50.174 -5.698 7.518 1.00 58.91 337 PRO A O 1
ATOM 2621 N N . ALA A 1 338 ? 49.533 -7.513 8.704 1.00 51.25 338 ALA A N 1
ATOM 2622 C CA . ALA A 1 338 ? 49.478 -6.816 9.980 1.00 51.25 338 ALA A CA 1
ATOM 2623 C C . ALA A 1 338 ? 50.829 -6.127 10.229 1.00 51.25 338 ALA A C 1
ATOM 2625 O O . ALA A 1 338 ? 51.885 -6.751 10.086 1.00 51.25 338 ALA A O 1
ATOM 2626 N N . ALA A 1 339 ? 50.792 -4.833 10.552 1.00 56.66 339 ALA A N 1
ATOM 2627 C CA . ALA A 1 339 ? 51.989 -4.124 10.978 1.00 56.66 339 ALA A CA 1
ATOM 2628 C C . ALA A 1 339 ? 52.576 -4.861 12.198 1.00 56.66 339 ALA A C 1
ATOM 2630 O O . ALA A 1 339 ? 51.799 -5.278 13.061 1.00 56.66 339 ALA A O 1
ATOM 2631 N N . PRO A 1 340 ? 53.904 -5.057 12.273 1.00 48.84 340 PRO A N 1
ATOM 2632 C CA . PRO A 1 340 ? 54.510 -5.730 13.412 1.00 48.84 340 PRO A CA 1
ATOM 2633 C C . PRO A 1 340 ? 54.141 -4.984 14.697 1.00 48.84 340 PRO A C 1
ATOM 2635 O O . PRO A 1 340 ? 54.255 -3.757 14.763 1.00 48.84 340 PRO A O 1
ATOM 2638 N N . GLU A 1 341 ? 53.664 -5.731 15.695 1.00 44.62 341 GLU A N 1
ATOM 2639 C CA . GLU A 1 341 ? 53.384 -5.207 17.027 1.00 44.62 341 GLU A CA 1
ATOM 2640 C C . GLU A 1 341 ? 54.629 -4.494 17.559 1.00 44.62 341 GLU A C 1
ATOM 2642 O O . GLU A 1 341 ? 55.730 -5.048 17.587 1.00 44.62 341 GLU A O 1
ATOM 2647 N N . VAL A 1 342 ? 54.460 -3.238 17.967 1.00 46.66 342 VAL A N 1
ATOM 2648 C CA . VAL A 1 342 ? 55.496 -2.506 18.689 1.00 46.66 342 VAL A CA 1
ATOM 2649 C C . VAL A 1 342 ? 55.602 -3.149 20.071 1.00 46.66 342 VAL A C 1
ATOM 2651 O O . VAL A 1 342 ? 54.702 -2.991 20.895 1.00 46.66 342 VAL A O 1
ATOM 2654 N N . GLU A 1 343 ? 56.678 -3.903 20.311 1.00 40.25 343 GLU A N 1
ATOM 2655 C CA . GLU A 1 343 ? 57.000 -4.475 21.623 1.00 40.25 343 GLU A CA 1
ATOM 2656 C C . GLU A 1 343 ? 57.003 -3.368 22.692 1.00 40.25 343 GLU A C 1
ATOM 2658 O O . GLU A 1 343 ? 57.773 -2.405 22.623 1.00 40.25 343 GLU A O 1
ATOM 2663 N N . ALA A 1 344 ? 56.148 -3.513 23.706 1.00 40.78 344 ALA A N 1
ATOM 2664 C CA . ALA A 1 344 ? 56.211 -2.696 24.910 1.00 40.78 344 ALA A CA 1
ATOM 2665 C C . ALA A 1 344 ? 57.534 -2.972 25.661 1.00 40.78 344 ALA A C 1
ATOM 2667 O O . ALA A 1 344 ? 57.970 -4.126 25.729 1.00 40.78 344 ALA A O 1
ATOM 2668 N N . PRO A 1 345 ? 58.190 -1.954 26.249 1.00 40.44 345 PRO A N 1
ATOM 2669 C CA . PRO A 1 345 ? 59.483 -2.139 26.900 1.00 40.44 345 PRO A CA 1
ATOM 2670 C C . PRO A 1 345 ? 59.365 -3.069 28.117 1.00 40.44 345 PRO A C 1
ATOM 2672 O O . PRO A 1 345 ? 58.525 -2.872 28.996 1.00 40.44 345 PRO A O 1
ATOM 2675 N N . LYS A 1 346 ? 60.233 -4.089 28.160 1.00 38.41 346 LYS A N 1
ATOM 2676 C CA . LYS A 1 346 ? 60.328 -5.075 29.247 1.00 38.41 346 LYS A CA 1
ATOM 2677 C C . LYS A 1 346 ? 60.661 -4.400 30.582 1.00 38.41 346 LYS A C 1
ATOM 2679 O O . LYS A 1 346 ? 61.607 -3.619 30.672 1.00 38.41 346 LYS A O 1
ATOM 2684 N N . ALA A 1 347 ? 59.899 -4.746 31.618 1.00 39.28 347 ALA A N 1
ATOM 2685 C CA . ALA A 1 347 ? 60.162 -4.354 32.998 1.00 39.28 347 ALA A CA 1
ATOM 2686 C C . ALA A 1 347 ? 61.486 -4.959 33.502 1.00 39.28 347 ALA A C 1
ATOM 2688 O O . ALA A 1 347 ? 61.797 -6.118 33.232 1.00 39.28 347 ALA A O 1
ATOM 2689 N N . VAL A 1 348 ? 62.255 -4.155 34.234 1.00 38.72 348 VAL A N 1
ATOM 2690 C CA . VAL A 1 348 ? 63.527 -4.531 34.865 1.00 38.72 348 VAL A CA 1
ATOM 2691 C C . VAL A 1 348 ? 63.239 -5.369 36.119 1.00 38.72 348 VAL A C 1
ATOM 2693 O O . VAL A 1 348 ? 62.509 -4.920 37.001 1.00 38.72 348 VAL A O 1
ATOM 2696 N N . GLU A 1 349 ? 63.798 -6.580 36.196 1.00 37.25 349 GLU A N 1
ATOM 2697 C CA . GLU A 1 349 ? 63.725 -7.460 37.373 1.00 37.25 349 GLU A CA 1
ATOM 2698 C C . GLU A 1 349 ? 64.525 -6.892 38.558 1.00 37.25 349 GLU A C 1
ATOM 2700 O O . GLU A 1 349 ? 65.682 -6.495 38.411 1.00 37.25 349 GLU A O 1
ATOM 2705 N N . ALA A 1 350 ? 63.921 -6.905 39.749 1.00 34.78 350 ALA A N 1
ATOM 2706 C CA . ALA A 1 350 ? 64.607 -6.660 41.017 1.00 34.78 350 ALA A CA 1
ATOM 2707 C C . ALA A 1 350 ? 65.202 -7.974 41.583 1.00 34.78 350 ALA A C 1
ATOM 2709 O O . ALA A 1 350 ? 64.617 -9.039 41.364 1.00 34.78 350 ALA A O 1
ATOM 2710 N N . PRO A 1 351 ? 66.336 -7.941 42.313 1.00 36.72 351 PRO A N 1
ATOM 2711 C CA . PRO A 1 351 ? 67.071 -9.149 42.689 1.00 36.72 351 PRO A CA 1
ATOM 2712 C C . PRO A 1 351 ? 66.405 -9.924 43.836 1.00 36.72 351 PRO A C 1
ATOM 2714 O O . PRO A 1 351 ? 65.832 -9.335 44.751 1.00 36.72 351 PRO A O 1
ATOM 2717 N N . LYS A 1 352 ? 66.536 -11.256 43.794 1.00 35.75 352 LYS A N 1
ATOM 2718 C CA . LYS A 1 352 ? 66.146 -12.198 44.857 1.00 35.75 352 LYS A CA 1
ATOM 2719 C C . LYS A 1 352 ? 67.210 -12.254 45.957 1.00 35.75 352 LYS A C 1
ATOM 2721 O O . LYS A 1 352 ? 68.393 -12.315 45.636 1.00 35.75 352 LYS A O 1
ATOM 2726 N N . GLU A 1 353 ? 66.780 -12.357 47.213 1.00 35.16 353 GLU A N 1
ATOM 2727 C CA . GLU A 1 353 ? 67.643 -12.674 48.359 1.00 35.16 353 GLU A CA 1
ATOM 2728 C C . GLU A 1 353 ? 67.126 -13.920 49.111 1.00 35.16 353 GLU A C 1
ATOM 2730 O O . GLU A 1 353 ? 65.933 -14.233 49.080 1.00 35.16 353 GLU A O 1
ATOM 2735 N N . GLU A 1 354 ? 68.074 -14.673 49.675 1.00 32.34 354 GLU A N 1
ATOM 2736 C CA . GLU A 1 354 ? 68.049 -16.096 50.053 1.00 32.34 354 GLU A CA 1
ATOM 2737 C C . GLU A 1 354 ? 67.283 -16.466 51.344 1.00 32.34 354 GLU A C 1
ATOM 2739 O O . GLU A 1 354 ? 66.921 -15.631 52.168 1.00 32.34 354 GLU A O 1
ATOM 2744 N N . ALA A 1 355 ? 67.056 -17.775 51.519 1.00 35.38 355 ALA A N 1
ATOM 2745 C CA . ALA A 1 355 ? 66.279 -18.408 52.589 1.00 35.38 355 ALA A CA 1
ATOM 2746 C C . ALA A 1 355 ? 67.128 -18.981 53.746 1.00 35.38 355 ALA A C 1
ATOM 2748 O O . ALA A 1 355 ? 68.252 -19.410 53.500 1.00 35.38 355 ALA A O 1
ATOM 2749 N N . ALA A 1 356 ? 66.521 -19.104 54.949 1.00 31.86 356 ALA A N 1
ATOM 2750 C CA . ALA A 1 356 ? 66.581 -20.228 55.933 1.00 31.86 356 ALA A CA 1
ATOM 2751 C C . ALA A 1 356 ? 66.334 -19.752 57.398 1.00 31.86 356 ALA A C 1
ATOM 2753 O O . ALA A 1 356 ? 66.560 -18.576 57.672 1.00 31.86 356 ALA A O 1
ATOM 2754 N N . PRO A 1 357 ? 66.058 -20.623 58.407 1.00 38.88 357 PRO A N 1
ATOM 2755 C CA . PRO A 1 357 ? 65.290 -21.882 58.452 1.00 38.88 357 PRO A CA 1
ATOM 2756 C C . PRO A 1 357 ? 64.299 -21.975 59.666 1.00 38.88 357 PRO A C 1
ATOM 2758 O O . PRO A 1 357 ? 64.047 -21.010 60.380 1.00 38.88 357 PRO A O 1
ATOM 2761 N N . ALA A 1 358 ? 63.717 -23.168 59.863 1.00 36.19 358 ALA A N 1
ATOM 2762 C CA . ALA A 1 358 ? 62.582 -23.548 60.722 1.00 36.19 358 ALA A CA 1
ATOM 2763 C C . ALA A 1 358 ? 62.791 -23.592 62.261 1.00 36.19 358 ALA A C 1
ATOM 2765 O O . ALA A 1 358 ? 63.896 -23.832 62.738 1.00 36.19 358 ALA A O 1
ATOM 2766 N N . ALA A 1 359 ? 61.681 -23.535 63.021 1.00 31.02 359 ALA A N 1
ATOM 2767 C CA . ALA A 1 359 ? 61.536 -24.099 64.377 1.00 31.02 359 ALA A CA 1
ATOM 2768 C C . ALA A 1 359 ? 60.059 -24.432 64.702 1.00 31.02 359 ALA A C 1
ATOM 2770 O O . ALA A 1 359 ? 59.140 -23.890 64.093 1.00 31.02 359 ALA A O 1
ATOM 2771 N N . ALA A 1 360 ? 59.845 -25.362 65.635 1.00 27.72 360 ALA A N 1
ATOM 2772 C CA . ALA A 1 360 ? 58.678 -26.237 65.727 1.00 27.72 360 ALA A CA 1
ATOM 2773 C C . ALA A 1 360 ? 57.907 -26.170 67.076 1.00 27.72 360 ALA A C 1
ATOM 2775 O O . ALA A 1 360 ? 58.458 -25.740 68.081 1.00 27.72 360 ALA A O 1
ATOM 2776 N N . VAL A 1 361 ? 56.682 -26.733 67.057 1.00 29.34 361 VAL A N 1
ATOM 2777 C CA . VAL A 1 361 ? 55.877 -27.376 68.139 1.00 29.34 361 VAL A CA 1
ATOM 2778 C C . VAL A 1 361 ? 55.189 -26.521 69.227 1.00 29.34 361 VAL A C 1
ATOM 2780 O O . VAL A 1 361 ? 55.856 -25.927 70.063 1.00 29.34 361 VAL A O 1
ATOM 2783 N N . ALA A 1 362 ? 53.846 -26.631 69.317 1.00 29.69 362 ALA A N 1
ATOM 2784 C CA . ALA A 1 362 ? 53.098 -27.086 70.516 1.00 29.69 362 ALA A CA 1
ATOM 2785 C C . ALA A 1 362 ? 51.572 -27.240 70.256 1.00 29.69 362 ALA A C 1
ATOM 2787 O O . ALA A 1 362 ? 50.921 -26.324 69.766 1.00 29.69 362 ALA A O 1
ATOM 2788 N N . ALA A 1 363 ? 51.020 -28.401 70.630 1.00 27.59 363 ALA A N 1
ATOM 2789 C CA . ALA A 1 363 ? 49.599 -28.701 70.921 1.00 27.59 363 ALA A CA 1
ATOM 2790 C C . ALA A 1 363 ? 49.479 -28.929 72.461 1.00 27.59 363 ALA A C 1
ATOM 2792 O O . ALA A 1 363 ? 50.556 -29.018 73.064 1.00 27.59 363 ALA A O 1
ATOM 2793 N N . PRO A 1 364 ? 48.310 -29.059 73.156 1.00 42.84 364 PRO A N 1
ATOM 2794 C CA . PRO A 1 364 ? 47.016 -29.689 72.776 1.00 42.84 364 PRO A CA 1
ATOM 2795 C C . PRO A 1 364 ? 45.770 -28.850 73.248 1.00 42.84 364 PRO A C 1
ATOM 2797 O O . PRO A 1 364 ? 45.958 -27.699 73.618 1.00 42.84 364 PRO A O 1
ATOM 2800 N N . ALA A 1 365 ? 44.478 -29.232 73.247 1.00 29.42 365 ALA A N 1
ATOM 2801 C CA . ALA A 1 365 ? 43.778 -30.520 73.327 1.00 29.42 365 ALA A CA 1
ATOM 2802 C C . ALA A 1 365 ? 42.307 -30.473 72.806 1.00 29.42 365 ALA A C 1
ATOM 2804 O O . ALA A 1 365 ? 41.708 -29.406 72.700 1.00 29.42 365 ALA A O 1
ATOM 2805 N N . GLU A 1 366 ? 41.810 -31.687 72.518 1.00 29.95 366 GLU A N 1
ATOM 2806 C CA . GLU A 1 366 ? 40.461 -32.289 72.325 1.00 29.95 366 GLU A CA 1
ATOM 2807 C C . GLU A 1 366 ? 39.208 -31.586 72.932 1.00 29.95 366 GLU A C 1
ATOM 2809 O O . GLU A 1 366 ? 39.329 -30.816 73.873 1.00 29.95 366 GLU A O 1
ATOM 2814 N N . GLU A 1 367 ? 37.947 -31.798 72.500 1.00 28.83 367 GLU A N 1
ATOM 2815 C CA . GLU A 1 367 ? 37.301 -33.012 71.957 1.00 28.83 367 GLU A CA 1
ATOM 2816 C C . GLU A 1 367 ? 35.903 -32.747 71.308 1.00 28.83 367 GLU A C 1
ATOM 2818 O O . GLU A 1 367 ? 35.174 -31.861 71.746 1.00 28.83 367 GLU A O 1
ATOM 2823 N N . ALA A 1 368 ? 35.520 -33.635 70.365 1.00 27.89 368 ALA A N 1
ATOM 2824 C CA . ALA A 1 368 ? 34.166 -34.123 69.987 1.00 27.89 368 ALA A CA 1
ATOM 2825 C C . ALA A 1 368 ? 33.109 -33.160 69.366 1.00 27.89 368 ALA A C 1
ATOM 2827 O O . ALA A 1 368 ? 32.824 -32.104 69.900 1.00 27.89 368 ALA A O 1
ATOM 2828 N N . LYS A 1 369 ? 32.341 -33.477 68.304 1.00 28.11 369 LYS A N 1
ATOM 2829 C CA . LYS A 1 369 ? 32.089 -34.706 67.520 1.00 28.11 369 LYS A CA 1
ATOM 2830 C C . LYS A 1 369 ? 31.319 -34.357 66.215 1.00 28.11 369 LYS A C 1
ATOM 2832 O O . LYS A 1 369 ? 30.399 -33.550 66.240 1.00 28.11 369 LYS A O 1
ATOM 2837 N N . THR A 1 370 ? 31.674 -35.064 65.132 1.00 26.27 370 THR A N 1
ATOM 2838 C CA . THR A 1 370 ? 30.825 -35.607 64.033 1.00 26.27 370 THR A CA 1
ATOM 2839 C C . THR A 1 370 ? 29.962 -34.674 63.161 1.00 26.27 370 THR A C 1
ATOM 2841 O O . THR A 1 370 ? 28.858 -34.313 63.553 1.00 26.27 370 THR A O 1
ATOM 2844 N N . ASN A 1 371 ? 30.349 -34.441 61.897 1.00 29.17 371 ASN A N 1
ATOM 2845 C CA . ASN A 1 371 ? 29.974 -35.267 60.726 1.00 29.17 371 ASN A CA 1
ATOM 2846 C C . ASN A 1 371 ? 30.333 -34.573 59.390 1.00 29.17 371 ASN A C 1
ATOM 2848 O O . ASN A 1 371 ? 29.916 -33.448 59.151 1.00 29.17 371 ASN A O 1
ATOM 2852 N N . GLY A 1 372 ? 31.007 -35.310 58.494 1.00 27.45 372 GLY A N 1
ATOM 2853 C CA . GLY A 1 372 ? 30.845 -35.191 57.033 1.00 27.45 372 GLY A CA 1
ATOM 2854 C C . GLY A 1 372 ? 31.688 -34.158 56.269 1.00 27.45 372 GLY A C 1
ATOM 2855 O O . GLY A 1 372 ? 31.251 -33.042 56.034 1.00 27.45 372 GLY A O 1
ATOM 2856 N N . VAL A 1 373 ? 32.857 -34.598 55.797 1.00 28.33 373 VAL A N 1
ATOM 2857 C CA . VAL A 1 373 ? 33.770 -33.972 54.811 1.00 28.33 373 VAL A CA 1
ATOM 2858 C C . VAL A 1 373 ? 33.062 -33.823 53.441 1.00 28.33 373 VAL A C 1
ATOM 2860 O O . VAL A 1 373 ? 32.385 -34.754 53.020 1.00 28.33 373 VAL A O 1
ATOM 2863 N N . ASN A 1 374 ? 32.989 -32.631 52.827 1.00 27.00 374 ASN A N 1
ATOM 2864 C CA . ASN A 1 374 ? 33.967 -31.916 51.973 1.00 27.00 374 ASN A CA 1
ATOM 2865 C C . ASN A 1 374 ? 34.175 -32.520 50.563 1.00 27.00 374 ASN A C 1
ATOM 2867 O O . ASN A 1 374 ? 34.494 -33.697 50.443 1.00 27.00 374 ASN A O 1
ATOM 2871 N N . GLY A 1 375 ? 34.124 -31.681 49.514 1.00 25.58 375 GLY A N 1
ATOM 2872 C CA . GLY A 1 375 ? 34.816 -31.969 48.245 1.00 25.58 375 GLY A CA 1
ATOM 2873 C C . GLY A 1 375 ? 34.101 -31.610 46.938 1.00 25.58 375 GLY A C 1
ATOM 2874 O O . GLY A 1 375 ? 33.467 -32.451 46.318 1.00 25.58 375 GLY A O 1
ATOM 2875 N N . THR A 1 376 ? 34.298 -30.367 46.502 1.00 29.83 376 THR A N 1
ATOM 2876 C CA . THR A 1 376 ? 34.368 -29.857 45.113 1.00 29.83 376 THR A CA 1
ATOM 2877 C C . THR A 1 376 ? 34.571 -30.870 43.972 1.00 29.83 376 THR A C 1
ATOM 2879 O O . THR A 1 376 ? 35.482 -31.688 44.046 1.00 29.83 376 THR A O 1
ATOM 2882 N N . THR A 1 377 ? 33.880 -30.681 42.835 1.00 28.39 377 THR A N 1
ATOM 2883 C CA . THR A 1 377 ? 34.499 -30.452 41.501 1.00 28.39 377 THR A CA 1
ATOM 2884 C C . THR A 1 377 ? 33.450 -30.212 40.405 1.00 28.39 377 THR A C 1
ATOM 2886 O O . THR A 1 377 ? 32.455 -30.915 40.275 1.00 28.39 377 THR A O 1
ATOM 2889 N N . THR A 1 378 ? 33.709 -29.188 39.599 1.00 40.84 378 THR A N 1
ATOM 2890 C CA . THR A 1 378 ? 33.124 -28.916 38.284 1.00 40.84 378 THR A CA 1
ATOM 2891 C C . THR A 1 378 ? 33.594 -29.956 37.265 1.00 40.84 378 THR A C 1
ATOM 2893 O O . THR A 1 378 ? 34.801 -30.162 37.174 1.00 40.84 378 THR A O 1
ATOM 2896 N N . ASN A 1 379 ? 32.676 -30.570 36.504 1.00 33.78 379 ASN A N 1
ATOM 2897 C CA . ASN A 1 379 ? 32.827 -31.034 35.107 1.00 33.78 379 ASN A CA 1
ATOM 2898 C C . ASN A 1 379 ? 31.616 -31.899 34.712 1.00 33.78 379 ASN A C 1
ATOM 2900 O O . ASN A 1 379 ? 31.295 -32.846 35.422 1.00 33.78 379 ASN A O 1
ATOM 2904 N N . GLY A 1 380 ? 30.958 -31.623 33.576 1.00 31.48 380 GLY A N 1
ATOM 2905 C CA . GLY A 1 380 ? 29.892 -32.521 33.107 1.00 31.48 380 GLY A CA 1
ATOM 2906 C C . GLY A 1 380 ? 28.998 -32.096 31.939 1.00 31.48 380 GLY A C 1
ATOM 2907 O O . GLY A 1 380 ? 27.922 -32.665 31.804 1.00 31.48 380 GLY A O 1
ATOM 2908 N N . VAL A 1 381 ? 29.383 -31.154 31.071 1.00 40.97 381 VAL A N 1
ATOM 2909 C CA . VAL A 1 381 ? 28.666 -30.932 29.795 1.00 40.97 381 VAL A CA 1
ATOM 2910 C C . VAL A 1 381 ? 29.350 -31.758 28.709 1.00 40.97 381 VAL A C 1
ATOM 2912 O O . VAL A 1 381 ? 30.118 -31.230 27.925 1.00 40.97 381 VAL A O 1
ATOM 2915 N N . ASN A 1 382 ? 29.151 -33.078 28.736 1.00 40.19 382 ASN A N 1
ATOM 2916 C CA . ASN A 1 382 ? 29.515 -33.985 27.632 1.00 40.19 382 ASN A CA 1
ATOM 2917 C C . ASN A 1 382 ? 28.656 -35.269 27.578 1.00 40.19 382 ASN A C 1
ATOM 2919 O O . ASN A 1 382 ? 28.868 -36.110 26.712 1.00 40.19 382 ASN A O 1
ATOM 2923 N N . GLY A 1 383 ? 27.655 -35.421 28.457 1.00 40.53 383 GLY A N 1
ATOM 2924 C CA . GLY A 1 383 ? 26.759 -36.590 28.468 1.00 40.53 383 GLY A CA 1
ATOM 2925 C C . GLY A 1 383 ? 25.488 -36.453 27.620 1.00 40.53 383 GLY A C 1
ATOM 2926 O O . GLY A 1 383 ? 24.858 -37.453 27.316 1.00 40.53 383 GLY A O 1
ATOM 2927 N N . VAL A 1 384 ? 25.106 -35.238 27.209 1.00 43.69 384 VAL A N 1
ATOM 2928 C CA . VAL A 1 384 ? 23.794 -34.986 26.566 1.00 43.69 384 VAL A CA 1
ATOM 2929 C C . VAL A 1 384 ? 23.867 -35.009 25.029 1.00 43.69 384 VAL A C 1
ATOM 2931 O O . VAL A 1 384 ? 22.857 -35.184 24.356 1.00 43.69 384 VAL A O 1
ATOM 2934 N N . VAL A 1 385 ? 25.067 -34.904 24.447 1.00 44.59 385 VAL A N 1
ATOM 2935 C CA . VAL A 1 385 ? 25.257 -34.865 22.981 1.00 44.59 385 VAL A CA 1
ATOM 2936 C C . VAL A 1 385 ? 25.338 -36.273 22.363 1.00 44.59 385 VAL A C 1
ATOM 2938 O O . VAL A 1 385 ? 24.988 -36.467 21.197 1.00 44.59 385 VAL A O 1
ATOM 2941 N N . HIS A 1 386 ? 25.704 -37.293 23.148 1.00 43.94 386 HIS A N 1
ATOM 2942 C CA . HIS A 1 386 ? 25.770 -38.675 22.658 1.00 43.94 386 HIS A CA 1
ATOM 2943 C C . HIS A 1 386 ? 24.393 -39.354 22.528 1.00 43.94 386 HIS A C 1
ATOM 2945 O O . HIS A 1 386 ? 24.205 -40.144 21.603 1.00 43.94 386 HIS A O 1
ATOM 2951 N N . ASP A 1 387 ? 23.408 -38.986 23.355 1.00 48.34 387 ASP A N 1
ATOM 2952 C CA . ASP A 1 387 ? 22.070 -39.607 23.352 1.00 48.34 387 ASP A CA 1
ATOM 2953 C C . ASP A 1 387 ? 21.157 -39.137 22.205 1.00 48.34 387 ASP A C 1
ATOM 2955 O O . ASP A 1 387 ? 20.235 -39.847 21.802 1.00 48.34 387 ASP A O 1
ATOM 2959 N N . ILE A 1 388 ? 21.419 -37.960 21.629 1.00 50.00 388 ILE A N 1
ATOM 2960 C CA . ILE A 1 388 ? 20.644 -37.443 20.487 1.00 50.00 388 ILE A CA 1
ATOM 2961 C C . ILE A 1 388 ? 21.158 -38.034 19.167 1.00 50.00 388 ILE A C 1
ATOM 2963 O O . ILE A 1 388 ? 20.373 -38.309 18.260 1.00 50.00 388 ILE A O 1
ATOM 2967 N N . THR A 1 389 ? 22.459 -38.315 19.073 1.00 49.09 389 THR A N 1
ATOM 2968 C CA . THR A 1 389 ? 23.078 -38.825 17.839 1.00 49.09 389 THR A CA 1
ATOM 2969 C C . THR A 1 389 ? 22.695 -40.288 17.561 1.00 49.09 389 THR A C 1
ATOM 2971 O O . THR A 1 389 ? 22.511 -40.662 16.405 1.00 49.09 389 THR A O 1
ATOM 2974 N N . ALA A 1 390 ? 22.469 -41.103 18.599 1.00 46.75 390 ALA A N 1
ATOM 2975 C CA . ALA A 1 390 ? 22.056 -42.503 18.438 1.00 46.75 390 ALA A CA 1
ATOM 2976 C C . ALA A 1 390 ? 20.593 -42.658 17.963 1.00 46.75 390 ALA A C 1
ATOM 2978 O O . ALA A 1 390 ? 20.284 -43.550 17.177 1.00 46.75 390 ALA A O 1
ATOM 2979 N N . LYS A 1 391 ? 19.696 -41.745 18.364 1.00 45.53 391 LYS A N 1
ATOM 2980 C CA . LYS A 1 391 ? 18.261 -41.789 18.015 1.00 45.53 391 LYS A CA 1
ATOM 2981 C C . LYS A 1 391 ? 17.937 -41.357 16.581 1.00 45.53 391 LYS A C 1
ATOM 2983 O O . LYS A 1 391 ? 16.860 -41.666 16.082 1.00 45.53 391 LYS A O 1
ATOM 2988 N N . VAL A 1 392 ? 18.858 -40.674 15.900 1.00 46.16 392 VAL A N 1
ATOM 2989 C CA . VAL A 1 392 ? 18.687 -40.251 14.496 1.00 46.16 392 VAL A CA 1
ATOM 2990 C C . VAL A 1 392 ? 19.118 -41.353 13.507 1.00 46.16 392 VAL A C 1
ATOM 2992 O O . VAL A 1 392 ? 18.599 -41.420 12.392 1.00 46.16 392 VAL A O 1
ATOM 2995 N N . GLN A 1 393 ? 19.989 -42.283 13.916 1.00 41.88 393 GLN A N 1
ATOM 2996 C CA . GLN A 1 393 ? 20.393 -43.432 13.089 1.00 41.88 393 GLN A CA 1
ATOM 2997 C C . GLN A 1 393 ? 19.349 -44.565 13.051 1.00 41.88 393 GLN A C 1
ATOM 2999 O O . GLN A 1 393 ? 19.243 -45.265 12.045 1.00 41.88 393 GLN A O 1
ATOM 3004 N N . GLU A 1 394 ? 18.523 -44.709 14.090 1.00 45.25 394 GLU A N 1
ATOM 3005 C CA . GLU A 1 394 ? 17.453 -45.722 14.136 1.00 45.25 394 GLU A CA 1
ATOM 3006 C C . GLU A 1 394 ? 16.249 -45.378 13.234 1.00 45.25 394 GLU A C 1
ATOM 3008 O O . GLU A 1 394 ? 15.525 -46.266 12.793 1.00 45.25 394 GLU A O 1
ATOM 3013 N N . LEU A 1 395 ? 16.062 -44.101 12.877 1.00 43.41 395 LEU A N 1
ATOM 3014 C CA . LEU A 1 395 ? 14.968 -43.642 12.006 1.00 43.41 395 LEU A CA 1
ATOM 3015 C C . LEU A 1 395 ? 15.308 -43.667 10.504 1.00 43.41 395 LEU A C 1
ATOM 3017 O O . LEU A 1 395 ? 14.440 -43.396 9.677 1.00 43.41 395 LEU A O 1
ATOM 3021 N N . THR A 1 396 ? 16.547 -44.001 10.131 1.00 43.41 396 THR A N 1
ATOM 3022 C CA . THR A 1 396 ? 17.024 -43.974 8.732 1.00 43.41 396 THR A CA 1
ATOM 3023 C C . THR A 1 396 ? 17.324 -45.356 8.135 1.00 43.41 396 THR A C 1
ATOM 3025 O O . THR A 1 396 ? 17.780 -45.437 6.997 1.00 43.41 396 THR A O 1
ATOM 3028 N N . THR A 1 397 ? 17.016 -46.455 8.839 1.00 48.25 397 THR A N 1
ATOM 3029 C CA . THR A 1 397 ? 17.274 -47.837 8.369 1.00 48.25 397 THR A CA 1
ATOM 3030 C C . THR A 1 397 ? 16.071 -48.791 8.486 1.00 48.25 397 THR A C 1
ATOM 3032 O O . THR A 1 397 ? 16.228 -49.990 8.702 1.00 48.25 397 THR A O 1
ATOM 3035 N N . GLY A 1 398 ? 14.849 -48.287 8.289 1.00 34.72 398 GLY A N 1
ATOM 3036 C CA . GLY A 1 398 ? 13.640 -49.117 8.195 1.00 34.72 398 GLY A CA 1
ATOM 3037 C C . GLY A 1 398 ? 13.578 -49.918 6.887 1.00 34.72 398 GLY A C 1
ATOM 3038 O O . GLY A 1 398 ? 13.369 -49.353 5.816 1.00 34.72 398 GLY A O 1
ATOM 3039 N N . SER A 1 399 ? 13.758 -51.235 6.984 1.00 36.84 399 SER A N 1
ATOM 3040 C CA . SER A 1 399 ? 13.636 -52.232 5.915 1.00 36.84 399 SER A CA 1
ATOM 3041 C C . SER A 1 399 ? 12.237 -52.263 5.282 1.00 36.84 399 SER A C 1
ATOM 3043 O O . SER A 1 399 ? 11.240 -52.403 5.987 1.00 36.84 399 SER A O 1
ATOM 3045 N N . ALA A 1 400 ? 12.166 -52.202 3.950 1.00 42.50 400 ALA A N 1
ATOM 3046 C CA . ALA A 1 400 ? 10.957 -52.491 3.184 1.00 42.50 400 ALA A CA 1
ATOM 3047 C C . ALA A 1 400 ? 10.657 -54.001 3.200 1.00 42.50 400 ALA A C 1
ATOM 3049 O O . ALA A 1 400 ? 11.490 -54.796 2.764 1.00 42.50 400 ALA A O 1
ATOM 3050 N N . GLU A 1 401 ? 9.463 -54.390 3.647 1.00 39.28 401 GLU A N 1
ATOM 3051 C CA . GLU A 1 401 ? 8.892 -55.716 3.376 1.00 39.28 401 GLU A CA 1
ATOM 3052 C C . GLU A 1 401 ? 7.949 -55.658 2.156 1.00 39.28 401 GLU A C 1
ATOM 3054 O O . GLU A 1 401 ? 7.313 -54.627 1.915 1.00 39.28 401 GLU A O 1
ATOM 3059 N N . PRO A 1 402 ? 7.862 -56.733 1.349 1.00 41.75 402 PRO A N 1
ATOM 3060 C CA . PRO A 1 402 ? 7.174 -56.711 0.065 1.00 41.75 402 PRO A CA 1
ATOM 3061 C C . PRO A 1 402 ? 5.657 -56.884 0.216 1.00 41.75 402 PRO A C 1
ATOM 3063 O O . PRO A 1 402 ? 5.171 -57.767 0.921 1.00 41.75 402 PRO A O 1
ATOM 3066 N N . VAL A 1 403 ? 4.901 -56.078 -0.528 1.00 41.50 403 VAL A N 1
ATOM 3067 C CA . VAL A 1 403 ? 3.451 -56.238 -0.692 1.00 41.50 403 VAL A CA 1
ATOM 3068 C C . VAL A 1 403 ? 3.183 -57.452 -1.585 1.00 41.50 403 VAL A C 1
ATOM 3070 O O . VAL A 1 403 ? 3.602 -57.489 -2.743 1.00 41.50 403 VAL A O 1
ATOM 3073 N N . ALA A 1 404 ? 2.484 -58.448 -1.041 1.00 40.59 404 ALA A N 1
ATOM 3074 C CA . ALA A 1 404 ? 1.981 -59.595 -1.785 1.00 40.59 404 ALA A CA 1
ATOM 3075 C C . ALA A 1 404 ? 0.861 -59.165 -2.746 1.00 40.59 404 ALA A C 1
ATOM 3077 O O . ALA A 1 404 ? -0.056 -58.436 -2.370 1.00 40.59 404 ALA A O 1
ATOM 3078 N N . THR A 1 405 ? 0.947 -59.635 -3.987 1.00 45.09 405 THR A N 1
ATOM 3079 C CA . THR A 1 405 ? -0.101 -59.507 -5.002 1.00 45.09 405 THR A CA 1
ATOM 3080 C C . THR A 1 405 ? -1.138 -60.612 -4.820 1.00 45.09 405 THR A C 1
ATOM 3082 O O . THR A 1 405 ? -0.775 -61.780 -4.693 1.00 45.09 405 THR A O 1
ATOM 3085 N N . ASN A 1 406 ? -2.414 -60.227 -4.830 1.00 43.72 406 ASN A N 1
ATOM 3086 C CA . ASN A 1 406 ? -3.562 -61.059 -5.191 1.00 43.72 406 ASN A CA 1
ATOM 3087 C C . ASN A 1 406 ? -4.537 -60.207 -5.998 1.00 43.72 406 ASN A C 1
ATOM 3089 O O . ASN A 1 406 ? -4.798 -59.065 -5.552 1.00 43.72 406 ASN A O 1
#